Protein 6DEH (pdb70)

B-factor: mean 36.26, std 13.37, range [14.89, 94.33]

Structure (mmCIF, N/CA/C/O backbone):
data_6DEH
#
_entry.id   6DEH
#
_cell.length_a   67.704
_cell.length_b   84.064
_cell.length_c   128.300
_cell.angle_alpha   90.00
_cell.angle_beta   90.00
_cell.angle_gamma   90.00
#
_symmetry.space_group_name_H-M   'P 21 21 21'
#
loop_
_entity.id
_entity.type
_entity.pdbx_description
1 polymer 'TPR repeat protein, protein-protein interaction'
2 non-polymer 'NICKEL (II) ION'
3 non-polymer GLYCEROL
4 non-polymer DI(HYDROXYETHYL)ETHER
5 water water
#
loop_
_atom_site.group_PDB
_atom_site.id
_atom_site.type_symbol
_atom_site.label_atom_id
_atom_site.label_alt_id
_atom_site.label_comp_id
_atom_site.label_asym_id
_atom_site.label_entity_id
_atom_site.label_seq_id
_atom_site.pdbx_PDB_ins_code
_atom_site.Cartn_x
_atom_site.Cartn_y
_atom_site.Cartn_z
_atom_site.occupancy
_atom_site.B_iso_or_equiv
_atom_site.auth_seq_id
_atom_site.auth_comp_id
_atom_site.auth_asym_id
_atom_site.auth_atom_id
_atom_site.pdbx_PDB_model_num
ATOM 1 N N . MET A 1 1 ? 24.054 35.772 104.213 1.00 22.90 49 MET A N 1
ATOM 2 C CA . MET A 1 1 ? 23.964 37.247 104.289 1.00 26.90 49 MET A CA 1
ATOM 3 C C . MET A 1 1 ? 23.620 37.888 102.949 1.00 24.69 49 MET A C 1
ATOM 4 O O . MET A 1 1 ? 23.290 39.084 102.854 1.00 25.18 49 MET A O 1
ATOM 9 N N . HIS A 1 2 ? 23.696 37.059 101.927 1.00 22.28 50 HIS A N 1
ATOM 10 C CA . HIS A 1 2 ? 23.341 37.366 100.542 1.00 23.54 50 HIS A CA 1
ATOM 11 C C . HIS A 1 2 ? 23.166 36.067 99.762 1.00 25.06 50 HIS A C 1
ATOM 12 O O . HIS A 1 2 ? 22.774 36.079 98.588 1.00 24.03 50 HIS A O 1
ATOM 19 N N . HIS A 1 3 ? 23.498 34.937 100.388 1.00 20.92 51 HIS A N 1
ATOM 20 C CA . HIS A 1 3 ? 23.321 33.681 99.665 1.00 24.97 51 HIS A CA 1
ATOM 21 C C . HIS A 1 3 ? 21.881 33.187 99.633 1.00 28.24 51 HIS A C 1
ATOM 22 O O . HIS A 1 3 ? 21.596 32.183 98.944 1.00 27.38 51 HIS A O 1
ATOM 29 N N . HIS A 1 4 ? 20.953 33.932 100.229 1.00 23.27 52 HIS A N 1
ATOM 30 C CA . HIS A 1 4 ? 19.533 33.730 99.974 1.00 26.87 52 HIS A CA 1
ATOM 31 C C . HIS A 1 4 ? 19.150 33.991 98.525 1.00 27.02 52 HIS A C 1
ATOM 32 O O . HIS A 1 4 ? 18.067 33.572 98.103 1.00 32.94 52 HIS A O 1
ATOM 39 N N . HIS A 1 5 ? 20.014 34.614 97.734 1.00 22.92 53 HIS A N 1
ATOM 40 C CA . HIS A 1 5 ? 19.741 34.805 96.310 1.00 22.58 53 HIS A CA 1
ATOM 41 C C . HIS A 1 5 ? 20.204 33.626 95.463 1.00 24.29 53 HIS A C 1
ATOM 42 O O . HIS A 1 5 ? 20.159 33.718 94.233 1.00 27.92 53 HIS A O 1
ATOM 49 N N . HIS A 1 6 ? 20.671 32.545 96.090 1.00 22.92 54 HIS A N 1
ATOM 50 C CA . HIS A 1 6 ? 21.181 31.384 95.329 1.00 24.69 54 HIS A CA 1
ATOM 51 C C . HIS A 1 6 ? 20.161 30.262 95.127 1.00 31.35 54 HIS A C 1
ATOM 52 O O . HIS A 1 6 ? 20.508 29.241 94.507 1.00 27.46 54 HIS A O 1
ATOM 59 N N . HIS A 1 7 ? 18.944 30.394 95.661 1.00 28.57 55 HIS A N 1
ATOM 60 C CA . HIS A 1 7 ? 17.910 29.375 95.441 1.00 39.09 55 HIS A CA 1
ATOM 61 C C . HIS A 1 7 ? 17.696 29.124 93.947 1.00 39.08 55 HIS A C 1
ATOM 62 O O . HIS A 1 7 ? 17.785 30.044 93.128 1.00 40.27 55 HIS A O 1
ATOM 69 N N . SER A 1 8 ? 17.399 27.872 93.577 1.00 36.55 56 SER A N 1
ATOM 70 C CA . SER A 1 8 ? 17.109 27.597 92.167 1.00 47.72 56 SER A CA 1
ATOM 71 C C . SER A 1 8 ? 15.801 28.282 91.725 1.00 54.58 56 SER A C 1
ATOM 72 O O . SER A 1 8 ? 14.968 28.710 92.542 1.00 46.56 56 SER A O 1
ATOM 75 N N . SER A 1 9 ? 15.629 28.387 90.405 1.00 49.23 57 SER A N 1
ATOM 76 C CA . SER A 1 9 ? 14.477 29.093 89.850 1.00 63.41 57 SER A CA 1
ATOM 77 C C . SER A 1 9 ? 14.040 28.435 88.541 1.00 67.48 57 SER A C 1
ATOM 78 O O . SER A 1 9 ? 14.886 28.106 87.698 1.00 59.15 57 SER A O 1
ATOM 81 N N . GLY A 1 10 ? 12.712 28.262 88.384 1.00 72.16 58 GLY A N 1
ATOM 82 C CA . GLY A 1 10 ? 12.049 27.564 87.283 1.00 68.75 58 GLY A CA 1
ATOM 83 C C . GLY A 1 10 ? 12.738 27.578 85.927 1.00 69.30 58 GLY A C 1
ATOM 84 O O . GLY A 1 10 ? 13.049 28.647 85.394 1.00 71.33 58 GLY A O 1
ATOM 85 N N . VAL A 1 11 ? 12.948 26.387 85.354 1.00 72.38 59 VAL A N 1
ATOM 86 C CA . VAL A 1 11 ? 13.732 26.154 84.137 1.00 68.34 59 VAL A CA 1
ATOM 87 C C . VAL A 1 11 ? 14.871 25.209 84.506 1.00 68.93 59 VAL A C 1
ATOM 88 O O . VAL A 1 11 ? 15.003 24.119 83.936 1.00 70.31 59 VAL A O 1
ATOM 90 N N . ASP A 1 12 ? 15.707 25.627 85.460 1.00 68.74 60 ASP A N 1
ATOM 91 C CA . ASP A 1 12 ? 16.581 24.718 86.201 1.00 68.78 60 ASP A CA 1
ATOM 92 C C . ASP A 1 12 ? 15.947 24.287 87.533 1.00 61.53 60 ASP A C 1
ATOM 93 O O . ASP A 1 12 ? 16.657 23.982 88.499 1.00 47.97 60 ASP A O 1
ATOM 98 N N . LEU A 1 13 ? 14.612 24.241 87.589 1.00 57.59 61 LEU A N 1
ATOM 99 C CA . LEU A 1 13 ? 13.900 23.799 88.782 1.00 61.46 61 LEU A CA 1
ATOM 100 C C . LEU A 1 13 ? 12.576 23.184 88.350 1.00 64.58 61 LEU A C 1
ATOM 101 O O . LEU A 1 13 ? 11.778 23.857 87.686 1.00 63.47 61 LEU A O 1
ATOM 106 N N . GLY A 1 14 ? 12.355 21.911 88.713 1.00 59.72 62 GLY A N 1
ATOM 107 C CA . GLY A 1 14 ? 11.071 21.264 88.488 1.00 58.71 62 GLY A CA 1
ATOM 108 C C . GLY A 1 14 ? 11.104 19.763 88.241 1.00 48.99 62 GLY A C 1
ATOM 109 O O . GLY A 1 14 ? 11.966 19.269 87.497 1.00 48.20 62 GLY A O 1
ATOM 110 N N . THR A 1 15 ? 10.138 19.053 88.846 1.00 45.11 63 THR A N 1
ATOM 111 C CA . THR A 1 15 ? 10.001 17.595 88.738 1.00 49.14 63 THR A CA 1
ATOM 112 C C . THR A 1 15 ? 10.152 17.122 87.292 1.00 50.47 63 THR A C 1
ATOM 113 O O . THR A 1 15 ? 9.644 17.750 86.352 1.00 50.01 63 THR A O 1
ATOM 117 N N . GLU A 1 16 ? 10.844 15.994 87.119 1.00 42.98 64 GLU A N 1
ATOM 118 C CA . GLU A 1 16 ? 11.233 15.494 85.800 1.00 44.00 64 GLU A CA 1
ATOM 119 C C . GLU A 1 16 ? 10.391 14.289 85.393 1.00 37.99 64 GLU A C 1
ATOM 120 O O . GLU A 1 16 ? 10.206 13.356 86.180 1.00 43.85 64 GLU A O 1
ATOM 126 N N . ASN A 1 17 ? 9.874 14.321 84.159 1.00 43.82 65 ASN A N 1
ATOM 127 C CA . ASN A 1 17 ? 9.091 13.204 83.634 1.00 50.21 65 ASN A CA 1
ATOM 128 C C . ASN A 1 17 ? 9.788 12.598 82.421 1.00 54.74 65 ASN A C 1
ATOM 129 O O . ASN A 1 17 ? 10.996 12.794 82.231 1.00 44.58 65 ASN A O 1
ATOM 134 N N . LEU A 1 18 ? 9.029 11.867 81.595 1.00 49.95 66 LEU A N 1
ATOM 135 C CA . LEU A 1 18 ? 9.613 11.206 80.431 1.00 49.30 66 LEU A CA 1
ATOM 136 C C . LEU A 1 18 ? 10.246 12.191 79.457 1.00 53.13 66 LEU A C 1
ATOM 137 O O . LEU A 1 18 ? 11.143 11.801 78.699 1.00 55.23 66 LEU A O 1
ATOM 142 N N . TYR A 1 19 ? 9.812 13.453 79.467 1.00 48.43 67 TYR A N 1
ATOM 143 C CA . TYR A 1 19 ? 10.352 14.435 78.531 1.00 51.21 67 TYR A CA 1
ATOM 144 C C . TYR A 1 19 ? 11.863 14.579 78.667 1.00 54.42 67 TYR A C 1
ATOM 145 O O . TYR A 1 19 ? 12.550 14.882 77.679 1.00 46.04 67 TYR A O 1
ATOM 147 N N . PHE A 1 20 ? 12.402 14.354 79.868 1.00 55.33 68 PHE A N 1
ATOM 148 C CA . PHE A 1 20 ? 13.830 14.512 80.147 1.00 53.28 68 PHE A CA 1
ATOM 149 C C . PHE A 1 20 ? 14.664 13.265 79.844 1.00 56.90 68 PHE A C 1
ATOM 150 O O . PHE A 1 20 ? 15.882 13.291 80.061 1.00 52.76 68 PHE A O 1
ATOM 158 N N . GLN A 1 21 ? 14.054 12.169 79.387 1.00 52.94 69 GLN A N 1
ATOM 159 C CA . GLN A 1 21 ? 14.821 10.974 79.071 1.00 56.41 69 GLN A CA 1
ATOM 160 C C . GLN A 1 21 ? 15.231 11.005 77.595 1.00 59.44 69 GLN A C 1
ATOM 161 O O . GLN A 1 21 ? 14.742 11.813 76.802 1.00 62.48 69 GLN A O 1
ATOM 167 N N . SER A 1 22 ? 16.166 10.138 77.231 1.00 65.56 70 SER A N 1
ATOM 168 C CA . SER A 1 22 ? 16.578 10.043 75.837 1.00 52.98 70 SER A CA 1
ATOM 169 C C . SER A 1 22 ? 16.695 8.575 75.461 1.00 62.59 70 SER A C 1
ATOM 170 O O . SER A 1 22 ? 17.106 7.751 76.281 1.00 63.72 70 SER A O 1
ATOM 173 N N . ASN A 1 23 ? 16.336 8.256 74.219 1.00 66.36 71 ASN A N 1
ATOM 174 C CA . ASN A 1 23 ? 16.411 6.900 73.693 1.00 57.75 71 ASN A CA 1
ATOM 175 C C . ASN A 1 23 ? 17.770 6.564 73.092 1.00 50.74 71 ASN A C 1
ATOM 176 O O . ASN A 1 23 ? 17.979 5.417 72.682 1.00 52.53 71 ASN A O 1
ATOM 181 N N . ALA A 1 24 ? 18.703 7.522 73.078 1.00 53.79 72 ALA A N 1
ATOM 182 C CA . ALA A 1 24 ? 19.983 7.333 72.394 1.00 55.13 72 ALA A CA 1
ATOM 183 C C . ALA A 1 24 ? 20.722 6.107 72.904 1.00 52.71 72 ALA A C 1
ATOM 184 O O . ALA A 1 24 ? 21.145 5.255 72.116 1.00 50.58 72 ALA A O 1
ATOM 186 N N . GLU A 1 25 ? 20.942 6.027 74.219 1.00 50.97 73 GLU A N 1
ATOM 187 C CA . GLU A 1 25 ? 21.771 4.948 74.747 1.00 45.19 73 GLU A CA 1
ATOM 188 C C . GLU A 1 25 ? 21.133 3.606 74.455 1.00 41.74 73 GLU A C 1
ATOM 189 O O . GLU A 1 25 ? 21.819 2.641 74.092 1.00 40.02 73 GLU A O 1
ATOM 195 N N . LYS A 1 26 ? 19.803 3.546 74.558 1.00 46.30 74 LYS A N 1
ATOM 196 C CA . LYS A 1 26 ? 19.084 2.314 74.277 1.00 49.08 74 LYS A CA 1
ATOM 197 C C . LYS A 1 26 ? 19.184 1.945 72.798 1.00 42.33 74 LYS A C 1
ATOM 198 O O . LYS A 1 26 ? 19.379 0.772 72.456 1.00 41.49 74 LYS A O 1
ATOM 204 N N . THR A 1 27 ? 19.057 2.920 71.899 1.00 44.45 75 THR A N 1
ATOM 205 C CA . THR A 1 27 ? 19.167 2.557 70.490 1.00 44.63 75 THR A CA 1
ATOM 206 C C . THR A 1 27 ? 20.596 2.110 70.159 1.00 37.56 75 THR A C 1
ATOM 207 O O . THR A 1 27 ? 20.790 1.137 69.420 1.00 37.94 75 THR A O 1
ATOM 211 N N . GLU A 1 28 ? 21.608 2.738 70.763 1.00 38.10 76 GLU A N 1
ATOM 212 C CA . GLU A 1 28 ? 22.966 2.271 70.511 1.00 32.84 76 GLU A CA 1
ATOM 213 C C . GLU A 1 28 ? 23.149 0.846 71.005 1.00 32.43 76 GLU A C 1
ATOM 214 O O . GLU A 1 28 ? 23.774 0.041 70.331 1.00 35.29 76 GLU A O 1
ATOM 220 N N . GLN A 1 29 ? 22.650 0.514 72.205 1.00 37.36 77 GLN A N 1
ATOM 221 C CA . GLN A 1 29 ? 22.856 -0.846 72.703 1.00 34.49 77 GLN A CA 1
ATOM 222 C C . GLN A 1 29 ? 22.078 -1.861 71.872 1.00 35.45 77 GLN A C 1
ATOM 223 O O . GLN A 1 29 ? 22.591 -2.938 71.544 1.00 37.83 77 GLN A O 1
ATOM 229 N N . LEU A 1 30 ? 20.856 -1.529 71.474 1.00 38.85 78 LEU A N 1
ATOM 230 C CA . LEU A 1 30 ? 20.154 -2.438 70.579 1.00 39.30 78 LEU A CA 1
ATOM 231 C C . LEU A 1 30 ? 20.952 -2.669 69.298 1.00 34.35 78 LEU A C 1
ATOM 232 O O . LEU A 1 30 ? 21.090 -3.810 68.849 1.00 37.95 78 LEU A O 1
ATOM 237 N N . LEU A 1 31 ? 21.497 -1.607 68.698 1.00 38.31 79 LEU A N 1
ATOM 238 C CA . LEU A 1 31 ? 22.226 -1.824 67.441 1.00 35.64 79 LEU A CA 1
ATOM 239 C C . LEU A 1 31 ? 23.540 -2.565 67.686 1.00 35.82 79 LEU A C 1
ATOM 240 O O . LEU A 1 31 ? 23.900 -3.471 66.925 1.00 39.51 79 LEU A O 1
ATOM 245 N N . LEU A 1 32 ? 24.275 -2.177 68.724 1.00 38.50 80 LEU A N 1
ATOM 246 C CA . LEU A 1 32 ? 25.535 -2.842 69.041 1.00 35.99 80 LEU A CA 1
ATOM 247 C C . LEU A 1 32 ? 25.352 -4.329 69.245 1.00 38.67 80 LEU A C 1
ATOM 248 O O . LEU A 1 32 ? 26.219 -5.118 68.858 1.00 44.57 80 LEU A O 1
ATOM 253 N N . ALA A 1 33 ? 24.251 -4.732 69.894 1.00 40.23 81 ALA A N 1
ATOM 254 C CA . ALA A 1 33 ? 24.050 -6.148 70.186 1.00 46.86 81 ALA A CA 1
ATOM 255 C C . ALA A 1 33 ? 24.070 -6.969 68.912 1.00 46.13 81 ALA A C 1
ATOM 256 O O . ALA A 1 33 ? 24.726 -8.020 68.838 1.00 49.83 81 ALA A O 1
ATOM 258 N N . SER A 1 34 ? 23.375 -6.485 67.888 1.00 40.30 82 SER A N 1
ATOM 259 C CA . SER A 1 34 ? 23.278 -7.188 66.618 1.00 45.95 82 SER A CA 1
ATOM 260 C C . SER A 1 34 ? 24.546 -7.014 65.774 1.00 44.45 82 SER A C 1
ATOM 261 O O . SER A 1 34 ? 25.021 -7.962 65.138 1.00 42.22 82 SER A O 1
ATOM 264 N N . ALA A 1 35 ? 25.119 -5.810 65.767 1.00 43.64 83 ALA A N 1
ATOM 265 C CA . ALA A 1 35 ? 26.334 -5.567 64.990 1.00 43.73 83 ALA A CA 1
ATOM 266 C C . ALA A 1 35 ? 27.496 -6.437 65.474 1.00 42.08 83 ALA A C 1
ATOM 267 O O . ALA A 1 35 ? 28.284 -6.950 64.660 1.00 43.51 83 ALA A O 1
ATOM 269 N N . ASN A 1 36 ? 27.628 -6.597 66.795 1.00 38.76 84 ASN A N 1
ATOM 270 C CA . ASN A 1 36 ? 28.671 -7.437 67.371 1.00 42.42 84 ASN A CA 1
ATOM 271 C C . ASN A 1 36 ? 28.459 -8.922 67.112 1.00 47.23 84 ASN A C 1
ATOM 272 O O . ASN A 1 36 ? 29.397 -9.693 67.325 1.00 47.85 84 ASN A O 1
ATOM 277 N N . GLN A 1 37 ? 27.267 -9.342 66.673 1.00 43.63 85 GLN A N 1
ATOM 278 C CA . GLN A 1 37 ? 27.035 -10.704 66.199 1.00 46.61 85 GLN A CA 1
ATOM 279 C C . GLN A 1 37 ? 27.222 -10.853 64.690 1.00 50.17 85 GLN A C 1
ATOM 280 O O . GLN A 1 37 ? 26.833 -11.885 64.133 1.00 54.27 85 GLN A O 1
ATOM 286 N N . GLY A 1 38 ? 27.761 -9.838 64.014 1.00 43.14 86 GLY A N 1
ATOM 287 C CA . GLY A 1 38 ? 28.052 -9.912 62.593 1.00 44.20 86 GLY A CA 1
ATOM 288 C C . GLY A 1 38 ? 26.927 -9.573 61.629 1.00 46.46 86 GLY A C 1
ATOM 289 O O . GLY A 1 38 ? 27.101 -9.761 60.418 1.00 46.46 86 GLY A O 1
ATOM 290 N N . ASN A 1 39 ? 25.782 -9.082 62.108 1.00 46.81 87 ASN A N 1
ATOM 291 C CA . ASN A 1 39 ? 24.660 -8.771 61.215 1.00 47.87 87 ASN A CA 1
ATOM 292 C C . ASN A 1 39 ? 24.972 -7.496 60.433 1.00 37.78 87 ASN A C 1
ATOM 293 O O . ASN A 1 39 ? 25.082 -6.417 61.022 1.00 43.15 87 ASN A O 1
ATOM 298 N N . VAL A 1 40 ? 25.099 -7.620 59.110 1.00 39.67 88 VAL A N 1
ATOM 299 C CA . VAL A 1 40 ? 25.594 -6.523 58.273 1.00 42.58 88 VAL A CA 1
ATOM 300 C C . VAL A 1 40 ? 24.598 -5.359 58.229 1.00 41.03 88 VAL A C 1
ATOM 301 O O . VAL A 1 40 ? 24.996 -4.190 58.216 1.00 37.72 88 VAL A O 1
ATOM 305 N N . ASP A 1 41 ? 23.294 -5.651 58.205 1.00 42.36 89 ASP A N 1
ATOM 306 C CA . ASP A 1 41 ? 22.314 -4.567 58.242 1.00 50.75 89 ASP A CA 1
ATOM 307 C C . ASP A 1 41 ? 22.464 -3.748 59.517 1.00 39.56 89 ASP A C 1
ATOM 308 O O . ASP A 1 41 ? 22.426 -2.506 59.487 1.00 37.01 89 ASP A O 1
ATOM 313 N N . ALA A 1 42 ? 22.682 -4.425 60.643 1.00 40.79 90 ALA A N 1
ATOM 314 C CA . ALA A 1 42 ? 22.895 -3.727 61.904 1.00 42.92 90 ALA A CA 1
ATOM 315 C C . ALA A 1 42 ? 24.200 -2.951 61.891 1.00 36.46 90 ALA A C 1
ATOM 316 O O . ALA A 1 42 ? 24.274 -1.874 62.482 1.00 33.05 90 ALA A O 1
ATOM 318 N N . GLN A 1 43 ? 25.232 -3.469 61.207 1.00 35.85 91 GLN A N 1
ATOM 319 C CA . GLN A 1 43 ? 26.495 -2.751 61.142 1.00 36.08 91 GLN A CA 1
ATOM 320 C C . GLN A 1 43 ? 26.328 -1.444 60.375 1.00 32.35 91 GLN A C 1
ATOM 321 O O . GLN A 1 43 ? 26.863 -0.404 60.778 1.00 30.92 91 GLN A O 1
ATOM 327 N N . VAL A 1 44 ? 25.558 -1.476 59.286 1.00 32.29 92 VAL A N 1
ATOM 328 C CA . VAL A 1 44 ? 25.315 -0.263 58.504 1.00 32.02 92 VAL A CA 1
ATOM 329 C C . VAL A 1 44 ? 24.472 0.736 59.301 1.00 30.41 92 VAL A C 1
ATOM 330 O O . VAL A 1 44 ? 24.789 1.931 59.364 1.00 30.16 92 VAL A O 1
ATOM 334 N N . LEU A 1 45 ? 23.415 0.256 59.961 1.00 30.07 93 LEU A N 1
ATOM 335 C CA . LEU A 1 45 ? 22.617 1.143 60.812 1.00 31.50 93 LEU A CA 1
ATOM 336 C C . LEU A 1 45 ? 23.450 1.750 61.928 1.00 30.11 93 LEU A C 1
ATOM 337 O O . LEU A 1 45 ? 23.345 2.949 62.206 1.00 32.31 93 LEU A O 1
ATOM 342 N N . LEU A 1 46 ? 24.297 0.935 62.582 1.00 31.62 94 LEU A N 1
ATOM 343 C CA . LEU A 1 46 ? 25.085 1.435 63.694 1.00 29.45 94 LEU A CA 1
ATOM 344 C C . LEU A 1 46 ? 26.109 2.447 63.215 1.00 28.55 94 LEU A C 1
ATOM 345 O O . LEU A 1 46 ? 26.327 3.470 63.872 1.00 31.21 94 LEU A O 1
ATOM 350 N N . ALA A 1 47 ? 26.723 2.197 62.046 1.00 29.10 95 ALA A N 1
ATOM 351 C CA . ALA A 1 47 ? 27.644 3.188 61.501 1.00 31.90 95 ALA A CA 1
ATOM 352 C C . ALA A 1 47 ? 26.933 4.518 61.272 1.00 29.51 95 ALA A C 1
ATOM 353 O O . ALA A 1 47 ? 27.467 5.582 61.618 1.00 31.68 95 ALA A O 1
ATOM 355 N N . GLY A 1 48 ? 25.711 4.477 60.727 1.00 29.48 96 GLY A N 1
ATOM 356 C CA . GLY A 1 48 ? 24.966 5.724 60.543 1.00 31.43 96 GLY A CA 1
ATOM 357 C C . GLY A 1 48 ? 24.592 6.401 61.857 1.00 32.38 96 GLY A C 1
ATOM 358 O O . GLY A 1 48 ? 24.625 7.639 61.976 1.00 35.63 96 GLY A O 1
ATOM 359 N N . PHE A 1 49 ? 24.233 5.607 62.867 1.00 36.42 97 PHE A N 1
ATOM 360 C CA . PHE A 1 49 ? 23.995 6.172 64.198 1.00 31.34 97 PHE A CA 1
ATOM 361 C C . PHE A 1 49 ? 25.215 6.933 64.690 1.00 34.71 97 PHE A C 1
ATOM 362 O O . PHE A 1 49 ? 25.119 8.077 65.158 1.00 34.44 97 PHE A O 1
ATOM 370 N N . TYR A 1 50 ? 26.388 6.323 64.561 1.00 32.61 98 TYR A N 1
ATOM 371 C CA . TYR A 1 50 ? 27.593 6.994 65.015 1.00 29.60 98 TYR A CA 1
ATOM 372 C C . TYR A 1 50 ? 27.873 8.223 64.175 1.00 33.93 98 TYR A C 1
ATOM 373 O O . TYR A 1 50 ? 28.315 9.259 64.689 1.00 35.32 98 TYR A O 1
ATOM 382 N N . TRP A 1 51 ? 27.583 8.115 62.902 1.00 36.88 99 TRP A N 1
ATOM 383 C CA . TRP A 1 51 ? 27.802 9.198 61.995 1.00 38.04 99 TRP A CA 1
ATOM 384 C C . TRP A 1 51 ? 27.065 10.400 62.469 1.00 42.02 99 TRP A C 1
ATOM 385 O O . TRP A 1 51 ? 27.602 11.459 62.560 1.00 41.44 99 TRP A O 1
ATOM 396 N N . TYR A 1 52 ? 25.835 10.209 62.864 1.00 41.79 100 TYR A N 1
ATOM 397 C CA . TYR A 1 52 ? 25.029 11.304 63.342 1.00 47.04 100 TYR A CA 1
ATOM 398 C C . TYR A 1 52 ? 25.357 11.997 64.654 1.00 44.15 100 TYR A C 1
ATOM 399 O O . TYR A 1 52 ? 24.725 12.928 64.979 1.00 52.55 100 TYR A O 1
ATOM 408 N N . LEU A 1 53 ? 26.358 11.566 65.381 1.00 44.57 101 LEU A N 1
ATOM 409 C CA . LEU A 1 53 ? 26.770 12.211 66.586 1.00 41.85 101 LEU A CA 1
ATOM 410 C C . LEU A 1 53 ? 27.600 13.451 66.327 1.00 47.55 101 LEU A C 1
ATOM 411 O O . LEU A 1 53 ? 27.709 14.296 67.171 1.00 49.95 101 LEU A O 1
ATOM 416 N N . ASN A 1 54 ? 28.180 13.537 65.151 1.00 44.96 102 ASN A N 1
ATOM 417 C CA . ASN A 1 54 ? 29.008 14.642 64.759 1.00 44.05 102 ASN A CA 1
ATOM 418 C C . ASN A 1 54 ? 30.133 14.957 65.719 1.00 48.65 102 ASN A C 1
ATOM 419 O O . ASN A 1 54 ? 30.345 16.079 66.079 1.00 51.93 102 ASN A O 1
ATOM 424 N N . THR A 1 55 ? 30.834 13.939 66.145 1.00 42.02 103 THR A N 1
ATOM 425 C CA . THR A 1 55 ? 31.999 14.089 66.989 1.00 49.43 103 THR A CA 1
ATOM 426 C C . THR A 1 55 ? 33.163 13.316 66.397 1.00 43.66 103 THR A C 1
ATOM 427 O O . THR A 1 55 ? 32.964 12.352 65.728 1.00 40.12 103 THR A O 1
ATOM 431 N N . PRO A 1 56 ? 34.384 13.726 66.675 1.00 48.55 104 PRO A N 1
ATOM 432 C CA . PRO A 1 56 ? 35.524 12.970 66.128 1.00 51.56 104 PRO A CA 1
ATOM 433 C C . PRO A 1 56 ? 35.499 11.513 66.537 1.00 40.45 104 PRO A C 1
ATOM 434 O O . PRO A 1 56 ? 35.801 10.623 65.726 1.00 38.78 104 PRO A O 1
ATOM 438 N N . GLU A 1 57 ? 35.092 11.234 67.782 1.00 44.76 105 GLU A N 1
ATOM 439 C CA . GLU A 1 57 ? 35.006 9.847 68.228 1.00 40.03 105 GLU A CA 1
ATOM 440 C C . GLU A 1 57 ? 33.871 9.120 67.514 1.00 38.38 105 GLU A C 1
ATOM 441 O O . GLU A 1 57 ? 33.991 7.931 67.161 1.00 36.04 105 GLU A O 1
ATOM 447 N N . GLY A 1 58 ? 32.771 9.832 67.272 1.00 39.66 106 GLY A N 1
ATOM 448 C CA . GLY A 1 58 ? 31.687 9.266 66.487 1.00 40.87 106 GLY A CA 1
ATOM 449 C C . GLY A 1 58 ? 32.128 8.878 65.087 1.00 36.51 106 GLY A C 1
ATOM 450 O O . GLY A 1 58 ? 31.786 7.799 64.597 1.00 33.78 106 GLY A O 1
ATOM 451 N N . TYR A 1 59 ? 32.899 9.742 64.428 1.00 35.86 107 TYR A N 1
ATOM 452 C CA . TYR A 1 59 ? 33.298 9.399 63.056 1.00 32.92 107 TYR A CA 1
ATOM 453 C C . TYR A 1 59 ? 34.299 8.252 63.039 1.00 37.03 107 TYR A C 1
ATOM 454 O O . TYR A 1 59 ? 34.287 7.425 62.115 1.00 31.70 107 TYR A O 1
ATOM 463 N N . LYS A 1 60 ? 35.147 8.143 64.071 1.00 33.44 108 LYS A N 1
ATOM 464 C CA . LYS A 1 60 ? 36.044 6.988 64.129 1.00 31.18 108 LYS A CA 1
ATOM 465 C C . LYS A 1 60 ? 35.279 5.670 64.269 1.00 27.47 108 LYS A C 1
ATOM 466 O O . LYS A 1 60 ? 35.642 4.654 63.650 1.00 30.15 108 LYS A O 1
ATOM 472 N N . LYS A 1 61 ? 34.220 5.650 65.090 1.00 32.87 109 LYS A N 1
ATOM 473 C CA . LYS A 1 61 ? 33.431 4.421 65.194 1.00 27.45 109 LYS A CA 1
ATOM 474 C C . LYS A 1 61 ? 32.596 4.173 63.935 1.00 33.14 109 LYS A C 1
ATOM 475 O O . LYS A 1 61 ? 32.386 3.020 63.530 1.00 34.78 109 LYS A O 1
ATOM 481 N N . ALA A 1 62 ? 32.068 5.236 63.333 1.00 35.62 110 ALA A N 1
ATOM 482 C CA . ALA A 1 62 ? 31.388 5.060 62.045 1.00 30.65 110 ALA A CA 1
ATOM 483 C C . ALA A 1 62 ? 32.310 4.348 61.066 1.00 30.00 110 ALA A C 1
ATOM 484 O O . ALA A 1 62 ? 31.908 3.417 60.345 1.00 30.18 110 ALA A O 1
ATOM 486 N N . PHE A 1 63 ? 33.562 4.789 61.018 1.00 29.88 111 PHE A N 1
ATOM 487 C CA . PHE A 1 63 ? 34.497 4.181 60.081 1.00 28.28 111 PHE A CA 1
ATOM 488 C C . PHE A 1 63 ? 34.695 2.706 60.397 1.00 30.05 111 PHE A C 1
ATOM 489 O O . PHE A 1 63 ? 34.633 1.850 59.500 1.00 30.45 111 PHE A O 1
ATOM 497 N N . GLU A 1 64 ? 34.885 2.378 61.688 1.00 31.26 112 GLU A N 1
ATOM 498 C CA . GLU A 1 64 ? 35.052 0.968 62.050 1.00 32.63 112 GLU A CA 1
ATOM 499 C C . GLU A 1 64 ? 33.883 0.110 61.559 1.00 31.96 112 GLU A C 1
ATOM 500 O O . GLU A 1 64 ? 34.064 -0.997 61.026 1.00 28.36 112 GLU A O 1
ATOM 506 N N . TRP A 1 65 ? 32.664 0.618 61.683 1.00 35.51 113 TRP A N 1
ATOM 507 C CA . TRP A 1 65 ? 31.548 -0.249 61.325 1.00 25.40 113 TRP A CA 1
ATOM 508 C C . TRP A 1 65 ? 31.246 -0.272 59.833 1.00 29.26 113 TRP A C 1
ATOM 509 O O . TRP A 1 65 ? 30.843 -1.318 59.310 1.00 28.37 113 TRP A O 1
ATOM 520 N N . TYR A 1 66 ? 31.454 0.841 59.115 1.00 27.73 114 TYR A N 1
ATOM 521 C CA . TYR A 1 66 ? 31.370 0.746 57.666 1.00 30.79 114 TYR A CA 1
ATOM 522 C C . TYR A 1 66 ? 32.408 -0.234 57.155 1.00 28.93 114 TYR A C 1
ATOM 523 O O . TYR A 1 66 ? 32.149 -0.992 56.223 1.00 26.82 114 TYR A O 1
ATOM 532 N N . GLN A 1 67 ? 33.595 -0.246 57.771 1.00 32.53 115 GLN A N 1
ATOM 533 C CA . GLN A 1 67 ? 34.609 -1.208 57.352 1.00 32.44 115 GLN A CA 1
ATOM 534 C C . GLN A 1 67 ? 34.127 -2.648 57.524 1.00 30.59 115 GLN A C 1
ATOM 535 O O . GLN A 1 67 ? 34.259 -3.456 56.600 1.00 37.40 115 GLN A O 1
ATOM 541 N N . LYS A 1 68 ? 33.618 -3.014 58.717 1.00 36.69 116 LYS A N 1
ATOM 542 C CA . LYS A 1 68 ? 33.072 -4.375 58.896 1.00 32.25 116 LYS A CA 1
ATOM 543 C C . LYS A 1 68 ? 32.020 -4.729 57.827 1.00 34.25 116 LYS A C 1
ATOM 544 O O . LYS A 1 68 ? 32.027 -5.827 57.216 1.00 36.40 116 LYS A O 1
ATOM 550 N N . ALA A 1 69 ? 31.101 -3.793 57.580 1.00 33.55 117 ALA A N 1
ATOM 551 C CA . ALA A 1 69 ? 30.094 -4.021 56.553 1.00 28.16 117 ALA A CA 1
ATOM 552 C C . ALA A 1 69 ? 30.722 -4.156 55.169 1.00 30.70 117 ALA A C 1
ATOM 553 O O . ALA A 1 69 ? 30.330 -5.017 54.376 1.00 33.83 117 ALA A O 1
ATOM 555 N N . ALA A 1 70 ? 31.653 -3.276 54.835 1.00 32.53 118 ALA A N 1
ATOM 556 C CA . ALA A 1 70 ? 32.284 -3.378 53.523 1.00 31.81 118 ALA A CA 1
ATOM 557 C C . ALA A 1 70 ? 33.045 -4.695 53.370 1.00 38.15 118 ALA A C 1
ATOM 558 O O . ALA A 1 70 ? 33.099 -5.255 52.271 1.00 38.46 118 ALA A O 1
ATOM 560 N N . ASP A 1 71 ? 33.619 -5.210 54.458 1.00 39.33 119 ASP A N 1
ATOM 561 C CA . ASP A 1 71 ? 34.300 -6.496 54.390 1.00 41.78 119 ASP A CA 1
ATOM 562 C C . ASP A 1 71 ? 33.329 -7.644 54.154 1.00 43.62 119 ASP A C 1
ATOM 563 O O . ASP A 1 71 ? 33.764 -8.714 53.718 1.00 45.65 119 ASP A O 1
ATOM 568 N N . GLN A 1 72 ? 32.033 -7.466 54.440 1.00 35.39 120 GLN A N 1
ATOM 569 C CA . GLN A 1 72 ? 31.048 -8.442 53.980 1.00 36.18 120 GLN A CA 1
ATOM 570 C C . GLN A 1 72 ? 30.540 -8.155 52.561 1.00 42.35 120 GLN A C 1
ATOM 571 O O . GLN A 1 72 ? 29.537 -8.741 52.131 1.00 37.33 120 GLN A O 1
ATOM 577 N N . ASN A 1 73 ? 31.225 -7.294 51.808 1.00 37.57 121 ASN A N 1
ATOM 578 C CA . ASN A 1 73 ? 30.813 -6.945 50.454 1.00 35.88 121 ASN A CA 1
ATOM 579 C C . ASN A 1 73 ? 29.497 -6.163 50.414 1.00 32.04 121 ASN A C 1
ATOM 580 O O . ASN A 1 73 ? 28.754 -6.219 49.429 1.00 38.43 121 ASN A O 1
ATOM 585 N N . ASN A 1 74 ? 29.182 -5.414 51.457 1.00 31.36 122 ASN A N 1
ATOM 586 C CA . ASN A 1 74 ? 27.937 -4.665 51.479 1.00 31.87 122 ASN A CA 1
ATOM 587 C C . ASN A 1 74 ? 28.172 -3.309 50.826 1.00 28.28 122 ASN A C 1
ATOM 588 O O . ASN A 1 74 ? 29.111 -2.605 51.198 1.00 34.10 122 ASN A O 1
ATOM 593 N N . ALA A 1 75 ? 27.333 -2.959 49.852 1.00 32.77 123 ALA A N 1
ATOM 594 C CA . ALA A 1 75 ? 27.582 -1.768 49.049 1.00 31.47 123 ALA A CA 1
ATOM 595 C C . ALA A 1 75 ? 27.359 -0.482 49.838 1.00 30.77 123 ALA A C 1
ATOM 596 O O . ALA A 1 75 ? 28.023 0.520 49.563 1.00 27.98 123 ALA A O 1
ATOM 598 N N . ASP A 1 76 ? 26.433 -0.480 50.806 1.00 30.58 124 ASP A N 1
ATOM 599 C CA . ASP A 1 76 ? 26.328 0.662 51.716 1.00 29.95 124 ASP A CA 1
ATOM 600 C C . ASP A 1 76 ? 27.607 0.872 52.529 1.00 29.53 124 ASP A C 1
ATOM 601 O O . ASP A 1 76 ? 28.063 2.017 52.683 1.00 30.17 124 ASP A O 1
ATOM 606 N N . GLY A 1 77 ? 28.212 -0.219 53.045 1.00 29.43 125 GLY A N 1
ATOM 607 C CA . GLY A 1 77 ? 29.479 -0.086 53.766 1.00 28.84 125 GLY A CA 1
ATOM 608 C C . GLY A 1 77 ? 30.600 0.426 52.867 1.00 27.81 125 GLY A C 1
ATOM 609 O O . GLY A 1 77 ? 31.388 1.286 53.267 1.00 27.70 125 GLY A O 1
ATOM 610 N N . GLN A 1 78 ? 30.650 -0.068 51.638 1.00 28.88 126 GLN A N 1
ATOM 611 C CA . GLN A 1 78 ? 31.663 0.362 50.673 1.00 28.19 126 GLN A CA 1
ATOM 612 C C . GLN A 1 78 ? 31.499 1.828 50.316 1.00 24.89 126 GLN A C 1
ATOM 613 O O . GLN A 1 78 ? 32.477 2.580 50.265 1.00 25.81 126 GLN A O 1
ATOM 619 N N . TYR A 1 79 ? 30.260 2.263 50.099 1.00 27.48 127 TYR A N 1
ATOM 620 C CA . TYR A 1 79 ? 30.026 3.678 49.853 1.00 25.44 127 TYR A CA 1
ATOM 621 C C . TYR A 1 79 ? 30.470 4.512 51.048 1.00 25.28 127 TYR A C 1
ATOM 622 O O . TYR A 1 79 ? 31.099 5.568 50.887 1.00 26.39 127 TYR A O 1
ATOM 631 N N . GLY A 1 80 ? 30.111 4.065 52.264 1.00 31.00 128 GLY A N 1
ATOM 632 C CA . GLY A 1 80 ? 30.503 4.799 53.465 1.00 28.90 128 GLY A CA 1
ATOM 633 C C . GLY A 1 80 ? 32.003 4.954 53.570 1.00 24.88 128 GLY A C 1
ATOM 634 O O . GLY A 1 80 ? 32.520 6.050 53.806 1.00 25.36 128 GLY A O 1
ATOM 635 N N . LEU A 1 81 ? 32.731 3.863 53.363 1.00 27.15 129 LEU A N 1
ATOM 636 C CA . LEU A 1 81 ? 34.185 3.979 53.361 1.00 29.75 129 LEU A CA 1
ATOM 637 C C . LEU A 1 81 ? 34.664 4.934 52.283 1.00 27.66 129 LEU A C 1
ATOM 638 O O . LEU A 1 81 ? 35.559 5.772 52.521 1.00 29.97 129 LEU A O 1
ATOM 643 N N . GLY A 1 82 ? 34.088 4.828 51.091 1.00 25.98 130 GLY A N 1
ATOM 644 C CA . GLY A 1 82 ? 34.497 5.721 50.015 1.00 27.08 130 GLY A CA 1
ATOM 645 C C . GLY A 1 82 ? 34.359 7.171 50.415 1.00 29.12 130 GLY A C 1
ATOM 646 O O . GLY A 1 82 ? 35.287 7.969 50.267 1.00 29.66 130 GLY A O 1
ATOM 647 N N . TYR A 1 83 ? 33.218 7.513 50.994 1.00 27.65 131 TYR A N 1
ATOM 648 C CA . TYR A 1 83 ? 32.977 8.896 51.358 1.00 22.86 131 TYR A CA 1
ATOM 649 C C . TYR A 1 83 ? 33.910 9.343 52.485 1.00 26.97 131 TYR A C 1
ATOM 650 O O . TYR A 1 83 ? 34.422 10.465 52.471 1.00 28.37 131 TYR A O 1
ATOM 659 N N . MET A 1 84 ? 34.196 8.455 53.440 1.00 26.63 132 MET A N 1
ATOM 660 C CA . MET A 1 84 ? 35.037 8.872 54.561 1.00 26.48 132 MET A CA 1
ATOM 661 C C . MET A 1 84 ? 36.476 9.111 54.110 1.00 26.82 132 MET A C 1
ATOM 662 O O . MET A 1 84 ? 37.089 10.125 54.476 1.00 29.79 132 MET A O 1
ATOM 667 N N . TYR A 1 85 ? 37.015 8.205 53.291 1.00 29.99 133 TYR A N 1
ATOM 668 C CA . TYR A 1 85 ? 38.330 8.435 52.691 1.00 28.09 133 TYR A CA 1
ATOM 669 C C . TYR A 1 85 ? 38.338 9.666 51.799 1.00 33.95 133 TYR A C 1
ATOM 670 O O . TYR A 1 85 ? 39.323 10.416 51.762 1.00 32.70 133 TYR A O 1
ATOM 679 N N . ASP A 1 86 ? 37.274 9.854 51.018 1.00 30.29 134 ASP A N 1
ATOM 680 C CA . ASP A 1 86 ? 37.279 10.946 50.062 1.00 31.50 134 ASP A CA 1
ATOM 681 C C . ASP A 1 86 ? 37.324 12.275 50.773 1.00 31.27 134 ASP A C 1
ATOM 682 O O . ASP A 1 86 ? 37.972 13.211 50.285 1.00 33.60 134 ASP A O 1
ATOM 687 N N . THR A 1 87 ? 36.688 12.371 51.936 1.00 30.03 135 THR A N 1
ATOM 688 C CA . THR A 1 87 ? 36.603 13.644 52.651 1.00 36.43 135 THR A CA 1
ATOM 689 C C . THR A 1 87 ? 37.552 13.747 53.836 1.00 35.84 135 THR A C 1
ATOM 690 O O . THR A 1 87 ? 37.617 14.812 54.446 1.00 36.90 135 THR A O 1
ATOM 694 N N . GLY A 1 88 ? 38.288 12.689 54.164 1.00 36.62 136 GLY A N 1
ATOM 695 C CA . GLY A 1 88 ? 39.079 12.688 55.384 1.00 34.16 136 GLY A CA 1
ATOM 696 C C . GLY A 1 88 ? 38.254 12.729 56.653 1.00 40.48 136 GLY A C 1
ATOM 697 O O . GLY A 1 88 ? 38.645 13.389 57.627 1.00 38.56 136 GLY A O 1
ATOM 698 N N . THR A 1 89 ? 37.124 12.030 56.673 1.00 34.30 137 THR A N 1
ATOM 699 C CA . THR A 1 89 ? 36.220 12.034 57.810 1.00 39.70 137 THR A CA 1
ATOM 700 C C . THR A 1 89 ? 36.462 10.756 58.584 1.00 35.24 137 THR A C 1
ATOM 701 O O . THR A 1 89 ? 36.262 9.659 58.057 1.00 35.64 137 THR A O 1
ATOM 705 N N . GLY A 1 90 ? 36.924 10.897 59.824 1.00 38.32 138 GLY A N 1
ATOM 706 C CA . GLY A 1 90 ? 37.224 9.738 60.646 1.00 42.69 138 GLY A CA 1
ATOM 707 C C . GLY A 1 90 ? 38.421 8.928 60.209 1.00 39.37 138 GLY A C 1
ATOM 708 O O . GLY A 1 90 ? 38.604 7.814 60.707 1.00 44.64 138 GLY A O 1
ATOM 709 N N . VAL A 1 91 ? 39.251 9.458 59.312 1.00 39.56 139 VAL A N 1
ATOM 710 C CA . VAL A 1 91 ? 40.350 8.728 58.688 1.00 41.84 139 VAL A CA 1
ATOM 711 C C . VAL A 1 91 ? 41.078 9.702 57.771 1.00 42.34 139 VAL A C 1
ATOM 712 O O . VAL A 1 91 ? 40.467 10.675 57.305 1.00 44.12 139 VAL A O 1
ATOM 716 N N . PRO A 1 92 ? 42.366 9.514 57.492 1.00 43.52 140 PRO A N 1
ATOM 717 C CA . PRO A 1 92 ? 43.075 10.509 56.680 1.00 43.83 140 PRO A CA 1
ATOM 718 C C . PRO A 1 92 ? 42.547 10.503 55.263 1.00 39.51 140 PRO A C 1
ATOM 719 O O . PRO A 1 92 ? 42.274 9.449 54.689 1.00 42.12 140 PRO A O 1
ATOM 723 N N . GLN A 1 93 ? 42.413 11.698 54.702 1.00 41.42 141 GLN A N 1
ATOM 724 C CA . GLN A 1 93 ? 41.889 11.848 53.353 1.00 37.14 141 GLN A CA 1
ATOM 725 C C . GLN A 1 93 ? 42.758 11.105 52.353 1.00 42.99 141 GLN A C 1
ATOM 726 O O . GLN A 1 93 ? 43.979 11.265 52.347 1.00 48.22 141 GLN A O 1
ATOM 732 N N . ASN A 1 94 ? 42.133 10.322 51.477 1.00 36.31 142 ASN A N 1
ATOM 733 C CA . ASN A 1 94 ? 42.867 9.692 50.378 1.00 34.54 142 ASN A CA 1
ATOM 734 C C . ASN A 1 94 ? 41.935 9.495 49.187 1.00 37.04 142 ASN A C 1
ATOM 735 O O . ASN A 1 94 ? 41.095 8.589 49.194 1.00 30.89 142 ASN A O 1
ATOM 740 N N . SER A 1 95 ? 42.103 10.302 48.131 1.00 34.81 143 SER A N 1
ATOM 741 C CA . SER A 1 95 ? 41.171 10.216 47.009 1.00 35.71 143 SER A CA 1
ATOM 742 C C . SER A 1 95 ? 41.268 8.891 46.263 1.00 32.51 143 SER A C 1
ATOM 743 O O . SER A 1 95 ? 40.260 8.403 45.755 1.00 33.92 143 SER A O 1
ATOM 746 N N . ASP A 1 96 ? 42.463 8.297 46.156 1.00 35.24 144 ASP A N 1
ATOM 747 C CA . ASP A 1 96 ? 42.600 7.079 45.350 1.00 37.66 144 ASP A CA 1
ATOM 748 C C . ASP A 1 96 ? 41.971 5.877 46.051 1.00 27.15 144 ASP A C 1
ATOM 749 O O . ASP A 1 96 ? 41.286 5.063 45.413 1.00 32.08 144 ASP A O 1
ATOM 754 N N . THR A 1 97 ? 42.211 5.756 47.359 1.00 28.68 145 THR A N 1
ATOM 7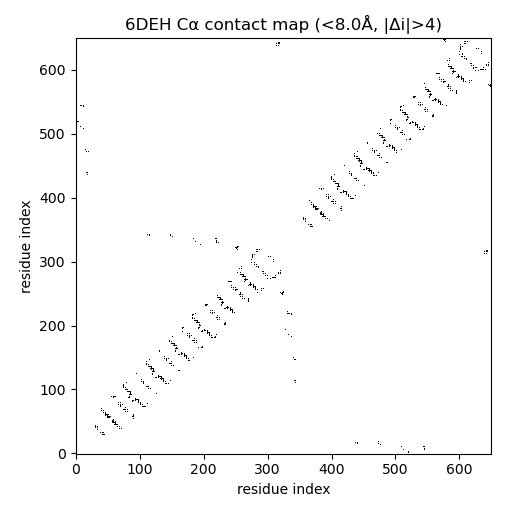55 C CA . THR A 1 97 ? 41.519 4.745 48.158 1.00 29.39 145 THR A CA 1
ATOM 756 C C . THR A 1 97 ? 40.003 4.921 48.046 1.00 31.55 145 THR A C 1
ATOM 757 O O . THR A 1 97 ? 39.260 3.953 47.792 1.00 28.50 145 THR A O 1
ATOM 761 N N . ALA A 1 98 ? 39.538 6.165 48.211 1.00 29.35 146 ALA A N 1
ATOM 762 C CA . ALA A 1 98 ? 38.110 6.454 48.063 1.00 29.53 146 ALA A CA 1
ATOM 763 C C . ALA A 1 98 ? 37.571 5.957 46.728 1.00 32.25 146 ALA A C 1
ATOM 764 O O . ALA A 1 98 ? 36.489 5.351 46.668 1.00 27.94 146 ALA A O 1
ATOM 766 N N . MET A 1 99 ? 38.302 6.217 45.622 1.00 29.31 147 MET A N 1
ATOM 767 C CA . M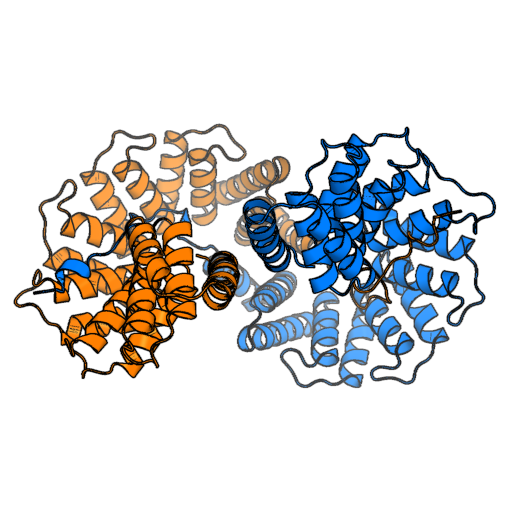ET A 1 99 ? 37.779 5.828 44.326 1.00 29.10 147 MET A CA 1
ATOM 768 C C . MET A 1 99 ? 37.604 4.319 44.237 1.00 30.87 147 MET A C 1
ATOM 769 O O . MET A 1 99 ? 36.636 3.835 43.630 1.00 27.17 147 MET A O 1
ATOM 774 N N . VAL A 1 100 ? 38.531 3.554 44.841 1.00 31.34 148 VAL A N 1
ATOM 775 C CA . VAL A 1 100 ? 38.397 2.092 44.794 1.00 30.65 148 VAL A CA 1
ATOM 776 C C . VAL A 1 100 ? 37.104 1.650 45.473 1.00 28.46 148 VAL A C 1
ATOM 777 O O . VAL A 1 100 ? 36.322 0.855 44.919 1.00 31.71 148 VAL A O 1
ATOM 781 N N . TRP A 1 101 ? 36.850 2.188 46.677 1.00 28.40 149 TRP A N 1
ATOM 782 C CA . TRP A 1 101 ? 35.622 1.793 47.381 1.00 25.59 149 TRP A CA 1
ATOM 783 C C . TRP A 1 101 ? 34.364 2.255 46.635 1.00 33.27 149 TRP A C 1
ATOM 784 O O . TRP A 1 101 ? 33.386 1.505 46.525 1.00 27.22 149 TRP A O 1
ATOM 795 N N . TYR A 1 102 ? 34.363 3.496 46.139 1.00 31.09 150 TYR A N 1
ATOM 796 C CA . TYR A 1 102 ? 33.225 3.968 45.347 1.00 30.86 150 TYR A CA 1
ATOM 797 C C . TYR A 1 102 ? 32.943 3.045 44.174 1.00 32.85 150 TYR A C 1
ATOM 798 O O . TYR A 1 102 ? 31.787 2.742 43.881 1.00 29.46 150 TYR A O 1
ATOM 807 N N . LYS A 1 103 ? 33.984 2.633 43.444 1.00 30.40 151 LYS A N 1
ATOM 808 C CA . LYS A 1 103 ? 33.763 1.788 42.283 1.00 31.88 151 LYS A CA 1
ATOM 809 C C . LYS A 1 103 ? 33.155 0.449 42.668 1.00 33.02 151 LYS A C 1
ATOM 810 O O . LYS A 1 103 ? 32.237 -0.027 41.991 1.00 30.93 151 LYS A O 1
ATOM 816 N N . LYS A 1 104 ? 33.634 -0.164 43.763 1.00 30.28 152 LYS A N 1
ATOM 817 C CA . LYS A 1 104 ? 32.983 -1.391 44.235 1.00 34.58 152 LYS A CA 1
ATOM 818 C C . LYS A 1 104 ? 31.485 -1.170 44.493 1.00 31.14 152 LYS A C 1
ATOM 819 O O . LYS A 1 104 ? 30.624 -1.977 44.091 1.00 32.36 152 LYS A O 1
ATOM 825 N N . ALA A 1 105 ? 31.164 -0.086 45.212 1.00 30.41 153 ALA A N 1
ATOM 826 C CA . ALA A 1 105 ? 29.765 0.173 45.553 1.00 28.36 153 ALA A CA 1
ATOM 827 C C . ALA A 1 105 ? 28.929 0.429 44.301 1.00 26.69 153 ALA A C 1
ATOM 828 O O . ALA A 1 105 ? 27.849 -0.149 44.121 1.00 27.64 153 ALA A O 1
ATOM 830 N N . ALA A 1 106 ? 29.434 1.263 43.402 1.00 29.21 154 ALA A N 1
ATOM 831 C CA . ALA A 1 106 ? 28.673 1.592 42.201 1.00 34.35 154 ALA A CA 1
ATOM 832 C C . ALA A 1 106 ? 28.453 0.356 41.336 1.00 35.55 154 ALA A C 1
ATOM 833 O O . ALA A 1 106 ? 27.379 0.183 40.750 1.00 35.03 154 ALA A O 1
ATOM 835 N N . GLU A 1 107 ? 29.461 -0.518 41.237 1.00 31.46 155 GLU A N 1
ATOM 836 C CA . GLU A 1 107 ? 29.247 -1.747 40.479 1.00 38.64 155 GLU A CA 1
ATOM 837 C C . GLU A 1 107 ? 28.128 -2.562 41.094 1.00 42.17 155 GLU A C 1
ATOM 838 O O . GLU A 1 107 ? 27.417 -3.282 40.379 1.00 43.04 155 GLU A O 1
ATOM 841 N N . GLN A 1 108 ? 27.947 -2.471 42.419 1.00 34.30 156 GLN A N 1
ATOM 842 C CA . GLN A 1 108 ? 26.770 -3.122 42.984 1.00 33.11 156 GLN A CA 1
ATOM 843 C C . GLN A 1 108 ? 25.472 -2.328 42.831 1.00 36.48 156 GLN A C 1
ATOM 844 O O . GLN A 1 108 ? 24.448 -2.741 43.402 1.00 36.68 156 GLN A O 1
ATOM 850 N N . GLY A 1 109 ? 25.472 -1.208 42.117 1.00 33.44 157 GLY A N 1
ATOM 851 C CA . GLY A 1 109 ? 24.248 -0.439 41.926 1.00 37.35 157 GLY A CA 1
ATOM 852 C C . GLY A 1 109 ? 23.978 0.616 42.976 1.00 32.52 157 GLY A C 1
ATOM 853 O O . GLY A 1 109 ? 22.853 1.119 43.058 1.00 37.19 157 GLY A O 1
ATOM 854 N N . ASN A 1 110 ? 24.964 0.978 43.786 1.00 31.50 158 ASN A N 1
ATOM 855 C CA . ASN A 1 110 ? 24.793 2.105 44.696 1.00 28.34 158 ASN A CA 1
ATOM 856 C C . ASN A 1 110 ? 24.869 3.404 43.893 1.00 30.70 158 ASN A C 1
ATOM 857 O O . ASN A 1 110 ? 25.944 3.790 43.435 1.00 28.37 158 ASN A O 1
ATOM 862 N N . SER A 1 111 ? 23.744 4.114 43.739 1.00 28.63 159 SER A N 1
ATOM 863 C CA . SER A 1 111 ? 23.787 5.297 42.872 1.00 31.82 159 SER A CA 1
ATOM 864 C C . SER A 1 111 ? 24.549 6.479 43.495 1.00 24.42 159 SER A C 1
ATOM 865 O O . SER A 1 111 ? 25.105 7.306 42.762 1.00 25.36 159 SER A O 1
ATOM 868 N N . ASN A 1 112 ? 24.572 6.621 44.839 1.00 26.31 160 ASN A N 1
ATOM 869 C CA . ASN A 1 112 ? 25.368 7.707 45.420 1.00 25.79 160 ASN A CA 1
ATOM 870 C C . ASN A 1 112 ? 26.854 7.541 45.136 1.00 28.34 160 ASN A C 1
ATOM 871 O O . ASN A 1 112 ? 27.578 8.535 45.020 1.00 25.17 160 ASN A O 1
ATOM 876 N N . ALA A 1 113 ? 27.330 6.295 45.047 1.00 27.91 161 ALA A N 1
ATOM 877 C CA . ALA A 1 113 ? 28.733 6.058 44.729 1.00 24.30 161 ALA A CA 1
ATOM 878 C C . ALA A 1 113 ? 29.052 6.512 43.313 1.00 24.12 161 ALA A C 1
ATOM 879 O O . ALA A 1 113 ? 30.073 7.166 43.073 1.00 26.70 161 ALA A O 1
ATOM 881 N N . ALA A 1 114 ? 28.174 6.162 42.363 1.00 27.53 162 ALA A N 1
ATOM 882 C CA . ALA A 1 114 ? 28.341 6.602 40.975 1.00 27.08 162 ALA A CA 1
ATOM 883 C C . ALA A 1 114 ? 28.284 8.126 40.868 1.00 27.64 162 ALA A C 1
ATOM 884 O O . ALA A 1 114 ? 29.057 8.740 40.123 1.00 27.71 162 ALA A O 1
ATOM 886 N N . LEU A 1 115 ? 27.385 8.747 41.642 1.00 23.91 163 LEU A N 1
ATOM 887 C CA . LEU A 1 115 ? 27.310 10.204 41.715 1.00 26.69 163 LEU A CA 1
ATOM 888 C C . LEU A 1 115 ? 28.610 10.810 42.246 1.00 28.45 163 LEU A C 1
ATOM 889 O O . LEU A 1 115 ? 29.117 11.804 41.719 1.00 25.17 163 LEU A O 1
ATOM 894 N N . ALA A 1 116 ? 29.149 10.245 43.322 1.00 23.85 164 ALA A N 1
ATOM 895 C CA . ALA A 1 116 ? 30.365 10.801 43.892 1.00 24.48 164 ALA A CA 1
ATOM 896 C C . ALA A 1 116 ? 31.525 10.697 42.918 1.00 26.11 164 ALA A C 1
ATOM 897 O O . ALA A 1 116 ? 32.347 11.612 42.816 1.00 28.69 164 ALA A O 1
ATOM 899 N N . ILE A 1 117 ? 31.619 9.570 42.204 1.00 24.48 165 ILE A N 1
ATOM 900 C CA . ILE A 1 117 ? 32.686 9.407 41.213 1.00 28.67 165 ILE A CA 1
ATOM 901 C C . ILE A 1 117 ? 32.529 10.442 40.112 1.00 28.65 165 ILE A C 1
ATOM 902 O O . ILE A 1 117 ? 33.484 11.128 39.720 1.00 30.69 165 ILE A O 1
ATOM 907 N N . GLY A 1 118 ? 31.316 10.548 39.582 1.00 27.90 166 GLY A N 1
ATOM 908 C CA . GLY A 1 118 ? 31.075 11.537 38.543 1.00 30.65 166 GLY A CA 1
ATOM 909 C C . GLY A 1 118 ? 31.418 12.943 38.998 1.00 29.69 166 GLY A C 1
ATOM 910 O O . GLY A 1 118 ? 31.966 13.727 38.236 1.00 31.66 166 GLY A O 1
ATOM 911 N N . TYR A 1 119 ? 31.088 13.278 40.243 1.00 28.20 167 TYR A N 1
ATOM 912 C CA . TYR A 1 119 ? 31.373 14.608 40.761 1.00 27.74 167 TYR A CA 1
ATOM 913 C C . TYR A 1 119 ? 32.876 14.854 40.819 1.00 33.64 167 TYR A C 1
ATOM 914 O O . TYR A 1 119 ? 33.363 15.959 40.526 1.00 33.40 167 TYR A O 1
ATOM 923 N N . ASN A 1 120 ? 33.636 13.842 41.229 1.00 35.48 168 ASN A N 1
ATOM 924 C CA . ASN A 1 120 ? 35.076 14.046 41.254 1.00 32.36 168 ASN A CA 1
ATOM 925 C C . ASN A 1 120 ? 35.627 14.261 39.843 1.00 30.14 168 ASN A C 1
ATOM 926 O O . ASN A 1 120 ? 36.480 15.127 39.644 1.00 37.02 168 ASN A O 1
ATOM 931 N N . TYR A 1 121 ? 35.137 13.523 38.853 1.00 32.00 169 TYR A N 1
ATOM 932 C CA . TYR A 1 121 ? 35.586 13.809 37.481 1.00 33.20 169 TYR A CA 1
ATOM 933 C C . TYR A 1 121 ? 35.099 15.181 36.997 1.00 39.46 169 TYR A C 1
ATOM 934 O O . TYR A 1 121 ? 35.809 15.884 36.264 1.00 39.40 169 TYR A O 1
ATOM 943 N N . ASP A 1 122 ? 33.884 15.564 37.390 1.00 38.37 170 ASP A N 1
ATOM 944 C CA . ASP A 1 122 ? 33.288 16.841 37.000 1.00 37.12 170 ASP A CA 1
ATOM 945 C C . ASP A 1 122 ? 34.152 18.000 37.464 1.00 44.32 170 ASP A C 1
ATOM 946 O O . ASP A 1 122 ? 34.400 18.952 36.707 1.00 44.47 170 ASP A O 1
ATOM 951 N N . THR A 1 123 ? 34.623 17.935 38.720 1.00 35.47 171 THR A N 1
ATOM 952 C CA . THR A 1 123 ? 35.349 19.028 39.349 1.00 34.48 171 THR A CA 1
ATOM 953 C C . THR A 1 123 ? 36.860 18.847 39.329 1.00 35.60 171 THR A C 1
ATOM 954 O O . THR A 1 123 ? 37.576 19.748 39.766 1.00 43.71 171 THR A O 1
ATOM 958 N N . GLY A 1 124 ? 37.350 17.701 38.870 1.00 34.94 172 GLY A N 1
ATOM 959 C CA . GLY A 1 124 ? 38.762 17.373 39.031 1.00 42.43 172 GLY A CA 1
ATOM 960 C C . GLY A 1 124 ? 39.284 17.388 40.456 1.00 44.60 172 GLY A C 1
ATOM 961 O O . GLY A 1 124 ? 40.396 17.878 40.697 1.00 47.27 172 GLY A O 1
ATOM 962 N N . THR A 1 125 ? 38.526 16.855 41.420 1.00 39.14 173 THR A N 1
ATOM 963 C CA . THR A 1 125 ? 39.058 16.690 42.775 1.00 45.47 173 THR A CA 1
ATOM 964 C C . THR A 1 125 ? 39.516 15.238 42.957 1.00 48.76 173 THR A C 1
ATOM 965 O O . THR A 1 125 ? 38.712 14.293 42.869 1.00 41.85 173 THR A O 1
ATOM 969 N N . GLY A 1 126 ? 40.824 15.058 43.154 1.00 52.42 174 GLY A N 1
ATOM 970 C CA . GLY A 1 126 ? 41.424 13.750 43.293 1.00 48.80 174 GLY A CA 1
ATOM 971 C C . GLY A 1 126 ? 41.822 13.110 41.982 1.00 47.44 174 GLY A C 1
ATOM 972 O O . GLY A 1 126 ? 42.791 12.354 41.946 1.00 55.50 174 GLY A O 1
ATOM 973 N N . VAL A 1 127 ? 41.088 13.381 40.907 1.00 42.50 175 VAL A N 1
ATOM 974 C CA . VAL A 1 127 ? 41.429 12.904 39.572 1.00 48.80 175 VAL A CA 1
ATOM 975 C C . VAL A 1 127 ? 41.452 14.087 38.622 1.00 47.87 175 VAL A C 1
ATOM 976 O O . VAL A 1 127 ? 40.980 15.173 38.938 1.00 48.87 175 VAL A O 1
ATOM 980 N N . LYS A 1 128 ? 41.965 13.839 37.421 1.00 49.78 176 LYS A N 1
ATOM 981 C CA . LYS A 1 128 ? 42.038 14.890 36.420 1.00 52.97 176 LYS A CA 1
ATOM 982 C C . LYS A 1 128 ? 40.640 15.160 35.879 1.00 45.31 176 LYS A C 1
ATOM 983 O O . LYS A 1 128 ? 39.900 14.224 35.572 1.00 47.84 176 LYS A O 1
ATOM 989 N N . LYS A 1 129 ? 40.269 16.437 35.805 1.00 43.53 177 LYS A N 1
ATOM 990 C CA . LYS A 1 129 ? 38.971 16.831 35.267 1.00 39.87 177 LYS A CA 1
ATOM 991 C C . LYS A 1 129 ? 38.711 16.133 33.940 1.00 51.03 177 LYS A C 1
ATOM 992 O O . LYS A 1 129 ? 39.572 16.120 33.055 1.00 49.34 177 LYS A O 1
ATOM 998 N N . ASP A 1 130 ? 37.520 15.545 33.797 1.00 39.58 178 ASP A N 1
ATOM 999 C CA . ASP A 1 130 ? 37.151 14.874 32.549 1.00 44.55 178 ASP A CA 1
ATOM 1000 C C . ASP A 1 130 ? 35.625 14.906 32.454 1.00 49.62 178 ASP A C 1
ATOM 1001 O O . ASP A 1 130 ? 34.954 14.046 33.046 1.00 38.95 178 ASP A O 1
ATOM 1006 N N . LYS A 1 131 ? 35.087 15.880 31.691 1.00 38.89 179 LYS A N 1
ATOM 1007 C CA . LYS A 1 131 ? 33.630 16.037 31.626 1.00 41.96 179 LYS A CA 1
ATOM 1008 C C . LYS A 1 131 ? 32.959 14.842 30.971 1.00 41.42 179 LYS A C 1
ATOM 1009 O O . LYS A 1 131 ? 31.774 14.597 31.223 1.00 42.67 179 LYS A O 1
ATOM 1015 N N . THR A 1 132 ? 33.673 14.101 30.122 1.00 42.48 180 THR A N 1
ATOM 1016 C CA . THR A 1 132 ? 33.080 12.897 29.545 1.00 39.46 180 THR A CA 1
ATOM 1017 C C . THR A 1 132 ? 32.852 11.843 30.607 1.00 42.36 180 THR A C 1
ATOM 1018 O O . THR A 1 132 ? 31.799 11.190 30.648 1.00 39.28 180 THR A O 1
ATOM 1022 N N . GLN A 1 133 ? 33.861 11.624 31.444 1.00 39.29 181 GLN A N 1
ATOM 1023 C CA . GLN A 1 133 ? 33.703 10.680 32.538 1.00 44.50 181 GLN A CA 1
ATOM 1024 C C . GLN A 1 133 ? 32.606 11.140 33.486 1.00 35.67 181 GLN A C 1
ATOM 1025 O O . GLN A 1 133 ? 31.777 10.337 33.921 1.00 35.76 181 GLN A O 1
ATOM 1031 N N . ALA A 1 134 ? 32.616 12.425 33.845 1.00 34.21 182 ALA A N 1
ATOM 1032 C CA . ALA A 1 134 ? 31.551 12.959 34.687 1.00 39.10 182 ALA A CA 1
ATOM 1033 C C . ALA A 1 134 ? 30.195 12.648 34.079 1.00 36.65 182 ALA A C 1
ATOM 1034 O O . ALA A 1 134 ? 29.285 12.166 34.755 1.00 32.29 182 ALA A O 1
ATOM 1036 N N . LEU A 1 135 ? 30.045 12.899 32.778 1.00 35.35 183 LEU A N 1
ATOM 1037 C CA . LEU A 1 135 ? 28.768 12.640 32.126 1.00 36.65 183 LEU A CA 1
ATOM 1038 C C . LEU A 1 135 ? 28.361 11.180 32.231 1.00 33.06 183 LEU A C 1
ATOM 1039 O O . LEU A 1 135 ? 27.194 10.872 32.498 1.00 34.01 183 LEU A O 1
ATOM 1044 N N . ASN A 1 136 ? 29.303 10.264 31.993 1.00 36.76 184 ASN A N 1
ATOM 1045 C CA . ASN A 1 136 ? 28.965 8.835 32.007 1.00 35.84 184 ASN A CA 1
ATOM 1046 C C . ASN A 1 136 ? 28.571 8.376 33.403 1.00 28.48 184 ASN A C 1
ATOM 1047 O O . ASN A 1 136 ? 27.588 7.635 33.576 1.00 30.09 184 ASN A O 1
ATOM 1052 N N . TRP A 1 137 ? 29.338 8.788 34.411 1.00 31.97 185 TRP A N 1
ATOM 1053 C CA . TRP A 1 137 ? 29.051 8.359 35.782 1.00 31.56 185 TRP A CA 1
ATOM 1054 C C . TRP A 1 137 ? 27.748 8.985 36.318 1.00 31.53 185 TRP A C 1
ATOM 1055 O O . TRP A 1 137 ? 26.969 8.319 37.033 1.00 28.29 185 TRP A O 1
ATOM 1066 N N . TYR A 1 138 ? 27.528 10.282 36.042 1.00 28.58 186 TYR A N 1
ATOM 1067 C CA . TYR A 1 138 ? 26.236 10.880 36.370 1.00 29.04 186 TYR A CA 1
ATOM 1068 C C . TYR A 1 138 ? 25.115 10.127 35.678 1.00 28.76 186 TYR A C 1
ATOM 1069 O O . TYR A 1 138 ? 24.072 9.876 36.275 1.00 29.24 186 TYR A O 1
ATOM 1078 N N . ALA A 1 139 ? 25.296 9.762 34.398 1.00 29.90 187 ALA A N 1
ATOM 1079 C CA . ALA A 1 139 ? 24.217 9.068 33.711 1.00 29.46 187 ALA A CA 1
ATOM 1080 C C . ALA A 1 139 ? 23.949 7.731 34.359 1.00 30.82 187 ALA A C 1
ATOM 1081 O O . ALA A 1 139 ? 22.799 7.309 34.475 1.00 30.54 187 ALA A O 1
ATOM 1083 N N . LYS A 1 140 ? 25.003 7.043 34.796 1.00 30.51 188 LYS A N 1
ATOM 1084 C CA . LYS A 1 140 ? 24.788 5.795 35.516 1.00 29.60 188 LYS A CA 1
ATOM 1085 C C . LYS A 1 140 ? 23.935 6.037 36.754 1.00 31.36 188 LYS A C 1
ATOM 1086 O O . LYS A 1 140 ? 22.955 5.322 37.016 1.00 31.99 188 LYS A O 1
ATOM 1092 N N . ALA A 1 141 ? 24.336 7.025 37.550 1.00 28.75 189 ALA A N 1
ATOM 1093 C CA . ALA A 1 141 ? 23.617 7.315 38.796 1.00 25.95 189 ALA A CA 1
ATOM 1094 C C . ALA A 1 141 ? 22.170 7.735 38.518 1.00 27.28 189 ALA A C 1
ATOM 1095 O O . ALA A 1 141 ? 21.259 7.334 39.237 1.00 30.55 189 ALA A O 1
ATOM 1097 N N . ALA A 1 142 ? 21.954 8.551 37.478 1.00 30.89 190 ALA A N 1
ATOM 1098 C CA . ALA A 1 142 ? 20.604 9.005 37.132 1.00 31.68 190 ALA A CA 1
ATOM 1099 C C . ALA A 1 142 ? 19.740 7.851 36.653 1.00 36.29 190 ALA A C 1
ATOM 1100 O O . ALA A 1 142 ? 18.540 7.811 36.944 1.00 34.62 190 ALA A O 1
ATOM 1102 N N . ASP A 1 143 ? 20.322 6.917 35.891 1.00 36.75 191 ASP A N 1
ATOM 1103 C CA . ASP A 1 143 ? 19.547 5.761 35.458 1.00 35.09 191 ASP A CA 1
ATOM 1104 C C . ASP A 1 143 ? 19.185 4.850 36.616 1.00 37.93 191 ASP A C 1
ATOM 1105 O O . ASP A 1 143 ? 18.188 4.126 36.538 1.00 40.97 191 ASP A O 1
ATOM 1110 N N . LEU A 1 144 ? 19.954 4.880 37.693 1.00 32.61 192 LEU A N 1
ATOM 1111 C CA . LEU A 1 144 ? 19.575 4.192 38.902 1.00 33.96 192 LEU A CA 1
ATOM 1112 C C . LEU A 1 144 ? 18.588 5.002 39.722 1.00 36.24 192 LEU A C 1
ATOM 1113 O O . LEU A 1 144 ? 18.214 4.568 40.808 1.00 40.30 192 LEU A O 1
ATOM 1118 N N . GLY A 1 145 ? 18.170 6.165 39.230 1.00 36.82 193 GLY A N 1
ATOM 1119 C CA . GLY A 1 145 ? 17.153 6.957 39.892 1.00 33.60 193 GLY A CA 1
ATOM 1120 C C . GLY A 1 145 ? 17.638 8.040 40.837 1.00 32.28 193 GLY A C 1
ATOM 1121 O O . GLY A 1 145 ? 16.822 8.568 41.593 1.00 32.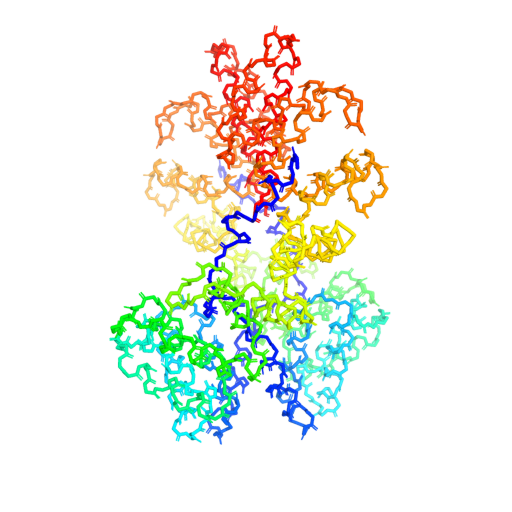19 193 GLY A O 1
ATOM 1122 N N . ASN A 1 146 ? 18.910 8.417 40.786 1.00 26.95 194 ASN A N 1
ATOM 1123 C CA . ASN A 1 146 ? 19.476 9.369 41.736 1.00 29.34 194 ASN A CA 1
ATOM 1124 C C . ASN A 1 146 ? 19.079 10.788 41.344 1.00 23.19 194 ASN A C 1
ATOM 1125 O O . ASN A 1 146 ? 19.443 11.246 40.259 1.00 25.07 194 ASN A O 1
ATOM 1130 N N . ALA A 1 147 ? 18.352 11.481 42.227 1.00 28.82 195 ALA A N 1
ATOM 1131 C CA . ALA A 1 147 ? 17.850 12.813 41.889 1.00 26.31 195 ALA A CA 1
ATOM 1132 C C . ALA A 1 147 ? 18.973 13.821 41.780 1.00 25.39 195 ALA A C 1
ATOM 1133 O O . ALA A 1 147 ? 18.905 14.730 40.937 1.00 23.68 195 ALA A O 1
ATOM 1135 N N . SER A 1 148 ? 20.028 13.704 42.614 1.00 24.89 196 SER A N 1
ATOM 1136 C CA . SER A 1 148 ? 21.108 14.675 42.488 1.00 24.69 196 SER A CA 1
ATOM 1137 C C . SER A 1 148 ? 21.801 14.534 41.146 1.00 24.00 196 SER A C 1
ATOM 1138 O O . SER A 1 148 ? 22.190 15.522 40.529 1.00 23.43 196 SER A O 1
ATOM 1141 N N . ALA A 1 149 ? 22.001 13.297 40.700 1.00 26.00 197 ALA A N 1
ATOM 1142 C CA . ALA A 1 149 ? 22.648 13.102 39.406 1.00 24.24 197 ALA A CA 1
ATOM 1143 C C . ALA A 1 149 ? 21.770 13.626 38.266 1.00 22.79 197 ALA A C 1
ATOM 1144 O O . ALA A 1 149 ? 22.278 14.200 37.290 1.00 25.05 197 ALA A O 1
ATOM 1146 N N . GLN A 1 150 ? 20.468 13.389 38.346 1.00 24.38 198 GLN A N 1
ATOM 1147 C CA . GLN A 1 150 ? 19.541 13.930 37.346 1.00 28.37 198 GLN A CA 1
ATOM 1148 C C . GLN A 1 150 ? 19.639 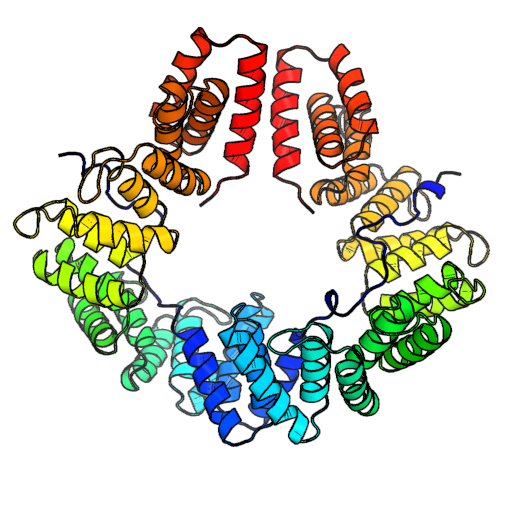15.454 37.279 1.00 23.61 198 GLN A C 1
ATOM 1149 O O . GLN A 1 150 ? 19.716 16.045 36.185 1.00 24.92 198 GLN A O 1
ATOM 1155 N N . TYR A 1 151 ? 19.613 16.088 38.449 1.00 21.38 199 TYR A N 1
ATOM 1156 C CA . TYR A 1 151 ? 19.794 17.529 38.579 1.00 25.05 199 TYR A CA 1
ATOM 1157 C C . TYR A 1 151 ? 21.113 17.990 37.953 1.00 27.39 199 TYR A C 1
ATOM 1158 O O . TYR A 1 151 ? 21.151 18.983 37.207 1.00 24.54 199 TYR A O 1
ATOM 1167 N N . ASN A 1 152 ? 22.225 17.312 38.292 1.00 24.81 200 ASN A N 1
ATOM 1168 C CA . ASN A 1 152 ? 23.524 17.711 37.752 1.00 24.60 200 ASN A CA 1
ATOM 1169 C C . ASN A 1 152 ? 23.550 17.635 36.226 1.00 22.97 200 ASN A C 1
ATOM 1170 O O . ASN A 1 152 ? 24.136 18.503 35.564 1.00 25.78 200 ASN A O 1
ATOM 1175 N N . LEU A 1 153 ? 22.950 16.589 35.660 1.00 26.57 201 LEU A N 1
ATOM 1176 C CA . LEU A 1 153 ? 22.872 16.489 34.197 1.00 25.76 201 LEU A CA 1
ATOM 1177 C C . LEU A 1 153 ? 21.988 17.579 33.609 1.00 26.46 201 LEU A C 1
ATOM 1178 O O . LEU A 1 153 ? 22.308 18.154 32.547 1.00 26.38 201 LEU A O 1
ATOM 1183 N N . GLY A 1 154 ? 20.870 17.873 34.269 1.00 25.44 202 GLY A N 1
ATOM 1184 C CA . GLY A 1 154 ? 20.087 19.039 33.872 1.00 21.92 202 GLY A CA 1
ATOM 1185 C C . GLY A 1 154 ? 20.939 20.286 33.779 1.00 26.47 202 GLY A C 1
ATOM 1186 O O . GLY A 1 154 ? 20.879 21.025 32.789 1.00 26.32 202 GLY A O 1
ATOM 1187 N N . LEU A 1 155 ? 21.725 20.563 34.840 1.00 23.73 203 LEU A N 1
ATOM 1188 C CA . LEU A 1 155 ? 22.599 21.735 34.814 1.00 26.52 203 LEU A CA 1
ATOM 1189 C C . LEU A 1 155 ? 23.573 21.677 33.638 1.00 29.56 203 LEU A C 1
ATOM 1190 O O . LEU A 1 155 ? 23.808 22.689 32.957 1.00 28.45 203 LEU A O 1
ATOM 1195 N N . MET A 1 156 ? 24.150 20.499 33.378 1.00 27.78 204 MET A N 1
ATOM 1196 C CA . MET A 1 156 ? 25.174 20.409 32.323 1.00 25.64 204 MET A CA 1
ATOM 1197 C C . MET A 1 156 ? 24.590 20.648 30.926 1.00 30.27 204 MET A C 1
ATOM 1198 O O . MET A 1 156 ? 25.174 21.387 30.122 1.00 31.65 204 MET A O 1
ATOM 1203 N N . TYR A 1 157 ? 23.433 20.069 30.631 1.00 26.55 205 TYR A N 1
ATOM 1204 C CA . TYR A 1 157 ? 22.794 20.316 29.324 1.00 28.70 205 TYR A CA 1
ATOM 1205 C C . TYR A 1 157 ? 22.236 21.724 29.225 1.00 29.69 205 TYR A C 1
ATOM 1206 O O . TYR A 1 157 ? 22.212 22.311 28.140 1.00 27.58 205 TYR A O 1
ATOM 1215 N N . GLU A 1 158 ? 21.789 22.295 30.336 1.00 26.92 206 GLU A N 1
ATOM 1216 C CA . GLU A 1 158 ? 21.293 23.658 30.286 1.00 25.97 206 GLU A CA 1
ATOM 1217 C C . GLU A 1 158 ? 22.422 24.671 30.103 1.00 30.99 206 GLU A C 1
ATOM 1218 O O . GLU A 1 158 ? 22.216 25.719 29.471 1.00 31.53 206 GLU A O 1
ATOM 1224 N N . GLN A 1 159 ? 23.613 24.379 30.629 1.00 32.35 207 GLN A N 1
ATOM 1225 C CA . GLN A 1 159 ? 24.776 25.260 30.481 1.00 34.49 207 GLN A CA 1
ATOM 1226 C C . GLN A 1 159 ? 25.687 24.890 29.320 1.00 37.18 207 GLN A C 1
ATOM 1227 O O . GLN A 1 159 ? 26.569 25.689 28.977 1.00 39.58 207 GLN A O 1
ATOM 1233 N N . GLY A 1 160 ? 25.511 23.717 28.714 1.00 33.16 208 GLY A N 1
ATOM 1234 C CA . GLY A 1 160 ? 26.401 23.297 27.645 1.00 40.79 208 GLY A CA 1
ATOM 1235 C C . GLY A 1 160 ? 27.784 22.950 28.159 1.00 48.83 208 GLY A C 1
ATOM 1236 O O . GLY A 1 160 ? 28.779 23.156 27.452 1.00 49.36 208 GLY A O 1
ATOM 1237 N N . ASP A 1 161 ? 27.871 22.437 29.390 1.00 47.24 209 ASP A N 1
ATOM 1238 C CA . ASP A 1 161 ? 29.136 22.163 30.079 1.00 43.82 209 ASP A CA 1
ATOM 1239 C C . ASP A 1 161 ? 29.613 20.769 29.674 1.00 49.27 209 ASP A C 1
ATOM 1240 O O . ASP A 1 161 ? 29.220 19.755 30.255 1.00 49.10 209 ASP A O 1
ATOM 1245 N N . GLY A 1 162 ? 30.461 20.696 28.652 1.00 45.17 210 GLY A N 1
ATOM 1246 C CA . GLY A 1 162 ? 30.931 19.397 28.220 1.00 41.69 210 GLY A CA 1
ATOM 1247 C C . GLY A 1 162 ? 29.965 18.660 27.327 1.00 48.85 210 GLY A C 1
ATOM 1248 O O . GLY A 1 162 ? 30.307 17.574 26.825 1.00 44.64 210 GLY A O 1
ATOM 1249 N N . VAL A 1 163 ? 28.775 19.215 27.117 1.00 39.48 211 VAL A N 1
ATOM 1250 C CA . VAL A 1 163 ? 27.831 18.764 26.098 1.00 45.62 211 VAL A CA 1
ATOM 1251 C C . VAL A 1 163 ? 27.338 20.004 25.362 1.00 36.01 211 VAL A C 1
ATOM 1252 O O . VAL A 1 163 ? 27.497 21.130 25.846 1.00 38.31 211 VAL A O 1
ATOM 1256 N N . PRO A 1 164 ? 26.777 19.832 24.178 1.00 42.51 212 PRO A N 1
ATOM 1257 C CA . PRO A 1 164 ? 26.152 20.981 23.525 1.00 41.37 212 PRO A CA 1
ATOM 1258 C C . PRO A 1 164 ? 24.907 21.358 24.308 1.00 31.74 212 PRO A C 1
ATOM 1259 O O . PRO A 1 164 ? 24.117 20.493 24.688 1.00 33.92 212 PRO A O 1
ATOM 1263 N N . LYS A 1 165 ? 24.732 22.654 24.522 1.00 34.46 213 LYS A N 1
ATOM 1264 C CA . LYS A 1 165 ? 23.518 23.142 25.174 1.00 36.87 213 LYS A CA 1
ATOM 1265 C C . LYS A 1 165 ? 22.275 22.519 24.544 1.00 36.03 213 LYS A C 1
ATOM 1266 O O . LYS A 1 165 ? 22.138 22.478 23.317 1.00 30.01 213 LYS A O 1
ATOM 1272 N N . ASP A 1 166 ? 21.359 22.027 25.398 1.00 30.76 214 ASP A N 1
ATOM 1273 C CA . ASP A 1 166 ? 20.097 21.437 24.931 1.00 29.88 214 ASP A CA 1
ATOM 1274 C C . ASP A 1 166 ? 19.075 21.626 26.056 1.00 32.85 214 ASP A C 1
ATOM 1275 O O . ASP A 1 166 ? 19.057 20.829 26.997 1.00 26.06 214 ASP A O 1
ATOM 1280 N N . TYR A 1 167 ? 18.260 22.690 25.973 1.00 29.57 215 TYR A N 1
ATOM 1281 C CA . TYR A 1 167 ? 17.312 22.957 27.061 1.00 25.40 215 TYR A CA 1
ATOM 1282 C C . TYR A 1 167 ? 16.238 21.889 27.151 1.00 23.33 215 TYR A C 1
ATOM 1283 O O . TYR A 1 167 ? 15.728 21.621 28.237 1.00 24.61 215 TYR A O 1
ATOM 1292 N N . GLN A 1 168 ? 15.862 21.255 26.039 1.00 27.08 216 GLN A N 1
ATOM 1293 C CA . GLN A 1 168 ? 14.863 20.196 26.148 1.00 26.21 216 GLN A CA 1
ATOM 1294 C C . GLN A 1 168 ? 15.382 19.010 26.960 1.00 26.53 216 GLN A C 1
ATOM 1295 O O . GLN A 1 168 ? 14.654 18.442 27.790 1.00 25.34 216 GLN A O 1
ATOM 1301 N N . LYS A 1 169 ? 16.630 18.593 26.705 1.00 23.91 217 LYS A N 1
ATOM 1302 C CA . LYS A 1 169 ? 17.197 17.492 27.472 1.00 26.35 217 LYS A CA 1
ATOM 1303 C C . LYS A 1 169 ? 17.359 17.884 28.929 1.00 24.52 217 LYS A C 1
ATOM 1304 O O . LYS A 1 169 ? 17.142 17.059 29.824 1.00 24.81 217 LYS A O 1
ATOM 1310 N N . ALA A 1 170 ? 17.798 19.123 29.170 1.00 23.62 218 ALA A N 1
ATOM 1311 C CA . ALA A 1 170 ? 17.914 19.631 30.536 1.00 23.02 218 ALA A CA 1
ATOM 1312 C C . ALA A 1 170 ? 16.574 19.532 31.252 1.00 26.78 218 ALA A C 1
ATOM 1313 O O . ALA A 1 170 ? 16.514 19.021 32.365 1.00 22.41 218 ALA A O 1
ATOM 1315 N N . ALA A 1 171 ? 15.481 19.990 30.611 1.00 22.44 219 ALA A N 1
ATOM 1316 C CA . ALA A 1 171 ? 14.162 19.919 31.231 1.00 25.22 219 ALA A CA 1
ATOM 1317 C C . ALA A 1 171 ? 13.751 18.468 31.522 1.00 25.50 219 ALA A C 1
ATOM 1318 O O . ALA A 1 171 ? 13.138 18.180 32.559 1.00 23.44 219 ALA A O 1
ATOM 1320 N N . GLU A 1 172 ? 14.112 17.529 30.651 1.00 22.67 220 GLU A N 1
ATOM 1321 C CA . GLU A 1 172 ? 13.740 16.143 30.965 1.00 20.88 220 GLU A CA 1
ATOM 1322 C C . GLU A 1 172 ? 14.476 15.621 32.192 1.00 20.65 220 GLU A C 1
ATOM 1323 O O . GLU A 1 172 ? 13.876 14.946 33.036 1.00 24.10 220 GLU A O 1
ATOM 1329 N N . TYR A 1 173 ? 15.779 15.911 32.314 1.00 22.97 221 TYR A N 1
ATOM 1330 C CA . TYR A 1 173 ? 16.506 15.514 33.534 1.00 21.40 221 TYR A CA 1
ATOM 1331 C C . TYR A 1 173 ? 15.950 16.228 34.772 1.00 21.02 221 TYR A C 1
ATOM 1332 O O . TYR A 1 173 ? 15.764 15.626 35.837 1.00 21.03 221 TYR A O 1
ATOM 1341 N N . PHE A 1 174 ? 15.739 17.545 34.668 1.00 19.64 222 PHE A N 1
ATOM 1342 C CA . PHE A 1 174 ? 15.216 18.253 35.835 1.00 21.58 222 PHE A CA 1
ATOM 1343 C C . PHE A 1 174 ? 13.889 17.667 36.257 1.00 20.75 222 PHE A C 1
ATOM 1344 O O . PHE A 1 174 ? 13.571 17.647 37.439 1.00 22.88 222 PHE A O 1
ATOM 1352 N N . GLU A 1 175 ? 13.041 17.310 35.291 1.00 21.60 223 GLU A N 1
ATOM 1353 C CA . GLU A 1 175 ? 11.715 16.843 35.669 1.00 19.76 223 GLU A CA 1
ATOM 1354 C C . GLU A 1 175 ? 11.797 15.491 36.351 1.00 22.80 223 GLU A C 1
ATOM 1355 O O . GLU A 1 175 ? 11.007 15.223 37.247 1.00 22.65 223 GLU A O 1
ATOM 1361 N N . LYS A 1 176 ? 12.755 14.631 35.965 1.00 21.14 224 LYS A N 1
ATOM 1362 C CA . LYS A 1 176 ? 12.906 13.391 36.744 1.00 22.88 224 LYS A CA 1
ATOM 1363 C C . LYS A 1 176 ? 13.237 13.696 38.190 1.00 24.55 224 LYS A C 1
ATOM 1364 O O . LYS A 1 176 ? 12.678 13.077 39.102 1.00 25.44 224 LYS A O 1
ATOM 1370 N N . ALA A 1 177 ? 14.139 14.658 38.421 1.00 21.68 225 ALA A N 1
ATOM 1371 C CA . ALA A 1 177 ? 14.470 14.970 39.809 1.00 21.36 225 ALA A CA 1
ATOM 1372 C C . ALA A 1 177 ? 13.323 15.700 40.516 1.00 23.73 225 ALA A C 1
ATOM 1373 O O . ALA A 1 177 ? 13.065 15.476 41.703 1.00 21.88 225 ALA A O 1
ATOM 1375 N N . ALA A 1 178 ? 12.631 16.580 39.789 1.00 23.09 226 ALA A N 1
ATOM 1376 C CA . ALA A 1 178 ? 11.540 17.364 40.349 1.00 24.05 226 ALA A CA 1
ATOM 1377 C C . ALA A 1 178 ? 10.431 16.446 40.815 1.00 22.95 226 ALA A C 1
ATOM 1378 O O . ALA A 1 178 ? 9.797 16.695 41.841 1.00 23.24 226 ALA A O 1
ATOM 1380 N N . ASN A 1 179 ? 10.188 15.356 40.065 1.00 25.47 227 ASN A N 1
ATOM 1381 C CA . ASN A 1 179 ? 9.148 14.399 40.438 1.00 25.48 227 ASN A CA 1
ATOM 1382 C C . ASN A 1 179 ? 9.497 13.608 41.685 1.00 27.40 227 ASN A C 1
ATOM 1383 O O . ASN A 1 179 ? 8.615 12.965 42.260 1.00 27.86 227 ASN A O 1
ATOM 1388 N N . GLN A 1 180 ? 10.761 13.611 42.104 1.00 22.81 228 GLN A N 1
ATOM 1389 C CA . GLN A 1 180 ? 11.182 12.992 43.347 1.00 23.24 228 GLN A CA 1
ATOM 1390 C C . GLN A 1 180 ? 11.270 13.987 44.498 1.00 29.20 228 GLN A C 1
ATOM 1391 O O . GLN A 1 180 ? 11.778 13.635 45.557 1.00 28.08 228 GLN A O 1
ATOM 1397 N N . GLY A 1 181 ? 10.873 15.236 44.293 1.00 24.56 229 GLY A N 1
ATOM 1398 C CA . GLY A 1 181 ? 10.901 16.198 45.365 1.00 22.68 229 GLY A CA 1
ATOM 1399 C C . GLY A 1 181 ? 12.188 16.981 45.481 1.00 24.46 229 GLY A C 1
ATOM 1400 O O . GLY A 1 181 ? 12.501 17.504 46.569 1.00 24.30 229 GLY A O 1
ATOM 1401 N N . HIS A 1 182 ? 12.967 17.057 44.419 1.00 22.56 230 HIS A N 1
ATOM 1402 C CA . HIS A 1 182 ? 14.237 17.780 44.483 1.00 23.49 230 HIS A CA 1
ATOM 1403 C C . HIS A 1 182 ? 13.949 19.263 44.282 1.00 21.07 230 HIS A C 1
ATOM 1404 O O . HIS A 1 182 ? 13.669 19.692 43.151 1.00 21.38 230 HIS A O 1
ATOM 1411 N N . ALA A 1 183 ? 14.074 20.079 45.343 1.00 20.18 231 ALA A N 1
ATOM 1412 C CA . ALA A 1 183 ? 13.529 21.448 45.214 1.00 21.15 231 ALA A CA 1
ATOM 1413 C C . ALA A 1 183 ? 14.333 22.306 44.235 1.00 22.74 231 ALA A C 1
ATOM 1414 O O . ALA A 1 183 ? 13.767 23.155 43.510 1.00 20.65 231 ALA A O 1
ATOM 1416 N N . LYS A 1 184 ? 15.660 22.112 44.169 1.00 21.48 232 LYS A N 1
ATOM 1417 C CA . LYS A 1 184 ? 16.399 22.939 43.220 1.00 20.87 232 LYS A CA 1
ATOM 1418 C C . LYS A 1 184 ? 16.080 22.550 41.774 1.00 21.23 232 LYS A C 1
ATOM 1419 O O . LYS A 1 184 ? 16.054 23.415 40.895 1.00 19.03 232 LYS A O 1
ATOM 1425 N N . SER A 1 185 ? 15.853 21.268 41.500 1.00 21.94 233 SER A N 1
ATOM 1426 C CA A SER A 1 185 ? 15.440 20.898 40.148 0.72 14.89 233 SER A CA 1
ATOM 1427 C C . SER A 1 185 ? 14.080 21.487 39.803 1.00 20.82 233 SER A C 1
ATOM 1428 O O . SER A 1 185 ? 13.855 21.878 38.655 0.97 20.35 233 SER A O 1
ATOM 1435 N N . GLN A 1 186 ? 13.146 21.478 40.754 1.00 19.60 234 GLN A N 1
ATOM 1436 C CA . GLN A 1 186 ? 11.840 22.131 40.544 1.00 20.41 234 GLN A CA 1
ATOM 1437 C C . GLN A 1 186 ? 12.009 23.611 40.216 1.00 18.03 234 GLN A C 1
ATOM 1438 O O . GLN A 1 186 ? 11.341 24.138 39.311 1.00 19.23 234 GLN A O 1
ATOM 1444 N N . LEU A 1 187 ? 12.893 24.299 40.942 1.00 20.34 235 LEU A N 1
ATOM 1445 C CA . LEU A 1 187 ? 13.203 25.693 40.656 1.00 19.92 235 LEU A CA 1
ATOM 1446 C C . LEU A 1 187 ? 13.757 25.856 39.246 1.00 21.85 235 LEU A C 1
ATOM 1447 O O . LEU A 1 187 ? 13.325 26.745 38.500 1.00 19.18 235 LEU A O 1
ATOM 1452 N N . GLU A 1 188 ? 14.768 25.049 38.879 1.00 20.03 236 GLU A N 1
ATOM 1453 C CA . GLU A 1 188 ? 15.347 25.196 37.535 1.00 24.42 236 GLU A CA 1
ATOM 1454 C C . GLU A 1 188 ? 14.337 24.877 36.429 1.00 19.06 236 GLU A C 1
ATOM 1455 O O . GLU A 1 188 ? 14.346 25.510 35.355 1.00 20.72 236 GLU A O 1
ATOM 1461 N N . LEU A 1 189 ? 13.534 23.827 36.620 1.00 17.66 237 LEU A N 1
ATOM 1462 C CA . LEU A 1 189 ? 12.529 23.475 35.620 1.00 18.67 237 LEU A CA 1
ATOM 1463 C C . LEU A 1 189 ? 11.497 24.590 35.497 1.00 21.11 237 LEU A C 1
ATOM 1464 O O . LEU A 1 189 ? 11.111 24.970 34.381 1.00 18.71 237 LEU A O 1
ATOM 1469 N N . GLY A 1 190 ? 11.037 25.129 36.642 1.00 19.59 238 GLY A N 1
ATOM 1470 C CA . GLY A 1 190 ? 10.153 26.282 36.614 1.00 20.94 238 GLY A CA 1
ATOM 1471 C C . GLY A 1 190 ? 10.739 27.432 35.808 1.00 19.54 238 GLY A C 1
ATOM 1472 O O . GLY A 1 190 ? 10.054 28.043 34.987 1.00 19.77 238 GLY A O 1
ATOM 1473 N N . TYR A 1 191 ? 12.023 27.706 36.008 1.00 16.58 239 TYR A N 1
ATOM 1474 C CA . TYR A 1 191 ? 12.669 28.778 35.261 1.00 19.20 239 TYR A CA 1
ATOM 1475 C C . TYR A 1 191 ? 12.677 28.455 33.765 1.00 19.34 239 TYR A C 1
ATOM 1476 O O . TYR A 1 191 ? 12.443 29.326 32.929 1.00 19.21 239 TYR A O 1
ATOM 1485 N N . LEU A 1 192 ? 12.976 27.210 33.396 1.00 17.08 240 LEU A N 1
ATOM 1486 C CA . LEU A 1 192 ? 12.975 26.930 31.963 1.00 20.57 240 LEU A CA 1
ATOM 1487 C C . LEU A 1 192 ? 11.606 27.245 31.357 1.00 22.05 240 LEU A C 1
ATOM 1488 O O . LEU A 1 192 ? 11.513 27.789 30.235 1.00 20.69 240 LEU A O 1
ATOM 1493 N N . TYR A 1 193 ? 10.528 26.844 32.041 1.00 18.56 241 TYR A N 1
ATOM 1494 C CA . TYR A 1 193 ? 9.186 27.151 31.504 1.00 18.62 241 TYR A CA 1
ATOM 1495 C C . TYR A 1 193 ? 8.924 28.661 31.480 1.00 17.60 241 TYR A C 1
ATOM 1496 O O . TYR A 1 193 ? 8.312 29.196 30.537 1.00 20.90 241 TYR A O 1
ATOM 1505 N N . ASP A 1 194 ? 9.352 29.346 32.533 1.00 18.16 242 ASP A N 1
ATOM 1506 C CA . ASP A 1 194 ? 9.190 30.802 32.684 1.00 18.76 242 ASP A CA 1
ATOM 1507 C C . ASP A 1 194 ? 9.842 31.555 31.527 1.00 24.18 242 ASP A C 1
ATOM 1508 O O . ASP A 1 194 ? 9.297 32.556 31.038 1.00 21.07 242 ASP A O 1
ATOM 1513 N N . SER A 1 195 ? 11.002 31.062 31.070 1.00 23.36 243 SER A N 1
ATOM 1514 C CA . SER A 1 195 ? 11.918 31.798 30.201 1.00 21.18 243 SER A CA 1
ATOM 1515 C C . SER A 1 195 ? 11.503 31.764 28.746 1.00 23.16 243 SER A C 1
ATOM 1516 O O . SER A 1 195 ? 11.913 32.642 27.994 1.00 24.02 243 SER A O 1
ATOM 1519 N N . GLY A 1 196 ? 10.794 30.727 28.314 1.00 21.33 244 GLY A N 1
ATOM 1520 C CA . GLY A 1 196 ? 10.482 30.534 26.891 1.00 24.51 244 GLY A CA 1
ATOM 1521 C C . GLY A 1 196 ? 11.548 29.770 26.127 1.00 26.20 244 GLY A C 1
ATOM 1522 O O . GLY A 1 196 ? 11.379 29.525 24.917 1.00 27.20 244 GLY A O 1
ATOM 1523 N N . LYS A 1 197 ? 12.639 29.409 26.794 1.00 27.49 245 LYS A N 1
ATOM 1524 C CA . LYS A 1 197 ? 13.744 28.736 26.123 1.00 27.77 245 LYS A CA 1
ATOM 1525 C C . LYS A 1 197 ? 13.338 27.394 25.534 1.00 29.28 245 LYS A C 1
ATOM 1526 O O . LYS A 1 197 ? 14.040 26.888 24.651 1.00 28.19 245 LYS A O 1
ATOM 1532 N N . LEU A 1 198 ? 12.241 26.791 26.001 1.00 22.28 246 LEU A N 1
ATOM 1533 C CA . LEU A 1 198 ? 11.805 25.516 25.438 1.00 25.15 246 LEU A CA 1
ATOM 1534 C C . LEU A 1 198 ? 11.031 25.695 24.140 1.00 31.78 246 LEU A C 1
ATOM 1535 O O . LEU A 1 198 ? 10.732 24.695 23.463 1.00 30.53 246 LEU A O 1
ATOM 1540 N N . GLY A 1 199 ? 10.689 26.930 23.801 1.00 26.02 247 GLY A N 1
ATOM 1541 C CA . GLY A 1 199 ? 9.985 27.201 22.558 1.00 26.74 247 GLY A CA 1
ATOM 1542 C C . GLY A 1 199 ? 8.946 28.273 22.697 1.00 24.88 247 GLY A C 1
ATOM 1543 O O . GLY A 1 199 ? 8.827 29.144 21.833 1.00 25.57 247 GLY A O 1
ATOM 1544 N N . LYS A 1 200 ? 8.158 28.213 23.769 1.00 20.14 248 LYS A N 1
ATOM 1545 C CA . LYS A 1 200 ? 7.113 29.195 24.045 1.00 19.98 248 LYS A CA 1
ATOM 1546 C C . LYS A 1 200 ? 6.944 29.171 25.554 1.00 20.53 248 LYS A C 1
ATOM 1547 O O . LYS A 1 200 ? 6.881 28.081 26.125 1.00 24.24 248 LYS A O 1
ATOM 1553 N N . SER A 1 201 ? 6.916 30.326 26.197 1.00 19.60 249 SER A N 1
ATOM 1554 C CA A SER A 1 201 ? 6.826 30.327 27.661 0.59 20.98 249 SER A CA 1
ATOM 1555 C CA B SER A 1 201 ? 6.839 30.304 27.658 0.41 20.97 249 SER A CA 1
ATOM 1556 C C . SER A 1 201 ? 5.578 29.573 28.113 1.00 19.39 249 SER A C 1
ATOM 1557 O O . SER A 1 201 ? 4.528 29.595 27.450 1.00 20.02 249 SER A O 1
ATOM 1562 N N . ASP A 1 202 ? 5.678 28.907 29.272 1.00 19.59 250 ASP A N 1
ATOM 1563 C CA . ASP A 1 202 ? 4.508 28.213 29.824 1.00 19.48 250 ASP A CA 1
ATOM 1564 C C . ASP A 1 202 ? 4.416 28.688 31.271 1.00 17.48 250 ASP A C 1
ATOM 1565 O O . ASP A 1 202 ? 5.046 28.130 32.179 1.00 18.89 250 ASP A O 1
ATOM 1570 N N . LEU A 1 203 ? 3.738 29.827 31.473 1.00 19.88 251 LEU A N 1
ATOM 1571 C CA . LEU A 1 203 ? 3.768 30.418 32.815 1.00 18.20 251 LEU A CA 1
ATOM 1572 C C . LEU A 1 203 ? 2.976 29.581 33.830 1.00 17.18 251 LEU A C 1
ATOM 1573 O O . LEU A 1 203 ? 3.271 29.621 35.045 1.00 18.32 251 LEU A O 1
ATOM 1578 N N . GLN A 1 204 ? 1.948 28.859 33.378 1.00 19.06 252 GLN A N 1
ATOM 1579 C CA A GLN A 1 204 ? 1.236 27.993 34.302 0.54 20.20 252 GLN A CA 1
ATOM 1580 C CA B GLN A 1 204 ? 1.234 27.976 34.293 0.46 20.21 252 GLN A CA 1
ATOM 1581 C C . GLN A 1 204 ? 2.160 26.893 34.826 1.00 20.41 252 GLN A C 1
ATOM 1582 O O . GLN A 1 204 ? 2.164 26.603 36.031 1.00 16.65 252 GLN A O 1
ATOM 1593 N N . LYS A 1 205 ? 2.968 26.289 33.938 1.00 19.28 253 LYS A N 1
ATOM 1594 C CA . LYS A 1 205 ? 3.920 25.296 34.396 1.00 20.67 253 LYS A CA 1
ATOM 1595 C C . LYS A 1 205 ? 4.992 25.922 35.269 1.00 19.00 253 LYS A C 1
ATOM 1596 O O . LYS A 1 205 ? 5.435 25.313 36.252 1.00 19.93 253 LYS A O 1
ATOM 1602 N N . ALA A 1 206 ? 5.467 27.128 34.907 1.00 15.77 254 ALA A N 1
ATOM 1603 C CA . ALA A 1 206 ? 6.459 27.784 35.755 1.00 17.43 254 ALA A CA 1
ATOM 1604 C C . ALA A 1 206 ? 5.924 27.957 37.165 1.00 18.77 254 ALA A C 1
ATOM 1605 O O . ALA A 1 206 ? 6.606 27.635 38.144 1.00 17.00 254 ALA A O 1
ATOM 1607 N N . ALA A 1 207 ? 4.744 28.559 37.289 1.00 16.67 255 ALA A N 1
ATOM 1608 C CA . ALA A 1 207 ? 4.206 28.779 38.638 1.00 16.75 255 ALA A CA 1
ATOM 1609 C C . ALA A 1 207 ? 3.981 27.479 39.389 1.00 18.80 255 ALA A C 1
ATOM 1610 O O . ALA A 1 207 ? 4.156 27.428 40.627 1.00 17.18 255 ALA A O 1
ATOM 1612 N N . PHE A 1 208 ? 3.548 26.442 38.686 1.00 17.82 256 PHE A N 1
ATOM 1613 C CA . PHE A 1 208 ? 3.356 25.122 39.295 1.00 18.95 256 PHE A CA 1
ATOM 1614 C C . PHE A 1 208 ? 4.634 24.617 39.960 1.00 18.00 256 PHE A C 1
ATOM 1615 O O . PHE A 1 208 ? 4.635 24.235 41.157 1.00 18.81 256 PHE A O 1
ATOM 1623 N N . TRP A 1 209 ? 5.752 24.652 39.220 1.00 17.67 257 TRP A N 1
ATOM 1624 C CA . TRP A 1 209 ? 7.005 24.126 39.746 1.00 17.95 257 TRP A CA 1
ATOM 1625 C C . TRP A 1 209 ? 7.641 25.076 40.764 1.00 18.39 257 TRP A C 1
ATOM 1626 O O . TRP A 1 209 ? 8.259 24.622 41.747 1.00 18.37 257 TRP A O 1
ATOM 1637 N N . TYR A 1 210 ? 7.503 26.391 40.571 1.00 17.59 258 TYR A N 1
ATOM 1638 C CA . TYR A 1 210 ? 7.933 27.278 41.649 1.00 17.63 258 TYR A CA 1
ATOM 1639 C C . TYR A 1 210 ? 7.152 27.009 42.922 1.00 18.49 258 TYR A C 1
ATOM 1640 O O . TYR A 1 210 ? 7.707 27.078 44.025 1.00 18.77 258 TYR A O 1
ATOM 1649 N N . GLN A 1 211 ? 5.839 26.743 42.816 1.00 18.59 259 GLN A N 1
ATOM 1650 C CA . GLN A 1 211 ? 5.075 26.471 44.046 1.00 19.06 259 GLN A CA 1
ATOM 1651 C C . GLN A 1 211 ? 5.574 25.214 44.741 1.00 20.45 259 GLN A C 1
ATOM 1652 O O . GLN A 1 211 ? 5.619 25.160 45.984 1.00 20.28 259 GLN A O 1
ATOM 1658 N N . LYS A 1 212 ? 5.881 24.175 43.972 1.00 19.10 260 LYS A N 1
ATOM 1659 C CA . LYS A 1 212 ? 6.427 22.954 44.584 1.00 23.41 260 LYS A CA 1
ATOM 1660 C C . LYS A 1 212 ? 7.731 23.241 45.334 1.00 20.65 260 LYS A C 1
ATOM 1661 O O . LYS A 1 212 ? 7.912 22.802 46.482 1.00 21.83 260 LYS A O 1
ATOM 1667 N N . SER A 1 213 ? 8.636 24.004 44.708 1.00 18.75 261 SER A N 1
ATOM 1668 C CA . SER A 1 213 ? 9.935 24.301 45.304 1.00 19.32 261 SER A CA 1
ATOM 1669 C C . SER A 1 213 ? 9.780 25.231 46.506 1.00 21.14 261 SER A C 1
ATOM 1670 O O . SER A 1 213 ? 10.443 25.048 47.540 1.00 19.81 261 SER A O 1
ATOM 1673 N N . ALA A 1 214 ? 8.820 26.166 46.430 1.00 17.44 262 ALA A N 1
ATOM 1674 C CA . ALA A 1 214 ? 8.537 27.073 47.545 1.00 18.73 262 ALA A CA 1
ATOM 1675 C C . ALA A 1 214 ? 7.998 26.315 48.755 1.00 19.69 262 ALA A C 1
ATOM 1676 O O . ALA A 1 214 ? 8.371 26.615 49.908 1.00 22.07 262 ALA A O 1
ATOM 1678 N N . ASP A 1 215 ? 7.117 25.330 48.516 1.00 20.76 263 ASP A N 1
ATOM 1679 C CA . ASP A 1 215 ? 6.614 24.504 49.632 1.00 23.48 263 ASP A CA 1
ATOM 1680 C C . ASP A 1 215 ? 7.713 23.693 50.294 1.00 28.61 263 ASP A C 1
ATOM 1681 O O . ASP A 1 215 ? 7.599 23.347 51.484 1.00 26.45 263 ASP A O 1
ATOM 1686 N N . LEU A 1 216 ? 8.769 23.366 49.561 1.00 23.65 264 LEU A N 1
ATOM 1687 C CA . LEU A 1 216 ? 9.926 22.692 50.132 1.00 23.42 264 LEU A CA 1
ATOM 1688 C C . LEU A 1 216 ? 10.919 23.662 50.730 1.00 26.52 264 LEU A C 1
ATOM 1689 O O . LEU A 1 216 ? 11.988 23.232 51.167 1.00 31.92 264 LEU A O 1
ATOM 1694 N N . GLY A 1 217 ? 10.624 24.952 50.732 1.00 21.42 265 GLY A N 1
ATOM 1695 C CA . GLY A 1 217 ? 11.428 25.895 51.466 1.00 25.40 265 GLY A CA 1
ATOM 1696 C C . GLY A 1 217 ? 12.497 26.605 50.706 1.00 25.34 265 GLY A C 1
ATOM 1697 O O . GLY A 1 217 ? 13.364 27.243 51.338 1.00 25.57 265 GLY A O 1
ATOM 1698 N N . ASN A 1 218 ? 12.487 26.526 49.364 1.00 21.60 266 ASN A N 1
ATOM 1699 C CA . ASN A 1 218 ? 13.526 27.136 48.575 1.00 21.32 266 ASN A CA 1
ATOM 1700 C C . ASN A 1 218 ? 13.210 28.624 48.472 1.00 23.39 266 ASN A C 1
ATOM 1701 O O . ASN A 1 218 ? 12.139 29.002 47.986 1.00 20.29 266 ASN A O 1
ATOM 1706 N N . ALA A 1 219 ? 14.125 29.466 48.965 1.00 21.19 267 ALA A N 1
ATOM 1707 C CA . ALA A 1 219 ? 13.844 30.893 49.018 1.00 22.56 267 ALA A CA 1
ATOM 1708 C C . ALA A 1 219 ? 13.782 31.524 47.635 1.00 21.03 267 ALA A C 1
ATOM 1709 O O . ALA A 1 219 ? 13.043 32.513 47.445 1.00 20.74 267 ALA A O 1
ATOM 1711 N N . ASN A 1 220 ? 14.598 31.065 46.685 1.00 21.55 268 ASN A N 1
ATOM 1712 C CA . ASN A 1 220 ? 14.462 31.626 45.344 1.00 21.52 268 ASN A CA 1
ATOM 1713 C C . ASN A 1 220 ? 13.073 31.335 44.801 1.00 21.63 268 ASN A C 1
ATOM 1714 O O . ASN A 1 220 ? 12.446 32.196 44.169 1.00 19.65 268 ASN A O 1
ATOM 1719 N N . ALA A 1 221 ? 12.624 30.087 44.941 1.00 17.75 269 ALA A N 1
ATOM 1720 C CA . ALA A 1 221 ? 11.298 29.755 44.449 1.00 19.18 269 ALA A CA 1
ATOM 1721 C C . ALA A 1 221 ? 10.206 30.543 45.153 1.00 17.87 269 ALA A C 1
ATOM 1722 O O . ALA A 1 221 ? 9.180 30.855 44.548 1.00 18.75 269 ALA A O 1
ATOM 1724 N N . GLN A 1 222 ? 10.357 30.803 46.448 1.00 17.64 270 GLN A N 1
ATOM 1725 C CA . GLN A 1 222 ? 9.365 31.644 47.139 1.00 20.07 270 GLN A CA 1
ATOM 1726 C C . GLN A 1 222 ? 9.336 33.056 46.551 1.00 18.72 270 GLN A C 1
ATOM 1727 O O . GLN A 1 222 ? 8.257 33.621 46.314 1.00 17.23 270 GLN A O 1
ATOM 1733 N N . PHE A 1 223 ? 10.507 33.647 46.303 1.00 18.88 271 PHE A N 1
ATOM 1734 C CA . PHE A 1 223 ? 10.529 34.967 45.663 1.00 20.50 271 PHE A CA 1
ATOM 1735 C C . PHE A 1 223 ? 9.852 34.903 44.300 1.00 19.21 271 PHE A C 1
ATOM 1736 O O . PHE A 1 223 ? 9.042 35.774 43.953 1.00 18.65 271 PHE A O 1
ATOM 1744 N N . ASN A 1 224 ? 10.215 33.897 43.511 1.00 16.16 272 ASN A N 1
ATOM 1745 C CA . ASN A 1 224 ? 9.708 33.806 42.141 1.00 19.30 272 ASN A CA 1
ATOM 1746 C C . ASN A 1 224 ? 8.198 33.671 42.157 1.00 16.75 272 ASN A C 1
ATOM 1747 O O . ASN A 1 224 ? 7.486 34.361 41.410 1.00 19.64 272 ASN A O 1
ATOM 1752 N N . LEU A 1 225 ? 7.689 32.783 43.014 1.00 17.74 273 LEU A N 1
ATOM 1753 C CA . LEU A 1 225 ? 6.244 32.574 43.093 1.00 16.97 273 LEU A CA 1
ATOM 1754 C C . LEU A 1 225 ? 5.540 33.833 43.571 1.00 19.44 273 LEU A C 1
ATOM 1755 O O . LEU A 1 225 ? 4.497 34.217 43.033 1.00 17.93 273 LEU A O 1
ATOM 1760 N N . ALA A 1 226 ? 6.082 34.492 44.600 1.00 19.49 274 ALA A N 1
ATOM 1761 C CA . ALA A 1 226 ? 5.498 35.755 45.017 1.00 18.45 274 ALA A CA 1
ATOM 1762 C C . ALA A 1 226 ? 5.425 36.718 43.830 1.00 18.30 274 ALA A C 1
ATOM 1763 O O . ALA A 1 226 ? 4.417 37.440 43.646 1.00 19.97 274 ALA A O 1
ATOM 1765 N N . ASP A 1 227 ? 6.476 36.738 43.007 1.00 17.89 275 ASP A N 1
ATOM 1766 C CA . ASP A 1 227 ? 6.477 37.629 41.852 1.00 18.95 275 ASP A CA 1
ATOM 1767 C C . ASP A 1 227 ? 5.400 37.212 40.844 1.00 20.33 275 ASP A C 1
ATOM 1768 O O . ASP A 1 227 ? 4.749 38.073 40.236 1.00 22.14 275 ASP A O 1
ATOM 1773 N N . MET A 1 228 ? 5.208 35.900 40.633 1.00 18.71 276 MET A N 1
ATOM 1774 C CA A MET A 1 228 ? 4.161 35.411 39.718 0.72 18.91 276 MET A CA 1
ATOM 1775 C CA B MET A 1 228 ? 4.178 35.501 39.686 0.28 19.00 276 MET A CA 1
ATOM 1776 C C . MET A 1 228 ? 2.794 35.915 40.167 1.00 20.61 276 MET A C 1
ATOM 1777 O O . MET A 1 228 ? 1.941 36.292 39.343 1.00 21.54 276 MET A O 1
ATOM 1786 N N . TYR A 1 229 ? 2.548 35.869 41.495 1.00 19.74 277 TYR A N 1
ATOM 1787 C CA . TYR A 1 229 ? 1.280 36.372 42.019 1.00 16.96 277 TYR A CA 1
ATOM 1788 C C . TYR A 1 229 ? 1.166 37.872 41.887 1.00 18.97 277 TYR A C 1
ATOM 1789 O O . TYR A 1 229 ? 0.044 38.393 41.757 1.00 21.01 277 TYR A O 1
ATOM 1798 N N . PHE A 1 230 ? 2.280 38.596 41.931 1.00 16.99 278 PHE A N 1
ATOM 1799 C CA . PHE A 1 230 ? 2.180 40.041 41.720 1.00 17.29 278 PHE A CA 1
ATOM 1800 C C . PHE A 1 230 ? 1.707 40.342 40.303 1.00 21.59 278 PHE A C 1
ATOM 1801 O O . PHE A 1 230 ? 0.869 41.231 40.093 1.00 21.56 278 PHE A O 1
ATOM 1809 N N . TYR A 1 231 ? 2.272 39.630 39.319 1.00 17.01 279 TYR A N 1
ATOM 1810 C CA . TYR A 1 231 ? 1.982 39.918 37.914 1.00 19.78 279 TYR A CA 1
ATOM 1811 C C . TYR A 1 231 ? 0.757 39.177 37.396 1.00 26.32 279 TYR A C 1
ATOM 1812 O O . TYR A 1 231 ? 0.245 39.503 36.307 1.00 23.80 279 TYR A O 1
ATOM 1821 N N . GLY A 1 232 ? 0.283 38.176 38.124 1.00 22.60 280 GLY A N 1
ATOM 1822 C CA . GLY A 1 232 ? -0.674 37.268 37.493 1.00 21.43 280 GLY A CA 1
ATOM 1823 C C . GLY A 1 232 ? -0.076 36.409 36.395 1.00 24.40 280 GLY A C 1
ATOM 1824 O O . GLY A 1 232 ? -0.763 36.126 35.388 1.00 23.03 280 GLY A O 1
ATOM 1825 N N . ASP A 1 233 ? 1.174 35.965 36.549 1.00 21.76 281 ASP A N 1
ATOM 1826 C CA . ASP A 1 233 ? 1.813 35.046 35.609 1.00 20.66 281 ASP A CA 1
ATOM 1827 C C . ASP A 1 233 ? 1.498 33.594 35.965 1.00 22.76 281 ASP A C 1
ATOM 1828 O O . ASP A 1 233 ? 2.058 33.061 36.927 1.00 24.46 281 ASP A O 1
ATOM 1833 N N . GLY A 1 234 ? 0.646 32.918 35.156 1.00 18.59 282 GLY A N 1
ATOM 1834 C CA . GLY A 1 234 ? 0.311 31.514 35.367 1.00 19.37 282 GLY A CA 1
ATOM 1835 C C . GLY A 1 234 ? -0.527 31.199 36.587 1.00 28.12 282 GLY A C 1
ATOM 1836 O O . GLY A 1 234 ? -0.794 30.017 36.870 1.00 32.54 282 GLY A O 1
ATOM 1837 N N . VAL A 1 235 ? -0.830 32.199 37.373 1.00 28.82 283 VAL A N 1
ATOM 1838 C CA . VAL A 1 235 ? -1.777 32.161 38.469 1.00 23.57 283 VAL A CA 1
ATOM 1839 C C . VAL A 1 235 ? -2.545 33.457 38.298 1.00 24.42 283 VAL A C 1
ATOM 1840 O O . VAL A 1 235 ? -2.063 34.412 37.666 1.00 22.77 283 VAL A O 1
ATOM 1844 N N . GLY A 1 236 ? -3.747 33.495 38.870 1.00 22.13 284 GLY A N 1
ATOM 1845 C CA . GLY A 1 236 ? -4.455 34.762 38.979 1.00 22.99 284 GLY A CA 1
ATOM 1846 C C . GLY A 1 236 ? -3.692 35.727 39.874 1.00 22.47 284 GLY A C 1
ATOM 1847 O O . GLY A 1 236 ? -3.126 35.345 40.899 1.00 21.84 284 GLY A O 1
ATOM 1848 N N . LYS A 1 237 ? -3.675 36.993 39.486 1.00 19.39 285 LYS A N 1
ATOM 1849 C CA . LYS A 1 237 ? -2.997 37.997 40.303 1.00 20.89 285 LYS A CA 1
ATOM 1850 C C . LYS A 1 237 ? -3.568 38.030 41.723 1.00 24.38 285 LYS A C 1
ATOM 1851 O O . LYS A 1 237 ? -4.784 38.024 41.931 1.00 23.13 285 LYS A O 1
ATOM 1857 N N . SER A 1 238 ? -2.683 38.022 42.716 1.00 18.95 286 SER A N 1
ATOM 1858 C CA . SER A 1 238 ? -3.137 38.112 44.105 1.00 23.92 286 SER A CA 1
ATOM 1859 C C . SER A 1 238 ? -2.057 38.847 44.895 1.00 25.08 286 SER A C 1
ATOM 1860 O O . SER A 1 238 ? -1.001 38.281 45.153 1.00 23.57 286 SER A O 1
ATOM 1863 N N . LEU A 1 239 ? -2.287 40.118 45.226 1.00 24.57 287 LEU A N 1
ATOM 1864 C CA . LEU A 1 239 ? -1.278 40.808 46.028 1.00 27.67 287 LEU A CA 1
ATOM 1865 C C . LEU A 1 239 ? -1.123 40.171 47.398 1.00 26.69 287 LEU A C 1
ATOM 1866 O O . LEU A 1 239 ? -0.021 40.183 47.963 1.00 28.66 287 LEU A O 1
ATOM 1871 N N . GLU A 1 240 ? -2.208 39.607 47.948 1.00 23.82 288 GLU A N 1
ATOM 1872 C CA . GLU A 1 240 ? -2.152 38.941 49.251 1.00 33.24 288 GLU A CA 1
ATOM 1873 C C . GLU A 1 240 ? -1.251 37.702 49.219 1.00 27.90 288 GLU A C 1
ATOM 1874 O O . GLU A 1 240 ? -0.430 37.484 50.130 1.00 23.78 288 GLU A O 1
ATOM 1880 N N . GLN A 1 241 ? -1.383 36.876 48.178 1.00 25.04 289 GLN A N 1
ATOM 1881 C CA . GLN A 1 241 ? -0.476 35.737 48.059 1.00 24.18 289 GLN A CA 1
ATOM 1882 C C . GLN A 1 241 ? 0.951 36.178 47.775 1.00 23.16 289 GLN A C 1
ATOM 1883 O O . GLN A 1 241 ? 1.890 35.503 48.209 1.00 22.44 289 GLN A O 1
ATOM 1889 N N . SER A 1 242 ? 1.135 37.257 47.002 1.00 21.24 290 SER A N 1
ATOM 1890 C CA . SER A 1 242 ? 2.477 37.773 46.779 1.00 21.51 290 SER A CA 1
ATOM 1891 C C . SER A 1 242 ? 3.131 38.150 48.119 1.00 22.85 290 SER A C 1
ATOM 1892 O O . SER A 1 242 ? 4.285 37.807 48.370 1.00 22.32 290 SER A O 1
ATOM 1895 N N . VAL A 1 243 ? 2.410 38.867 48.977 1.00 19.04 291 VAL A N 1
ATOM 1896 C CA . VAL A 1 243 ? 2.976 39.219 50.292 1.00 22.67 291 VAL A CA 1
ATOM 1897 C C . VAL A 1 243 ? 3.313 37.966 51.093 1.00 22.01 291 VAL A C 1
ATOM 1898 O O . VAL A 1 243 ? 4.367 37.896 51.758 1.00 21.90 291 VAL A O 1
ATOM 1902 N N . TYR A 1 244 ? 2.431 36.967 51.057 1.00 20.96 292 TYR A N 1
ATOM 1903 C CA . TYR A 1 244 ? 2.650 35.758 51.835 1.00 25.62 292 TYR A CA 1
ATOM 1904 C C . TYR A 1 244 ? 3.968 35.091 51.456 1.00 24.78 292 TYR A C 1
ATOM 1905 O O . TYR A 1 244 ? 4.806 34.761 52.320 1.00 21.33 292 TYR A O 1
ATOM 1914 N N . TRP A 1 245 ? 4.181 34.900 50.155 1.00 20.27 293 TRP A N 1
ATOM 1915 C CA . TRP A 1 245 ? 5.403 34.211 49.742 1.00 19.54 293 TRP A CA 1
ATOM 1916 C C . TRP A 1 245 ? 6.635 35.096 49.860 1.00 20.19 293 TRP A C 1
ATOM 1917 O O . TRP A 1 245 ? 7.760 34.599 50.118 1.00 18.73 293 TRP A O 1
ATOM 1928 N N . MET A 1 246 ? 6.466 36.402 49.662 1.00 18.46 294 MET A N 1
ATOM 1929 C CA . MET A 1 246 ? 7.602 37.304 49.806 1.00 18.47 294 MET A CA 1
ATOM 1930 C C . MET A 1 246 ? 8.093 37.305 51.244 1.00 21.04 294 MET A C 1
ATOM 1931 O O . MET A 1 246 ? 9.305 37.309 51.493 1.00 20.89 294 MET A O 1
ATOM 1936 N N . GLN A 1 247 ? 7.160 37.338 52.183 1.00 19.08 295 GLN A N 1
ATOM 1937 C CA . GLN A 1 247 ? 7.508 37.247 53.608 1.00 18.27 295 GLN A CA 1
ATOM 1938 C C . GLN A 1 247 ? 8.230 35.939 53.918 1.00 21.43 295 GLN A C 1
ATOM 1939 O O . GLN A 1 247 ? 9.218 35.937 54.669 1.00 23.22 295 GLN A O 1
ATOM 1945 N N . LYS A 1 248 ? 7.797 34.815 53.307 1.00 19.95 296 LYS A N 1
ATOM 1946 C CA . LYS A 1 248 ? 8.554 33.570 53.526 1.00 21.94 296 LYS A CA 1
ATOM 1947 C C . LYS A 1 248 ? 10.006 33.701 53.048 1.00 25.27 296 LYS A C 1
ATOM 1948 O O . LYS A 1 248 ? 10.956 33.285 53.734 1.00 21.60 296 LYS A O 1
ATOM 1954 N N . ALA A 1 249 ? 10.207 34.217 51.835 1.00 19.18 297 ALA A N 1
ATOM 1955 C CA . ALA A 1 249 ? 11.581 34.374 51.362 1.00 21.13 297 ALA A CA 1
ATOM 1956 C C . ALA A 1 249 ? 12.357 35.371 52.216 1.00 22.98 297 ALA A C 1
ATOM 1957 O O . ALA A 1 249 ? 13.557 35.195 52.451 1.00 22.56 297 ALA A O 1
ATOM 1959 N N . ALA A 1 250 ? 11.715 36.454 52.639 1.00 19.07 298 ALA A N 1
ATOM 1960 C CA . ALA A 1 250 ? 12.440 37.465 53.397 1.00 20.09 298 ALA A CA 1
ATOM 1961 C C . ALA A 1 250 ? 12.839 36.921 54.763 1.00 20.64 298 ALA A C 1
ATOM 1962 O O . ALA A 1 250 ? 13.903 37.269 55.265 1.00 22.57 298 ALA A O 1
ATOM 1964 N N . GLU A 1 251 ? 12.047 36.019 55.317 1.00 21.26 299 GLU A N 1
ATOM 1965 C CA . GLU A 1 251 ? 12.398 35.405 56.616 1.00 22.34 299 GLU A CA 1
ATOM 1966 C C . GLU A 1 251 ? 13.526 34.384 56.519 1.00 26.33 299 GLU A C 1
ATOM 1967 O O . GLU A 1 251 ? 13.986 33.868 57.561 1.00 24.34 299 GLU A O 1
ATOM 1973 N N . GLN A 1 252 ? 14.036 34.111 55.313 1.00 23.41 300 GLN A N 1
ATOM 1974 C CA . GLN A 1 252 ? 15.230 33.308 55.149 1.00 26.09 300 GLN A CA 1
ATOM 1975 C C . GLN A 1 252 ? 16.441 34.167 54.912 1.00 25.00 300 GLN A C 1
ATOM 1976 O O . GLN A 1 252 ? 17.509 33.650 54.537 1.00 29.84 300 GLN A O 1
ATOM 1982 N N . GLY A 1 253 ? 16.304 35.481 55.083 1.00 22.09 301 GLY A N 1
ATOM 1983 C CA . GLY A 1 253 ? 17.448 36.334 54.954 1.00 24.44 301 GLY A CA 1
ATOM 1984 C C . GLY A 1 253 ? 17.851 36.624 53.545 1.00 25.60 301 GLY A C 1
ATOM 1985 O O . GLY A 1 253 ? 19.004 36.977 53.309 1.00 26.59 301 GLY A O 1
ATOM 1986 N N . TYR A 1 254 ? 16.933 36.448 52.596 1.00 25.14 302 TYR A N 1
ATOM 1987 C CA . TYR A 1 254 ? 17.219 36.663 51.190 1.00 23.35 302 TYR A CA 1
ATOM 1988 C C . TYR A 1 254 ? 17.107 38.155 50.908 1.00 27.40 302 TYR A C 1
ATOM 1989 O O . TYR A 1 254 ? 16.003 38.704 50.893 1.00 25.61 302 TYR A O 1
ATOM 1998 N N . GLY A 1 255 ? 18.243 38.807 50.671 1.00 23.00 303 GLY A N 1
ATOM 1999 C CA . GLY A 1 255 ? 18.241 40.265 50.609 1.00 25.45 303 GLY A CA 1
ATOM 2000 C C . GLY A 1 255 ? 17.303 40.812 49.543 1.00 28.96 303 GLY A C 1
ATOM 2001 O O . GLY A 1 255 ? 16.595 41.801 49.777 1.00 22.99 303 GLY A O 1
ATOM 2002 N N . LYS A 1 256 ? 17.305 40.185 48.346 1.00 22.86 304 LYS A N 1
ATOM 2003 C CA . LYS A 1 256 ? 16.412 40.636 47.282 1.00 21.90 304 LYS A CA 1
ATOM 2004 C C . LYS A 1 256 ? 14.958 40.625 47.742 1.00 22.28 304 LYS A C 1
ATOM 2005 O O . LYS A 1 256 ? 14.213 41.582 47.473 1.00 22.39 304 LYS A O 1
ATOM 2011 N N . ALA A 1 257 ? 14.549 39.569 48.473 1.00 23.01 305 ALA A N 1
ATOM 2012 C CA . ALA A 1 257 ? 13.164 39.477 48.932 1.00 20.49 305 ALA A CA 1
ATOM 2013 C C . ALA A 1 257 ? 12.876 40.466 50.067 1.00 21.02 305 ALA A C 1
ATOM 2014 O O . ALA A 1 257 ? 11.756 40.999 50.175 1.00 20.07 305 ALA A O 1
ATOM 2016 N N . GLN A 1 258 ? 13.850 40.680 50.964 1.00 21.83 306 GLN A N 1
ATOM 2017 C CA . GLN A 1 258 ? 13.674 41.689 52.004 1.00 21.84 306 GLN A CA 1
ATOM 2018 C C . GLN A 1 258 ? 13.444 43.068 51.430 1.00 23.22 306 GLN A C 1
ATOM 2019 O O . GLN A 1 258 ? 12.558 43.806 51.909 1.00 21.15 306 GLN A O 1
ATOM 2025 N N . ASN A 1 259 ? 14.248 43.446 50.433 1.00 20.99 307 ASN A N 1
ATOM 2026 C CA . ASN A 1 259 ? 14.065 44.731 49.778 1.00 20.80 307 ASN A CA 1
ATOM 2027 C C . ASN A 1 259 ? 12.684 44.816 49.136 1.00 18.94 307 ASN A C 1
ATOM 2028 O O . ASN A 1 259 ? 12.004 45.839 49.249 1.00 19.61 307 ASN A O 1
ATOM 2033 N N . GLN A 1 260 ? 12.265 43.739 48.456 1.00 20.02 308 GLN A N 1
ATOM 2034 C CA . GLN A 1 260 ? 10.975 43.774 47.775 1.00 22.97 308 GLN A CA 1
ATOM 2035 C C . GLN A 1 260 ? 9.843 43.897 48.777 1.00 19.95 308 GLN A C 1
ATOM 2036 O O . GLN A 1 260 ? 8.884 44.651 48.564 1.00 18.94 308 GLN A O 1
ATOM 2042 N N . LEU A 1 261 ? 9.966 43.204 49.915 1.00 19.55 309 LEU A N 1
ATOM 2043 C CA . LEU A 1 261 ? 8.953 43.297 50.943 1.00 18.86 309 LEU A CA 1
ATOM 2044 C C . LEU A 1 261 ? 8.918 44.704 51.540 1.00 20.28 309 LEU A C 1
ATOM 2045 O O . LEU A 1 261 ? 7.841 45.214 51.904 1.00 19.78 309 LEU A O 1
ATOM 2050 N N . GLY A 1 262 ? 10.097 45.329 51.661 1.00 19.76 310 GLY A N 1
ATOM 2051 C CA . GLY A 1 262 ? 10.160 46.728 52.074 1.00 20.76 310 GLY A CA 1
ATOM 2052 C C . GLY A 1 262 ? 9.395 47.630 51.134 1.00 20.19 310 GLY A C 1
ATOM 2053 O O . GLY A 1 262 ? 8.654 48.516 51.559 1.00 21.70 310 GLY A O 1
ATOM 2054 N N . ILE A 1 263 ? 9.534 47.383 49.837 1.00 18.01 311 ILE A N 1
ATOM 2055 C CA . ILE A 1 263 ? 8.737 48.141 48.872 1.00 22.49 311 ILE A CA 1
ATOM 2056 C C . ILE A 1 263 ? 7.245 47.899 49.095 1.00 20.33 311 ILE A C 1
ATOM 2057 O O . ILE A 1 263 ? 6.438 48.837 49.072 1.00 21.70 311 ILE A O 1
ATOM 2062 N N . TYR A 1 264 ? 6.854 46.641 49.315 1.00 19.06 312 TYR A N 1
ATOM 2063 C CA . TYR A 1 264 ? 5.441 46.352 49.554 1.00 20.61 312 TYR A CA 1
ATOM 2064 C C . TYR A 1 264 ? 4.895 47.120 50.749 1.00 22.87 312 TYR A C 1
ATOM 2065 O O . TYR A 1 264 ? 3.771 47.649 50.702 1.00 23.86 312 TYR A O 1
ATOM 2074 N N . TYR A 1 265 ? 5.640 47.134 51.869 1.00 23.03 313 TYR A N 1
ATOM 2075 C CA . TYR A 1 265 ? 5.186 47.891 53.033 1.00 21.35 313 TYR A CA 1
ATOM 2076 C C . TYR A 1 265 ? 5.233 49.399 52.802 1.00 23.31 313 TYR A C 1
ATOM 2077 O O . TYR A 1 265 ? 4.414 50.136 53.374 1.00 26.41 313 TYR A O 1
ATOM 2086 N N . ARG A 1 266 ? 6.217 49.882 52.044 1.00 23.00 314 ARG A N 1
ATOM 2087 C CA . ARG A 1 266 ? 6.306 51.313 51.772 1.00 24.14 314 ARG A CA 1
ATOM 2088 C C . ARG A 1 266 ? 5.100 51.775 50.964 1.00 30.93 314 ARG A C 1
ATOM 2089 O O . ARG A 1 266 ? 4.516 52.823 51.250 1.00 28.95 314 ARG A O 1
ATOM 2097 N N . ASP A 1 267 ? 4.704 51.001 49.961 1.00 27.69 315 ASP A N 1
ATOM 2098 C CA . ASP A 1 267 ? 3.707 51.444 48.988 1.00 24.99 315 ASP A CA 1
ATOM 2099 C C . ASP A 1 267 ? 2.348 50.807 49.196 1.00 29.93 315 ASP A C 1
ATOM 2100 O O . ASP A 1 267 ? 1.438 51.035 48.386 1.00 31.69 315 ASP A O 1
ATOM 2105 N N . GLY A 1 268 ? 2.182 50.024 50.256 1.00 25.62 316 GLY A N 1
ATOM 2106 C CA . GLY A 1 268 ? 0.908 49.422 50.564 1.00 25.64 316 GLY A CA 1
ATOM 2107 C C . GLY A 1 268 ? 0.456 48.397 49.552 1.00 29.43 316 GLY A C 1
ATOM 2108 O O . GLY A 1 268 ? -0.709 48.398 49.138 1.00 30.26 316 GLY A O 1
ATOM 2109 N N . ILE A 1 269 ? 1.357 47.497 49.160 1.00 27.20 317 ILE A N 1
ATOM 2110 C CA . ILE A 1 269 ? 1.074 46.487 48.151 1.00 25.44 317 ILE A CA 1
ATOM 2111 C C . ILE A 1 269 ? 0.684 45.207 48.871 1.00 24.52 317 ILE A C 1
ATOM 2112 O O . ILE A 1 269 ? 1.539 44.531 49.435 1.00 25.72 317 ILE A O 1
ATOM 2117 N N . GLY A 1 270 ? -0.604 44.845 48.821 1.00 25.35 318 GLY A N 1
ATOM 2118 C CA . GLY A 1 270 ? -1.098 43.656 49.488 1.00 29.29 318 GLY A CA 1
ATOM 2119 C C . GLY A 1 270 ? -1.196 43.755 50.995 1.00 29.92 318 GLY A C 1
ATOM 2120 O O . GLY A 1 270 ? -1.633 42.786 51.633 1.00 28.58 318 GLY A O 1
ATOM 2121 N N . VAL A 1 271 ? -0.751 44.871 51.575 1.00 28.73 319 VAL A N 1
ATOM 2122 C CA . VAL A 1 271 ? -0.747 45.127 53.012 1.00 26.69 319 VAL A CA 1
ATOM 2123 C C . VAL A 1 271 ? -1.007 46.614 53.165 1.00 28.98 319 VAL A C 1
ATOM 2124 O O . VAL A 1 271 ? -0.733 47.397 52.264 1.00 26.30 319 VAL A O 1
ATOM 2128 N N . ALA A 1 272 ? -1.458 47.024 54.351 1.00 30.97 320 ALA A N 1
ATOM 2129 C CA . ALA A 1 272 ? -1.517 48.452 54.662 1.00 30.11 320 ALA A CA 1
ATOM 2130 C C . ALA A 1 272 ? -0.119 49.058 54.715 1.00 23.92 320 ALA A C 1
ATOM 2131 O O . ALA A 1 272 ? 0.797 48.464 55.271 1.00 27.69 320 ALA A O 1
ATOM 2133 N N . ALA A 1 273 ? 0.048 50.240 54.129 1.00 27.46 321 ALA A N 1
ATOM 2134 C CA . ALA A 1 273 ? 1.368 50.874 54.146 1.00 31.32 321 ALA A CA 1
ATOM 2135 C C . ALA A 1 273 ? 1.856 51.073 55.583 1.00 37.62 321 ALA A C 1
ATOM 2136 O O . ALA A 1 273 ? 1.076 51.403 56.486 1.00 30.85 321 ALA A O 1
ATOM 2138 N N . ASP A 1 274 ? 3.172 50.834 55.812 1.00 29.86 322 ASP A N 1
ATOM 2139 C CA . ASP A 1 274 ? 3.759 50.897 57.157 1.00 28.66 322 ASP A CA 1
ATOM 2140 C C . ASP A 1 274 ? 5.227 51.280 56.993 1.00 31.86 322 ASP A C 1
ATOM 2141 O O . ASP A 1 274 ? 6.085 50.417 56.707 1.00 30.80 322 ASP A O 1
ATOM 2146 N N . PRO A 1 275 ? 5.559 52.567 57.123 1.00 28.67 323 PRO A N 1
ATOM 2147 C CA . PRO A 1 275 ? 6.958 52.991 56.924 1.00 26.67 323 PRO A CA 1
ATOM 2148 C C . PRO A 1 275 ? 7.931 52.369 57.904 1.00 22.99 323 PRO A C 1
ATOM 2149 O O . PRO A 1 275 ? 9.098 52.194 57.555 1.00 28.52 323 PRO A O 1
ATOM 2153 N N . VAL A 1 276 ? 7.505 52.108 59.138 1.00 29.97 324 VAL A N 1
ATOM 2154 C CA . VAL A 1 276 ? 8.399 51.495 60.116 1.00 25.44 324 VAL A CA 1
ATOM 2155 C C . VAL A 1 276 ? 8.822 50.100 59.638 1.00 26.65 324 VAL A C 1
ATOM 2156 O O . VAL A 1 276 ? 10.015 49.761 59.623 1.00 25.58 324 VAL A O 1
ATOM 2160 N N . LYS A 1 277 ? 7.849 49.261 59.275 1.00 26.98 325 LYS A N 1
ATOM 2161 C CA . LYS A 1 277 ? 8.185 47.934 58.749 1.00 26.65 325 LYS A CA 1
ATOM 2162 C C . LYS A 1 277 ? 8.974 48.034 57.453 1.00 22.96 325 LYS A C 1
ATOM 2163 O O . LYS A 1 277 ? 9.923 47.245 57.229 1.00 22.52 325 LYS A O 1
ATOM 2169 N N . ALA A 1 278 ? 8.613 48.982 56.579 1.00 22.33 326 ALA A N 1
ATOM 2170 C CA . ALA A 1 278 ? 9.344 49.126 55.318 1.00 24.32 326 ALA A CA 1
ATOM 2171 C C . ALA A 1 278 ? 10.814 49.441 55.595 1.00 24.88 326 ALA A C 1
ATOM 2172 O O . ALA A 1 278 ? 11.725 48.796 55.057 1.00 21.82 326 ALA A O 1
ATOM 2174 N N . TYR A 1 279 ? 11.057 50.396 56.500 1.00 23.31 327 TYR A N 1
ATOM 2175 C CA . TYR A 1 279 ? 12.421 50.797 56.792 1.00 23.50 327 TYR A CA 1
ATOM 2176 C C . TYR A 1 279 ? 13.197 49.633 57.385 1.00 22.13 327 TYR A C 1
ATOM 2177 O O . TYR A 1 279 ? 14.380 49.464 57.093 1.00 22.46 327 TYR A O 1
ATOM 2186 N N . ALA A 1 280 ? 12.548 48.869 58.270 1.00 21.51 328 ALA A N 1
ATOM 2187 C CA . ALA A 1 280 ? 13.186 47.718 58.901 1.00 23.64 328 ALA A CA 1
ATOM 2188 C C . ALA A 1 280 ? 13.577 46.651 57.896 1.00 25.80 328 ALA A C 1
ATOM 2189 O O . ALA A 1 280 ? 14.674 46.070 57.979 1.00 22.66 328 ALA A O 1
ATOM 2191 N N . TRP A 1 281 ? 12.695 46.371 56.920 1.00 23.11 329 TRP A N 1
ATOM 2192 C CA . TRP A 1 281 ? 13.061 45.410 55.889 1.00 22.77 329 TRP A CA 1
ATOM 2193 C C . TRP A 1 281 ? 14.177 45.923 54.990 1.00 19.94 329 TRP A C 1
ATOM 2194 O O . TRP A 1 281 ? 15.010 45.133 54.551 1.00 23.67 329 TRP A O 1
ATOM 2205 N N . PHE A 1 282 ? 14.160 47.221 54.615 1.00 19.67 330 PHE A N 1
ATOM 2206 C CA . PHE A 1 282 ? 15.263 47.749 53.823 1.00 23.03 330 PHE A CA 1
ATOM 2207 C C . PHE A 1 282 ? 16.552 47.660 54.633 1.00 25.57 330 PHE A C 1
ATOM 2208 O O . PHE A 1 282 ? 17.624 47.396 54.090 1.00 24.08 330 PHE A O 1
ATOM 2216 N N . THR A 1 283 ? 16.461 47.861 55.940 1.00 24.94 331 THR A N 1
ATOM 2217 C CA . THR A 1 283 ? 17.682 47.799 56.731 1.00 25.34 331 THR A CA 1
ATOM 2218 C C . THR A 1 283 ? 18.248 46.391 56.741 1.00 23.09 331 THR A C 1
ATOM 2219 O O . THR A 1 283 ? 19.447 46.184 56.517 1.00 28.72 331 THR A O 1
ATOM 2223 N N . ALA A 1 284 ? 17.401 45.411 56.990 1.00 21.78 332 ALA A N 1
ATOM 2224 C CA . ALA A 1 284 ? 17.859 44.030 56.908 1.00 24.65 332 ALA A CA 1
ATOM 2225 C C . ALA A 1 284 ? 18.430 43.714 55.531 1.00 24.06 332 ALA A C 1
ATOM 2226 O O . ALA A 1 284 ? 19.491 43.081 55.419 1.00 23.06 332 ALA A O 1
ATOM 2228 N N . ALA A 1 285 ? 17.744 44.139 54.458 1.00 24.72 333 ALA A N 1
ATOM 2229 C CA . ALA A 1 285 ? 18.258 43.884 53.107 1.00 24.80 333 ALA A CA 1
ATOM 2230 C C . ALA A 1 285 ? 19.654 44.466 52.909 1.00 25.12 333 ALA A C 1
ATOM 2231 O O . ALA A 1 285 ? 20.548 43.815 52.348 1.00 31.63 333 ALA A O 1
ATOM 2233 N N . LYS A 1 286 ? 19.830 45.720 53.281 1.00 24.76 334 LYS A N 1
ATOM 2234 C CA . LYS A 1 286 ? 21.148 46.359 53.207 1.00 31.71 334 LYS A CA 1
ATOM 2235 C C . LYS A 1 286 ? 22.177 45.576 54.024 1.00 31.00 334 LYS A C 1
ATOM 2236 O O . LYS A 1 286 ? 23.286 45.291 53.539 1.00 32.27 334 LYS A O 1
ATOM 2242 N N . ASN A 1 287 ? 21.824 45.226 55.268 1.00 35.97 335 ASN A N 1
ATOM 2243 C CA . ASN A 1 287 ? 22.716 44.439 56.122 1.00 32.04 335 ASN A CA 1
ATOM 2244 C C . ASN A 1 287 ? 23.049 43.105 55.465 1.00 38.80 335 ASN A C 1
ATOM 2245 O O . ASN A 1 287 ? 24.146 42.574 55.655 1.00 37.89 335 ASN A O 1
ATOM 2250 N N . ASN A 1 288 ? 22.159 42.583 54.618 1.00 35.82 336 ASN A N 1
ATOM 2251 C CA . ASN A 1 288 ? 22.425 41.330 53.938 1.00 26.99 336 ASN A CA 1
ATOM 2252 C C . ASN A 1 288 ? 23.004 41.514 52.530 1.00 31.79 336 ASN A C 1
ATOM 2253 O O . ASN A 1 288 ? 22.954 40.592 51.720 1.00 36.71 336 ASN A O 1
ATOM 2258 N N . GLY A 1 289 ? 23.543 42.675 52.213 1.00 34.99 337 GLY A N 1
ATOM 2259 C CA . GLY A 1 289 ? 24.278 42.793 50.982 1.00 39.78 337 GLY A CA 1
ATOM 2260 C C . GLY A 1 289 ? 23.497 43.328 49.805 1.00 37.40 337 GLY A C 1
ATOM 2261 O O . GLY A 1 289 ? 24.076 43.454 48.716 1.00 37.34 337 GLY A O 1
ATOM 2262 N N . PHE A 1 290 ? 22.228 43.704 49.988 1.00 32.83 338 PHE A N 1
ATOM 2263 C CA . PHE A 1 290 ? 21.439 44.254 48.877 1.00 30.72 338 PHE A CA 1
ATOM 2264 C C . PHE A 1 290 ? 21.644 45.759 48.852 1.00 33.81 338 PHE A C 1
ATOM 2265 O O . PHE A 1 290 ? 20.983 46.502 49.584 1.00 33.30 338 PHE A O 1
ATOM 2273 N N . GLU A 1 291 ? 22.565 46.220 47.996 1.00 33.24 339 GLU A N 1
ATOM 2274 C CA . GLU A 1 291 ? 23.044 47.606 48.092 1.00 34.25 339 GLU A CA 1
ATOM 2275 C C . GLU A 1 291 ? 21.929 48.608 47.814 1.00 34.96 339 GLU A C 1
ATOM 2276 O O . GLU A 1 291 ? 21.831 49.633 48.490 1.00 36.89 339 GLU A O 1
ATOM 2279 N N . LYS A 1 292 ? 21.082 48.346 46.806 1.00 33.16 340 LYS A N 1
ATOM 2280 C CA . LYS A 1 292 ? 20.014 49.295 46.503 1.00 33.71 340 LYS A CA 1
ATOM 2281 C C . LYS A 1 292 ? 19.086 49.539 47.692 1.00 35.23 340 LYS A C 1
ATOM 2282 O O . LYS A 1 292 ? 18.387 50.563 47.712 1.00 35.91 340 LYS A O 1
ATOM 2285 N N . ALA A 1 293 ? 19.036 48.622 48.666 1.00 31.13 341 ALA A N 1
ATOM 2286 C CA . ALA A 1 293 ? 18.191 48.847 49.845 1.00 31.69 341 ALA A CA 1
ATOM 2287 C C . ALA A 1 293 ? 18.653 50.044 50.656 1.00 34.11 341 ALA A C 1
ATOM 2288 O O . ALA A 1 293 ? 17.830 50.719 51.298 1.00 33.74 341 ALA A O 1
ATOM 2290 N N . ALA A 1 294 ? 19.956 50.335 50.655 1.00 40.93 342 ALA A N 1
ATOM 2291 C CA . ALA A 1 294 ? 20.426 51.411 51.522 1.00 41.43 342 ALA A CA 1
ATOM 2292 C C . ALA A 1 294 ? 19.761 52.733 51.141 1.00 37.91 342 ALA A C 1
ATOM 2293 O O . ALA A 1 294 ? 19.184 53.424 51.995 1.00 42.78 342 ALA A O 1
ATOM 2295 N N . SER A 1 295 ? 19.741 53.060 49.847 1.00 41.95 343 SER A N 1
ATOM 2296 C CA . SER A 1 295 ? 19.059 54.294 49.470 1.00 41.41 343 SER A CA 1
ATOM 2297 C C . SER A 1 295 ? 17.559 54.185 49.685 1.00 43.12 343 SER A C 1
ATOM 2298 O O . SER A 1 295 ? 16.920 55.169 50.081 1.00 41.31 343 SER A O 1
ATOM 2301 N N . ASN A 1 296 ? 16.979 52.989 49.526 1.00 36.42 344 ASN A N 1
ATOM 2302 C CA . ASN A 1 296 ? 15.559 52.885 49.843 1.00 29.63 344 ASN A CA 1
ATOM 2303 C C . ASN A 1 296 ? 15.304 53.286 51.278 1.00 32.48 344 ASN A C 1
ATOM 2304 O O . ASN A 1 296 ? 14.347 54.015 51.558 1.00 31.38 344 ASN A O 1
ATOM 2309 N N . ALA A 1 297 ? 16.174 52.841 52.202 1.00 33.98 345 ALA A N 1
ATOM 2310 C CA . ALA A 1 297 ? 16.048 53.235 53.595 1.00 29.02 345 ALA A CA 1
ATOM 2311 C C . ALA A 1 297 ? 16.289 54.734 53.750 1.00 37.87 345 ALA A C 1
ATOM 2312 O O . ALA A 1 297 ? 15.508 55.434 54.407 1.00 37.45 345 ALA A O 1
ATOM 2314 N N . SER A 1 298 ? 17.331 55.250 53.091 1.00 39.24 346 SER A N 1
ATOM 2315 C CA . SER A 1 298 ? 17.635 56.677 53.181 1.00 47.76 346 SER A CA 1
ATOM 2316 C C . SER A 1 298 ? 16.409 57.503 52.844 1.00 44.44 346 SER A C 1
ATOM 2317 O O . SER A 1 298 ? 15.967 58.344 53.638 1.00 50.37 346 SER A O 1
ATOM 2320 N N . ASP A 1 299 ? 15.842 57.259 51.658 1.00 46.52 347 ASP A N 1
ATOM 2321 C CA . ASP A 1 299 ? 14.720 58.058 51.178 1.00 42.89 347 ASP A CA 1
ATOM 2322 C C . ASP A 1 299 ? 13.562 58.043 52.149 1.00 46.47 347 ASP A C 1
ATOM 2323 O O . ASP A 1 299 ? 12.816 59.022 52.221 1.00 40.14 347 ASP A O 1
ATOM 2328 N N . LEU A 1 300 ? 13.373 56.942 52.890 1.00 42.47 348 LEU A N 1
ATOM 2329 C CA . LEU A 1 300 ? 12.239 56.896 53.810 1.00 42.01 348 LEU A CA 1
ATOM 2330 C C . LEU A 1 300 ? 12.467 57.780 55.022 1.00 42.64 348 LEU A C 1
ATOM 2331 O O . LEU A 1 300 ? 11.512 58.351 55.562 1.00 46.74 348 LEU A O 1
ATOM 2336 N N . GLU A 1 301 ? 13.722 57.904 55.463 1.00 47.24 349 GLU A N 1
ATOM 2337 C CA . GLU A 1 301 ? 14.007 58.685 56.662 1.00 52.74 349 GLU A CA 1
ATOM 2338 C C . GLU A 1 301 ? 13.375 60.062 56.574 1.00 56.70 349 GLU A C 1
ATOM 23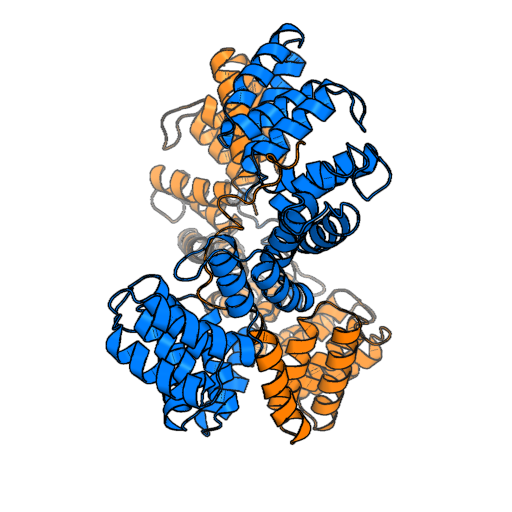39 O O . GLU A 1 301 ? 12.777 60.547 57.545 1.00 53.98 349 GLU A O 1
ATOM 2345 N N . LYS A 1 302 ? 13.489 60.696 55.399 1.00 55.41 350 LYS A N 1
ATOM 2346 C CA . LYS A 1 302 ? 13.014 62.061 55.215 1.00 58.08 350 LYS A CA 1
ATOM 2347 C C . LYS A 1 302 ? 11.597 62.265 55.749 1.00 61.41 350 LYS A C 1
ATOM 2348 O O . LYS A 1 302 ? 11.266 63.362 56.209 1.00 67.52 350 LYS A O 1
ATOM 2352 N N . SER A 1 303 ? 10.747 61.235 55.713 1.00 56.54 351 SER A N 1
ATOM 2353 C CA . SER A 1 303 ? 9.337 61.408 56.045 1.00 52.49 351 SER A CA 1
ATOM 2354 C C . SER A 1 303 ? 8.943 60.755 57.363 1.00 53.34 351 SER A C 1
ATOM 2355 O O . SER A 1 303 ? 7.751 60.706 57.684 1.00 54.47 351 SER A O 1
ATOM 2358 N N . MET A 1 304 ? 9.906 60.256 58.135 1.00 54.06 352 MET A N 1
ATOM 2359 C CA . MET A 1 304 ? 9.631 59.555 59.384 1.00 52.18 352 MET A CA 1
ATOM 2360 C C . MET A 1 304 ? 10.070 60.419 60.558 1.00 51.61 352 MET A C 1
ATOM 2361 O O . MET A 1 304 ? 11.183 60.957 60.548 1.00 50.86 352 MET A O 1
ATOM 2366 N N . ASN A 1 305 ? 9.200 60.552 61.557 1.00 45.54 353 ASN A N 1
ATOM 2367 C CA . ASN A 1 305 ? 9.532 61.300 62.759 1.00 53.69 353 ASN A CA 1
ATOM 2368 C C . ASN A 1 305 ? 10.471 60.490 63.636 1.00 55.99 353 ASN A C 1
ATOM 2369 O O . ASN A 1 305 ? 10.628 59.282 63.457 1.00 51.91 353 ASN A O 1
ATOM 2374 N N . PRO A 1 306 ? 11.117 61.139 64.606 1.00 51.52 354 PRO A N 1
ATOM 2375 C CA . PRO A 1 306 ? 12.225 60.474 65.304 1.00 43.25 354 PRO A CA 1
ATOM 2376 C C . PRO A 1 306 ? 11.823 59.241 66.109 1.00 44.43 354 PRO A C 1
ATOM 2377 O O . PRO A 1 306 ? 12.620 58.293 66.172 1.00 44.92 354 PRO A O 1
ATOM 2381 N N . GLU A 1 307 ? 10.628 59.214 66.721 1.00 37.27 355 GLU A N 1
ATOM 2382 C CA . GLU A 1 307 ? 10.189 58.014 67.426 1.00 42.88 355 GLU A CA 1
ATOM 2383 C C . GLU A 1 307 ? 10.073 56.835 66.466 1.00 42.95 355 GLU A C 1
ATOM 2384 O O . GLU A 1 307 ? 10.535 55.726 66.765 1.00 40.99 355 GLU A O 1
ATOM 2387 N N . ASP A 1 308 ? 9.406 57.059 65.328 1.00 44.20 356 ASP A N 1
ATOM 2388 C CA . ASP A 1 308 ? 9.241 56.024 64.310 1.00 46.13 356 ASP A CA 1
ATOM 2389 C C . ASP A 1 308 ? 10.584 55.571 63.760 1.00 40.72 356 ASP A C 1
ATOM 2390 O O . ASP A 1 308 ? 10.793 54.374 63.542 1.00 38.87 356 ASP A O 1
ATOM 2395 N N . LEU A 1 309 ? 11.494 56.511 63.492 1.00 33.72 357 LEU A N 1
ATOM 2396 C CA . LEU A 1 309 ? 12.790 56.126 62.965 1.00 33.49 357 LEU A CA 1
ATOM 2397 C C . LEU A 1 309 ? 13.541 55.263 63.970 1.00 40.34 357 LEU A C 1
ATOM 2398 O O . LEU A 1 309 ? 14.163 54.256 63.592 1.00 34.42 357 LEU A O 1
ATOM 2403 N N . SER A 1 310 ? 13.476 55.620 65.256 1.00 38.23 358 SER A N 1
ATOM 2404 C CA . SER A 1 310 ? 14.124 54.800 66.278 1.00 40.89 358 SER A CA 1
ATOM 2405 C C . SER A 1 310 ? 13.545 53.388 66.292 1.00 33.39 358 SER A C 1
ATOM 2406 O O . SER A 1 310 ? 14.284 52.389 66.317 1.00 33.77 358 SER A O 1
ATOM 2409 N N . LYS A 1 311 ? 12.213 53.290 66.299 1.00 30.94 359 LYS A N 1
ATOM 2410 C CA . LYS A 1 311 ? 11.576 51.983 66.351 1.00 32.61 359 LYS A CA 1
ATOM 2411 C C . LYS A 1 311 ? 11.937 51.168 65.112 1.00 32.65 359 LYS A C 1
ATOM 2412 O O . LYS A 1 311 ? 12.227 49.970 65.208 1.00 26.36 359 LYS A O 1
ATOM 2416 N N . ALA A 1 312 ? 11.960 51.829 63.962 1.00 31.70 360 ALA A N 1
ATOM 2417 C CA . ALA A 1 312 ? 12.322 51.192 62.696 1.00 30.73 360 ALA A CA 1
ATOM 2418 C C . ALA A 1 312 ? 13.754 50.685 62.708 1.00 31.29 360 ALA A C 1
ATOM 2419 O O . ALA A 1 312 ? 14.037 49.613 62.180 1.00 28.40 360 ALA A O 1
ATOM 2421 N N . ARG A 1 313 ? 14.679 51.435 63.311 1.00 30.67 361 ARG A N 1
ATOM 2422 C CA . ARG A 1 313 ? 16.072 50.983 63.313 1.00 33.39 361 ARG A CA 1
ATOM 2423 C C . ARG A 1 313 ? 16.240 49.778 64.233 1.00 30.35 361 ARG A C 1
ATOM 2424 O O . ARG A 1 313 ? 16.989 48.831 63.916 1.00 30.43 361 ARG A O 1
ATOM 2432 N N . ILE A 1 314 ? 15.518 49.777 65.361 1.00 28.17 362 ILE A N 1
ATOM 2433 C CA . ILE A 1 314 ? 15.550 48.613 66.240 1.00 35.63 362 ILE A CA 1
ATOM 2434 C C . ILE A 1 314 ? 14.906 47.403 65.566 1.00 28.78 362 ILE A C 1
ATOM 2435 O O . ILE A 1 314 ? 15.398 46.276 65.674 1.00 28.04 362 ILE A O 1
ATOM 2440 N N . LEU A 1 315 ? 13.783 47.606 64.878 1.00 27.36 363 LEU A N 1
ATOM 2441 C CA . LEU A 1 315 ? 13.144 46.484 64.203 1.00 26.81 363 LEU A CA 1
ATOM 2442 C C . LEU A 1 315 ? 14.026 45.963 63.079 1.00 24.21 363 LEU A C 1
ATOM 2443 O O . LEU A 1 315 ? 14.074 44.751 62.823 1.00 25.65 363 LEU A O 1
ATOM 2448 N N . GLY A 1 316 ? 14.698 46.877 62.378 1.00 23.69 364 GLY A N 1
ATOM 2449 C CA . GLY A 1 316 ? 15.638 46.501 61.343 1.00 28.14 364 GLY A CA 1
ATOM 2450 C C . GLY A 1 316 ? 16.746 45.630 61.895 1.00 31.00 364 GLY A C 1
ATOM 2451 O O . GLY A 1 316 ? 17.150 44.644 61.268 1.00 26.06 364 GLY A O 1
ATOM 2452 N N . GLN A 1 317 ? 17.239 45.962 63.102 1.00 25.49 365 GLN A N 1
ATOM 2453 C CA . GLN A 1 317 ? 18.226 45.065 63.706 1.00 24.53 365 GLN A CA 1
ATOM 2454 C C . GLN A 1 317 ? 17.605 43.704 64.047 1.00 22.45 365 GLN A C 1
ATOM 2455 O O . GLN A 1 317 ? 18.237 42.653 63.862 1.00 27.27 365 GLN A O 1
ATOM 2461 N N . GLN A 1 318 ? 16.374 43.704 64.554 1.00 22.34 366 GLN A N 1
ATOM 2462 C CA . GLN A 1 318 ? 15.714 42.452 64.878 1.00 26.89 366 GLN A CA 1
ATOM 2463 C C . GLN A 1 318 ? 15.594 41.573 63.635 1.00 30.17 366 GLN A C 1
ATOM 2464 O O . GLN A 1 318 ? 15.883 40.363 63.667 1.00 22.68 366 GLN A O 1
ATOM 2470 N N . TYR A 1 319 ? 15.173 42.179 62.527 1.00 26.44 367 TYR A N 1
ATOM 2471 C CA . TYR A 1 319 ? 15.036 41.422 61.279 1.00 22.62 367 TYR A CA 1
ATOM 2472 C C . TYR A 1 319 ? 16.389 40.912 60.787 1.00 24.09 367 TYR A C 1
ATOM 2473 O O . TYR A 1 319 ? 16.480 39.813 60.219 1.00 29.50 367 TYR A O 1
ATOM 2482 N N . THR A 1 320 ? 17.440 41.721 60.919 1.00 23.11 368 THR A N 1
ATOM 2483 C CA . THR A 1 320 ? 18.774 41.265 60.541 1.00 26.61 368 THR A CA 1
ATOM 2484 C C . THR A 1 320 ? 19.180 40.048 61.364 1.00 30.00 368 THR A C 1
ATOM 2485 O O . THR A 1 320 ? 19.734 39.076 60.834 1.00 28.59 368 THR A O 1
ATOM 2489 N N . ASP A 1 321 ? 18.929 40.087 62.674 1.00 27.62 369 ASP A N 1
ATOM 2490 C CA . ASP A 1 321 ? 19.383 39.003 63.533 1.00 30.48 369 ASP A CA 1
ATOM 2491 C C . ASP A 1 321 ? 18.597 37.711 63.332 1.00 28.19 369 ASP A C 1
ATOM 2492 O O . ASP A 1 321 ? 19.170 36.625 63.435 1.00 32.76 369 ASP A O 1
ATOM 2497 N N . ASN A 1 322 ? 17.279 37.795 63.175 1.00 26.91 370 ASN A N 1
ATOM 2498 C CA . ASN A 1 322 ? 16.421 36.625 63.325 1.00 26.22 370 ASN A CA 1
ATOM 2499 C C . ASN A 1 322 ? 16.180 35.872 62.012 1.00 33.25 370 ASN A C 1
ATOM 2500 O O . ASN A 1 322 ? 15.658 34.757 62.064 1.00 30.28 370 ASN A O 1
ATOM 2505 N N . TYR A 1 323 ? 16.524 36.457 60.866 1.00 30.66 371 TYR A N 1
ATOM 2506 C CA . TYR A 1 323 ? 16.247 35.863 59.537 1.00 30.14 371 TYR A CA 1
ATOM 2507 C C . TYR A 1 323 ? 17.541 35.512 58.820 1.00 25.23 371 TYR A C 1
ATOM 2508 O O . TYR A 1 323 ? 18.209 36.375 58.245 1.00 31.55 371 TYR A O 1
ATOM 2517 N N . LYS A 1 324 ? 17.868 34.216 58.787 1.00 34.54 372 LYS A N 1
ATOM 2518 C CA . LYS A 1 324 ? 19.109 33.738 58.187 1.00 34.29 372 LYS A CA 1
ATOM 2519 C C . LYS A 1 324 ? 18.823 32.634 57.185 1.00 38.21 372 LYS A C 1
ATOM 2520 O O . LYS A 1 324 ? 17.793 31.951 57.263 1.00 40.43 372 LYS A O 1
ATOM 2526 N N . ALA A 1 325 ? 19.756 32.462 56.244 1.00 41.67 373 ALA A N 1
ATOM 2527 C CA . ALA A 1 325 ? 19.714 31.348 55.276 1.00 48.61 373 ALA A CA 1
ATOM 2528 C C . ALA A 1 325 ? 19.602 29.970 55.933 1.00 50.61 373 ALA A C 1
ATOM 2529 O O . ALA A 1 325 ? 20.228 29.707 56.964 1.00 55.48 373 ALA A O 1
ATOM 2531 N N . MET B 1 1 ? 10.510 38.626 30.269 1.00 25.24 49 MET B N 1
ATOM 2532 C CA . MET B 1 1 ? 10.078 40.023 30.349 1.00 26.62 49 MET B CA 1
ATOM 2533 C C . MET B 1 1 ? 10.323 40.677 31.694 1.00 27.93 49 MET B C 1
ATOM 2534 O O . MET B 1 1 ? 10.207 41.905 31.826 1.00 26.11 49 MET B O 1
ATOM 2539 N N . HIS B 1 2 ? 10.635 39.838 32.692 1.00 21.00 50 HIS B N 1
ATOM 2540 C CA . HIS B 1 2 ? 10.931 40.277 34.050 1.00 21.99 50 HIS B CA 1
ATOM 2541 C C . HIS B 1 2 ? 11.403 39.004 34.744 1.00 24.22 50 HIS B C 1
ATOM 2542 O O . HIS B 1 2 ? 11.739 38.998 35.927 1.00 23.12 50 HIS B O 1
ATOM 2549 N N . HIS B 1 3 ? 11.392 37.897 34.014 1.00 20.29 51 HIS B N 1
ATOM 2550 C CA . HIS B 1 3 ? 11.889 36.667 34.624 1.00 22.45 51 HIS B CA 1
ATOM 2551 C C . HIS B 1 3 ? 13.396 36.645 34.790 1.00 24.42 51 HIS B C 1
ATOM 2552 O O . HIS B 1 3 ? 13.906 35.698 35.405 1.00 22.56 51 HIS B O 1
ATOM 2559 N N . HIS B 1 4 ? 14.139 37.625 34.239 1.00 21.94 52 HIS B N 1
ATOM 2560 C CA . HIS B 1 4 ? 15.568 37.732 34.585 1.00 23.08 52 HIS B CA 1
ATOM 2561 C C . HIS B 1 4 ? 15.803 38.004 36.079 1.00 28.62 52 HIS B C 1
ATOM 2562 O O . HIS B 1 4 ? 16.958 37.914 36.533 1.00 26.35 52 HIS B O 1
ATOM 2569 N N . HIS B 1 5 ? 14.766 38.375 36.851 1.00 22.68 53 HIS B N 1
ATOM 2570 C CA . HIS B 1 5 ? 14.881 38.454 38.298 1.00 21.71 53 HIS B CA 1
ATOM 2571 C C . HIS B 1 5 ? 14.497 37.144 38.973 1.00 19.43 53 HIS B C 1
ATOM 2572 O O . HIS B 1 5 ? 14.388 37.093 40.197 1.00 20.65 53 HIS B O 1
ATOM 2579 N N . HIS B 1 6 ? 14.310 36.076 38.211 1.00 20.36 54 HIS B N 1
ATOM 2580 C CA . HIS B 1 6 ? 13.901 34.801 38.786 1.00 21.10 54 HIS B CA 1
ATOM 2581 C C . HIS B 1 6 ? 15.039 33.785 38.759 1.00 28.48 54 HIS B C 1
ATOM 2582 O O . HIS B 1 6 ? 14.807 32.605 39.052 1.00 24.09 54 HIS B O 1
ATOM 2589 N N . HIS B 1 7 ? 16.272 34.213 38.463 1.00 30.40 55 HIS B N 1
ATOM 2590 C CA . HIS B 1 7 ? 17.402 33.271 38.478 1.00 32.41 55 HIS B CA 1
ATOM 2591 C C . HIS B 1 7 ? 17.702 32.743 39.872 1.00 39.88 55 HIS B C 1
ATOM 2592 O O . HIS B 1 7 ? 17.454 33.407 40.877 1.00 39.94 55 HIS B O 1
ATOM 2599 N N . SER B 1 8 ? 18.275 31.537 39.917 1.00 42.81 56 SER B N 1
ATOM 2600 C CA . SER B 1 8 ? 18.780 30.978 41.169 1.00 46.31 56 SER B CA 1
ATOM 2601 C C . SER B 1 8 ? 20.087 31.675 41.578 1.00 58.79 56 SER B C 1
ATOM 2602 O O . SER B 1 8 ? 20.748 32.335 40.765 1.00 48.45 56 SER B O 1
ATOM 2605 N N . SER B 1 9 ? 20.472 31.509 42.851 1.00 53.84 57 SER B N 1
ATOM 2606 C CA . SER B 1 9 ? 21.631 32.237 43.366 1.00 65.23 57 SER B CA 1
ATOM 2607 C C . SER B 1 9 ? 22.140 31.636 44.680 1.00 72.18 57 SER B C 1
ATOM 2608 O O . SER B 1 9 ? 21.343 31.197 45.516 1.00 67.17 57 SER B O 1
ATOM 2611 N N . GLY B 1 10 ? 23.475 31.625 44.837 1.00 70.12 58 GLY B N 1
ATOM 2612 C CA . GLY B 1 10 ? 24.231 31.376 46.067 1.00 79.63 58 GLY B CA 1
ATOM 2613 C C . GLY B 1 10 ? 23.697 30.551 47.235 1.00 91.09 58 GLY B C 1
ATOM 2614 O O . GLY B 1 10 ? 24.053 30.816 48.393 1.00 83.87 58 GLY B O 1
ATOM 2615 N N . VAL B 1 11 ? 22.870 29.540 46.965 1.00 94.33 59 VAL B N 1
ATOM 2616 C CA . VAL B 1 11 ? 22.395 28.628 48.007 1.00 91.26 59 VAL B CA 1
ATOM 2617 C C . VAL B 1 11 ? 21.648 27.477 47.343 1.00 82.76 59 VAL B C 1
ATOM 2618 O O . VAL B 1 11 ? 21.845 26.307 47.690 1.00 85.80 59 VAL B O 1
ATOM 2620 N N . ASP B 1 12 ? 20.782 27.806 46.386 1.00 81.38 60 ASP B N 1
ATOM 2621 C CA . ASP B 1 12 ? 20.197 26.795 45.509 1.00 79.20 60 ASP B CA 1
ATOM 2622 C C . ASP B 1 12 ? 20.748 26.924 44.083 1.00 73.26 60 ASP B C 1
ATOM 2623 O O . ASP B 1 12 ? 19.982 27.145 43.131 1.00 58.75 60 ASP B O 1
ATOM 2625 N N . LEU B 1 13 ? 22.076 26.770 43.938 1.00 71.88 61 LEU B N 1
ATOM 2626 C CA . LEU B 1 13 ? 22.756 26.858 42.647 1.00 75.78 61 LEU B CA 1
ATOM 2627 C C . LEU B 1 13 ? 24.097 26.127 42.718 1.00 74.89 61 LEU B C 1
ATOM 2628 O O . LEU B 1 13 ? 24.879 26.373 43.644 1.00 70.36 61 LEU B O 1
ATOM 2633 N N . GLY B 1 14 ? 24.346 25.218 41.749 1.00 72.52 62 GLY B N 1
ATOM 2634 C CA . GLY B 1 14 ? 25.593 24.458 41.633 1.00 62.28 62 GLY B CA 1
ATOM 2635 C C . GLY B 1 14 ? 25.518 22.929 41.689 1.00 50.18 62 GLY B C 1
ATOM 2636 O O . GLY B 1 14 ? 24.617 22.364 42.320 1.00 51.69 62 GLY B O 1
ATOM 2637 N N . THR B 1 15 ? 26.492 22.256 41.064 1.00 54.95 63 THR B N 1
ATOM 2638 C CA . THR B 1 15 ? 26.550 20.789 41.001 1.00 43.34 63 THR B CA 1
ATOM 2639 C C . THR B 1 15 ? 26.535 20.125 42.387 1.00 42.56 63 THR B C 1
ATOM 2640 O O . THR B 1 15 ? 27.231 20.555 43.300 1.00 44.82 63 THR B O 1
ATOM 2644 N N . GLU B 1 16 ? 25.792 19.022 42.527 1.00 39.23 64 GLU B N 1
ATOM 2645 C CA . GLU B 1 16 ? 25.605 18.345 43.817 1.00 42.55 64 GLU B CA 1
ATOM 2646 C C . GLU B 1 16 ? 26.478 17.097 43.948 1.00 43.52 64 GLU B C 1
ATOM 2647 O O . GLU B 1 16 ? 26.616 16.325 43.000 1.00 40.44 64 GLU B O 1
ATOM 2653 N N . ASN B 1 17 ? 27.039 16.872 45.145 1.00 44.94 65 ASN B N 1
ATOM 2654 C CA . ASN B 1 17 ? 27.947 15.736 45.337 1.00 54.20 65 ASN B CA 1
ATOM 2655 C C . ASN B 1 17 ? 27.321 14.552 46.071 1.00 51.60 65 ASN B C 1
ATOM 2656 O O . ASN B 1 17 ? 27.872 13.446 46.003 1.00 43.96 65 ASN B O 1
ATOM 2661 N N . LEU B 1 18 ? 26.211 14.739 46.782 1.00 45.48 66 LEU B N 1
ATOM 2662 C CA . LEU B 1 18 ? 25.510 13.582 47.333 1.00 54.47 66 LEU B CA 1
ATOM 2663 C C . LEU B 1 18 ? 24.011 13.869 47.418 1.00 57.35 66 LEU B C 1
ATOM 2664 O O . LEU B 1 18 ? 23.555 15.000 47.212 1.00 54.32 66 LEU B O 1
ATOM 2669 N N . TYR B 1 19 ? 23.260 12.808 47.637 1.00 49.99 67 TYR B N 1
ATOM 2670 C CA . TYR B 1 19 ? 21.832 12.806 47.742 1.00 57.60 67 TYR B CA 1
ATOM 2671 C C . TYR B 1 19 ? 21.403 12.204 49.085 1.00 68.52 67 TYR B C 1
ATOM 2672 O O . TYR B 1 19 ? 21.303 10.993 49.238 1.00 67.25 67 TYR B O 1
ATOM 2681 N N . PHE B 1 20 ? 21.073 13.062 50.040 1.00 75.15 68 PHE B N 1
ATOM 2682 C CA . PHE B 1 20 ? 20.740 12.621 51.400 1.00 75.49 68 PHE B CA 1
ATOM 2683 C C . PHE B 1 20 ? 19.328 12.203 51.780 1.00 74.78 68 PHE B C 1
ATOM 2684 O O . PHE B 1 20 ? 19.008 12.160 52.956 1.00 72.74 68 PHE B O 1
ATOM 2692 N N . GLN B 1 21 ? 18.482 11.888 50.817 1.00 77.13 69 GLN B N 1
ATOM 2693 C CA . GLN B 1 21 ? 17.114 11.483 51.172 1.00 81.00 69 GLN B CA 1
ATOM 2694 C C . GLN B 1 21 ? 16.901 9.965 51.186 1.00 79.00 69 GLN B C 1
ATOM 2695 O O . GLN B 1 21 ? 15.992 9.438 51.795 1.00 69.22 69 GLN B O 1
ATOM 2701 N N . SER B 1 22 ? 17.819 9.287 50.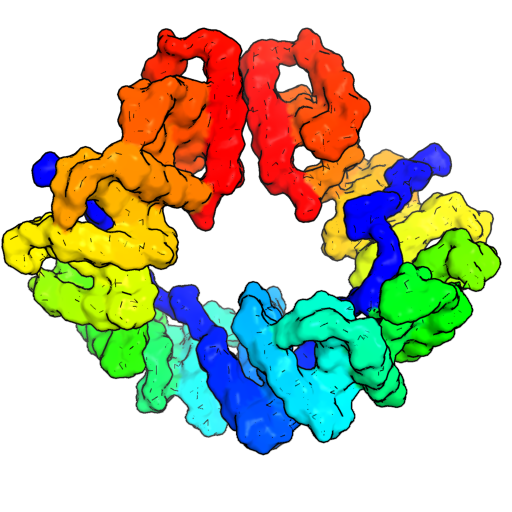535 1.00 78.23 70 SER B N 1
ATOM 2702 C CA . SER B 1 22 ? 17.847 7.858 50.474 1.00 77.35 70 SER B CA 1
ATOM 2703 C C . SER B 1 22 ? 17.938 7.249 51.907 1.00 79.94 70 SER B C 1
ATOM 2704 O O . SER B 1 22 ? 17.258 6.292 52.193 1.00 73.83 70 SER B O 1
ATOM 2707 N N . ASN B 1 23 ? 18.770 7.835 52.772 1.00 78.37 71 ASN B N 1
ATOM 2708 C CA . ASN B 1 23 ? 18.974 7.421 54.160 1.00 70.01 71 ASN B CA 1
ATOM 2709 C C . ASN B 1 23 ? 17.787 6.866 54.909 1.00 70.55 71 ASN B C 1
ATOM 2710 O O . ASN B 1 23 ? 17.716 5.689 55.188 1.00 66.99 71 ASN B O 1
ATOM 2715 N N . ALA B 1 24 ? 16.834 7.741 55.194 1.00 64.74 72 ALA B N 1
ATOM 2716 C CA . ALA B 1 24 ? 15.620 7.423 55.899 1.00 58.41 72 ALA B CA 1
ATOM 2717 C C . ALA B 1 24 ? 14.871 6.262 55.293 1.00 62.02 72 ALA B C 1
ATOM 2718 O O . ALA B 1 24 ? 14.375 5.424 55.974 1.00 59.61 72 ALA B O 1
ATOM 2720 N N . GLU B 1 25 ? 14.775 6.226 53.983 1.00 69.69 73 GLU B N 1
ATOM 2721 C CA . GLU B 1 25 ? 14.153 5.148 53.301 1.00 62.54 73 GLU B CA 1
ATOM 2722 C C . GLU B 1 25 ? 14.971 3.930 53.561 1.00 58.59 73 GLU B C 1
ATOM 2723 O O . GLU B 1 25 ? 14.449 2.910 53.913 1.00 57.41 73 GLU B O 1
ATOM 2729 N N . LYS B 1 26 ? 16.285 4.048 53.413 1.00 62.38 74 LYS B N 1
ATOM 2730 C CA . LYS B 1 26 ? 17.157 2.922 53.628 1.00 59.02 74 LYS B CA 1
ATOM 2731 C C . LYS B 1 26 ? 17.041 2.425 55.055 1.00 54.39 74 LYS B C 1
ATOM 2732 O O . LYS B 1 26 ? 16.966 1.247 55.283 1.00 54.88 74 LYS B O 1
ATOM 2738 N N . THR B 1 27 ? 17.025 3.336 55.993 1.00 54.41 75 THR B N 1
ATOM 2739 C CA . THR B 1 27 ? 16.875 2.996 57.380 1.00 52.13 75 THR B CA 1
ATOM 2740 C C . THR B 1 27 ? 15.631 2.167 57.590 1.00 53.97 75 THR B C 1
ATOM 2741 O O . THR B 1 27 ? 15.702 1.083 58.102 1.00 51.00 75 THR B O 1
ATOM 2745 N N . GLU B 1 28 ? 14.490 2.652 57.124 1.00 51.96 76 GLU B N 1
ATOM 2746 C CA . GLU B 1 28 ? 13.257 1.895 57.276 1.00 51.31 76 GLU B CA 1
ATOM 2747 C C . GLU B 1 28 ? 13.395 0.537 56.619 1.00 52.65 76 GLU B C 1
ATOM 2748 O O . GLU B 1 28 ? 13.122 -0.503 57.236 1.00 49.69 76 GLU B O 1
ATOM 2754 N N . GLN B 1 29 ? 13.884 0.534 55.374 1.00 53.56 77 GLN B N 1
ATOM 2755 C CA . GLN B 1 29 ? 14.006 -0.699 54.616 1.00 56.33 77 GLN B CA 1
ATOM 2756 C C . GLN B 1 29 ? 14.752 -1.742 55.423 1.00 51.67 77 GLN B C 1
ATOM 2757 O O . GLN B 1 29 ? 14.331 -2.901 55.510 1.00 53.73 77 GLN B O 1
ATOM 2763 N N . LEU B 1 30 ? 15.859 -1.338 56.051 1.00 49.72 78 LEU B N 1
ATOM 2764 C CA . LEU B 1 30 ? 16.655 -2.316 56.785 1.00 57.53 78 LEU B CA 1
ATOM 2765 C C . LEU B 1 30 ? 15.885 -2.835 57.990 1.00 53.26 78 LEU B C 1
ATOM 2766 O O . LEU B 1 30 ? 15.762 -4.055 58.194 1.00 48.16 78 LEU B O 1
ATOM 2771 N N . LEU B 1 31 ? 15.301 -1.921 58.768 1.00 54.42 79 LEU B N 1
ATOM 2772 C CA . LEU B 1 31 ? 14.645 -2.346 59.998 1.00 53.42 79 LEU B CA 1
ATOM 2773 C C . LEU B 1 31 ? 13.446 -3.228 59.687 1.00 50.92 79 LEU B C 1
ATOM 2774 O O . LEU B 1 31 ? 13.266 -4.295 60.291 1.00 56.00 79 LEU B O 1
ATOM 2779 N N . LEU B 1 32 ? 12.627 -2.809 58.716 1.00 55.04 80 LEU B N 1
ATOM 2780 C CA . LEU B 1 32 ? 11.539 -3.658 58.255 1.00 53.53 80 LEU B CA 1
ATOM 2781 C C . LEU B 1 32 ? 12.048 -5.052 57.951 1.00 57.90 80 LEU B C 1
ATOM 2782 O O . LEU B 1 32 ? 11.463 -6.053 58.391 1.00 48.14 80 LEU B O 1
ATOM 2787 N N . ALA B 1 33 ? 13.169 -5.126 57.217 1.00 60.13 81 ALA B N 1
ATOM 2788 C CA . ALA B 1 33 ? 13.714 -6.415 56.804 1.00 61.97 81 ALA B CA 1
ATOM 2789 C C . ALA B 1 33 ? 13.823 -7.356 57.994 1.00 60.12 81 ALA B C 1
ATOM 2790 O O . ALA B 1 33 ? 13.415 -8.522 57.924 1.00 58.77 81 ALA B O 1
ATOM 2792 N N . SER B 1 34 ? 14.339 -6.844 59.114 1.00 54.34 82 SER B N 1
ATOM 2793 C CA . SER B 1 34 ? 14.535 -7.675 60.292 1.00 53.53 82 SER B CA 1
ATOM 2794 C C . SER B 1 34 ? 13.247 -7.783 61.099 1.00 57.57 82 SER B C 1
ATOM 2795 O O . SER B 1 34 ? 12.947 -8.847 61.658 1.00 56.39 82 SER B O 1
ATOM 2798 N N . ALA B 1 35 ? 12.450 -6.712 61.114 1.00 57.05 83 ALA B N 1
ATOM 2799 C CA . ALA B 1 35 ? 11.231 -6.710 61.914 1.00 58.74 83 ALA B CA 1
ATOM 2800 C C . ALA B 1 35 ? 10.284 -7.815 61.473 1.00 60.86 83 ALA B C 1
ATOM 2801 O O . ALA B 1 35 ? 9.685 -8.499 62.310 1.00 66.03 83 ALA B O 1
ATOM 2803 N N . ASN B 1 36 ? 10.123 -7.998 60.161 1.00 61.96 84 ASN B N 1
ATOM 2804 C CA . ASN B 1 36 ? 9.250 -9.060 59.681 1.00 63.96 84 ASN B CA 1
ATOM 2805 C C . ASN B 1 36 ? 9.879 -10.436 59.865 1.00 66.50 84 ASN B C 1
ATOM 2806 O O . ASN B 1 36 ? 9.148 -11.433 59.932 1.00 63.29 84 ASN B O 1
ATOM 2811 N N . GLN B 1 37 ? 11.212 -10.510 59.969 1.00 65.67 85 GLN B N 1
ATOM 2812 C CA . GLN B 1 37 ? 11.858 -11.741 60.401 1.00 59.04 85 GLN B CA 1
ATOM 2813 C C . GLN B 1 37 ? 11.545 -12.057 61.853 1.00 68.54 85 GLN B C 1
ATOM 2814 O O . GLN B 1 37 ? 11.796 -13.184 62.302 1.00 68.40 85 GLN B O 1
ATOM 2815 N N . GLY B 1 38 ? 11.007 -11.090 62.595 1.00 66.58 86 GLY B N 1
ATOM 2816 C CA . GLY B 1 38 ? 10.623 -11.295 63.974 1.00 66.29 86 GLY B CA 1
ATOM 2817 C C . GLY B 1 38 ? 11.603 -10.796 65.017 1.00 63.62 86 GLY B C 1
ATOM 2818 O O . GLY B 1 38 ? 11.318 -10.937 66.212 1.00 68.23 86 GLY B O 1
ATOM 2819 N N . ASN B 1 39 ? 12.747 -10.226 64.620 1.00 66.16 87 ASN B N 1
ATOM 2820 C CA . ASN B 1 39 ? 13.673 -9.710 65.622 1.00 63.34 87 ASN B CA 1
ATOM 2821 C C . ASN B 1 39 ? 12.978 -8.638 66.454 1.00 59.71 87 ASN B C 1
ATOM 2822 O O . ASN B 1 39 ? 12.501 -7.633 65.916 1.00 56.65 87 ASN B O 1
ATOM 2827 N N . VAL B 1 40 ? 12.925 -8.851 67.771 1.00 58.12 88 VAL B N 1
ATOM 2828 C CA . VAL B 1 40 ? 12.199 -7.923 68.633 1.00 54.03 88 VAL B CA 1
ATOM 2829 C C . VAL B 1 40 ? 12.933 -6.584 68.725 1.00 51.39 88 VAL B C 1
ATOM 2830 O O . VAL B 1 40 ? 12.307 -5.514 68.710 1.00 50.04 88 VAL B O 1
ATOM 2834 N N . ASP B 1 41 ? 14.269 -6.615 68.801 1.00 46.71 89 ASP B N 1
ATOM 2835 C CA . ASP B 1 41 ? 15.027 -5.364 68.834 1.00 49.64 89 ASP B CA 1
ATOM 2836 C C . ASP B 1 41 ? 14.766 -4.538 67.584 1.00 52.20 89 ASP B C 1
ATOM 2837 O O . ASP B 1 41 ? 14.655 -3.306 67.648 1.00 45.63 89 ASP B O 1
ATOM 2842 N N . ALA B 1 42 ? 14.694 -5.200 66.430 1.00 46.16 90 ALA B N 1
ATOM 2843 C CA . ALA B 1 42 ? 14.418 -4.480 65.193 1.00 53.00 90 ALA B CA 1
ATOM 2844 C C . ALA B 1 42 ? 13.023 -3.879 65.229 1.00 46.26 90 ALA B C 1
ATOM 2845 O O . ALA B 1 42 ? 12.804 -2.766 64.741 1.00 43.69 90 ALA B O 1
ATOM 2847 N N . GLN B 1 43 ? 12.067 -4.611 65.807 1.00 45.45 91 GLN B N 1
ATOM 2848 C CA . GLN B 1 43 ? 10.716 -4.088 65.961 1.00 49.45 91 GLN B CA 1
ATOM 2849 C C . GLN B 1 43 ? 10.716 -2.820 66.806 1.00 43.56 91 GLN B C 1
ATOM 2850 O O . GLN B 1 43 ? 10.097 -1.812 66.434 1.00 42.99 91 GLN B O 1
ATOM 2856 N N . VAL B 1 44 ? 11.449 -2.841 67.919 1.00 38.41 92 VAL B N 1
ATOM 2857 C CA . VAL B 1 44 ? 11.509 -1.681 68.808 1.00 45.26 92 VAL B CA 1
ATOM 2858 C C . VAL B 1 44 ? 12.138 -0.487 68.101 1.00 43.73 92 VAL B C 1
ATOM 2859 O O . VAL B 1 44 ? 11.616 0.640 68.151 1.00 39.48 92 VAL B O 1
ATOM 2863 N N . LEU B 1 45 ? 13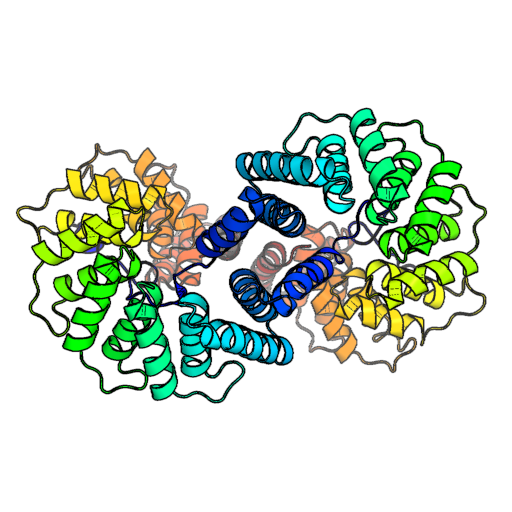.284 -0.714 67.447 1.00 45.00 93 LEU B N 1
ATOM 2864 C CA . LEU B 1 45 ? 13.933 0.357 66.696 1.00 39.10 93 LEU B CA 1
ATOM 2865 C C . LEU B 1 45 ? 13.014 0.903 65.617 1.00 42.31 93 LEU B C 1
ATOM 2866 O O . LEU B 1 45 ? 12.971 2.114 65.391 1.00 44.49 93 LEU B O 1
ATOM 2871 N N . LEU B 1 46 ? 12.298 0.022 64.911 1.00 41.14 94 LEU B N 1
ATOM 2872 C CA . LEU B 1 46 ? 11.430 0.481 63.829 1.00 45.85 94 LEU B CA 1
ATOM 2873 C C . LEU B 1 46 ? 10.259 1.289 64.371 1.00 39.31 94 LEU B C 1
ATOM 2874 O O . LEU B 1 46 ? 9.888 2.320 63.799 1.00 44.02 94 LEU B O 1
ATOM 2879 N N . ALA B 1 47 ? 9.668 0.834 65.474 1.00 40.76 95 ALA B N 1
ATOM 2880 C CA . ALA B 1 47 ? 8.664 1.627 66.185 1.00 43.97 95 ALA B CA 1
ATOM 2881 C C . ALA B 1 47 ? 9.170 3.037 66.469 1.00 48.72 95 ALA B C 1
ATOM 2882 O O . ALA B 1 47 ? 8.483 4.033 66.198 1.00 45.27 95 ALA B O 1
ATOM 2884 N N . GLY B 1 48 ? 10.373 3.139 67.047 1.00 45.57 96 GLY B N 1
ATOM 2885 C CA . GLY B 1 48 ? 10.941 4.454 67.299 1.00 36.98 96 GLY B CA 1
ATOM 2886 C C . GLY B 1 48 ? 11.151 5.247 66.025 1.00 46.41 96 GLY B C 1
ATOM 2887 O O . GLY B 1 48 ? 10.898 6.456 65.981 1.00 52.30 96 GLY B O 1
ATOM 2888 N N . PHE B 1 49 ? 11.620 4.580 64.968 1.00 41.64 97 PHE B N 1
ATOM 2889 C CA . PHE B 1 49 ? 11.809 5.265 63.695 1.00 48.76 97 PHE B CA 1
ATOM 2890 C C . PHE B 1 49 ? 10.505 5.881 63.212 1.00 50.06 97 PHE B C 1
ATOM 2891 O O . PHE B 1 49 ? 10.480 7.023 62.739 1.00 50.73 97 PHE B O 1
ATOM 2899 N N . TYR B 1 50 ? 9.410 5.133 63.321 1.00 50.40 98 TYR B N 1
ATOM 2900 C CA . TYR B 1 50 ? 8.105 5.657 62.919 1.00 58.05 98 TYR B CA 1
ATOM 2901 C C . TYR B 1 50 ? 7.654 6.795 63.837 1.00 54.68 98 TYR B C 1
ATOM 2902 O O . TYR B 1 50 ? 7.091 7.798 63.372 1.00 49.82 98 TYR B O 1
ATOM 2911 N N . TRP B 1 51 ? 7.919 6.667 65.139 1.00 55.38 99 TRP B N 1
ATOM 2912 C CA . TRP B 1 51 ? 7.583 7.742 66.068 1.00 57.24 99 TRP B CA 1
ATOM 2913 C C . TRP B 1 51 ? 8.276 9.047 65.682 1.00 63.00 99 TRP B C 1
ATOM 2914 O O . TRP B 1 51 ? 7.678 10.127 65.784 1.00 60.69 99 TRP B O 1
ATOM 2925 N N . TYR B 1 52 ? 9.544 8.971 65.253 1.00 54.81 100 TYR B N 1
ATOM 2926 C CA . TYR B 1 52 ? 10.254 10.180 64.839 1.00 57.56 100 TYR B CA 1
ATOM 2927 C C . TYR B 1 52 ? 9.601 10.818 63.626 1.00 56.35 100 TYR B C 1
ATOM 2928 O O . TYR B 1 52 ? 9.818 12.004 63.369 1.00 59.15 100 TYR B O 1
ATOM 2930 N N . LEU B 1 53 ? 8.818 10.060 62.867 1.00 60.71 101 LEU B N 1
ATOM 2931 C CA . LEU B 1 53 ? 7.948 10.644 61.848 1.00 67.19 101 LEU B CA 1
ATOM 2932 C C . LEU B 1 53 ? 6.743 11.248 62.562 1.00 71.65 101 LEU B C 1
ATOM 2933 O O . LEU B 1 53 ? 5.793 10.545 62.935 1.00 72.12 101 LEU B O 1
ATOM 2938 N N . ASN B 1 54 ? 6.794 12.555 62.787 1.00 70.70 102 ASN B N 1
ATOM 2939 C CA . ASN B 1 54 ? 5.689 13.236 63.440 1.00 72.38 102 ASN B CA 1
ATOM 2940 C C . ASN B 1 54 ? 4.486 13.288 62.505 1.00 73.58 102 ASN B C 1
ATOM 2941 O O . ASN B 1 54 ? 4.106 14.370 62.051 1.00 76.95 102 ASN B O 1
ATOM 2946 N N . THR B 1 55 ? 3.894 12.133 62.197 1.00 68.44 103 THR B N 1
ATOM 2947 C CA . THR B 1 55 ? 2.754 12.039 61.294 1.00 68.76 103 THR B CA 1
ATOM 2948 C C . THR B 1 55 ? 1.757 11.025 61.831 1.00 68.60 103 THR B C 1
ATOM 2949 O O . THR B 1 55 ? 2.139 10.087 62.545 1.00 61.29 103 THR B O 1
ATOM 2953 N N . PRO B 1 56 ? 0.467 11.185 61.500 1.00 70.30 104 PRO B N 1
ATOM 2954 C CA . PRO B 1 56 ? -0.538 10.219 61.986 1.00 62.17 104 PRO B CA 1
ATOM 2955 C C . PRO B 1 56 ? -0.318 8.803 61.478 1.00 57.89 104 PRO B C 1
ATOM 2956 O O . PRO B 1 56 ? -0.539 7.839 62.230 1.00 55.19 104 PRO B O 1
ATOM 2960 N N . GLU B 1 57 ? 0.112 8.636 60.220 1.00 58.81 105 GLU B N 1
ATOM 2961 C CA . GLU B 1 57 ? 0.499 7.302 59.769 1.00 58.09 105 GLU B CA 1
ATOM 2962 C C . GLU B 1 57 ? 1.731 6.819 60.535 1.00 60.56 105 GLU B C 1
ATOM 2963 O O . GLU B 1 57 ? 1.827 5.638 60.904 1.00 53.33 105 GLU B O 1
ATOM 2966 N N . GLY B 1 58 ? 2.671 7.734 60.805 1.00 58.17 106 GLY B N 1
ATOM 2967 C CA . GLY B 1 58 ? 3.828 7.378 61.614 1.00 58.90 106 GLY B CA 1
ATOM 2968 C C . GLY B 1 58 ? 3.438 6.834 62.975 1.00 54.50 106 GLY B C 1
ATOM 2969 O O . GLY B 1 58 ? 3.960 5.812 63.422 1.00 53.67 106 GLY B O 1
ATOM 2970 N N . TYR B 1 59 ? 2.506 7.509 63.655 1.00 56.49 107 TYR B N 1
ATOM 2971 C CA . TYR B 1 59 ? 2.110 7.038 64.982 1.00 56.08 107 TYR B CA 1
ATOM 2972 C C . TYR B 1 59 ? 1.307 5.748 64.909 1.00 53.35 107 TYR B C 1
ATOM 2973 O O . TYR B 1 59 ? 1.434 4.888 65.795 1.00 45.46 107 TYR B O 1
ATOM 2982 N N . LYS B 1 60 ? 0.493 5.584 63.865 1.00 52.08 108 LYS B N 1
ATOM 2983 C CA . LYS B 1 60 ? -0.171 4.302 63.663 1.00 54.04 108 LYS B CA 1
ATOM 2984 C C . LYS B 1 60 ? 0.848 3.172 63.605 1.00 49.49 108 LYS B C 1
ATOM 2985 O O . LYS B 1 60 ? 0.768 2.196 64.361 1.00 47.60 108 LYS B O 1
ATOM 2987 N N . LYS B 1 61 ? 1.820 3.288 62.697 1.00 52.17 109 LYS B N 1
ATOM 2988 C CA . LYS B 1 61 ? 2.805 2.218 62.545 1.00 49.76 109 LYS B CA 1
ATOM 2989 C C . LYS B 1 61 ? 3.616 2.024 63.827 1.00 48.44 109 LYS B C 1
ATOM 2990 O O . LYS B 1 61 ? 3.899 0.885 64.230 1.00 43.78 109 LYS B O 1
ATOM 2996 N N . ALA B 1 62 ? 4.004 3.128 64.481 1.00 46.44 110 ALA B N 1
ATOM 2997 C CA . ALA B 1 62 ? 4.724 3.016 65.745 1.00 48.82 110 ALA B CA 1
ATOM 2998 C C . ALA B 1 62 ? 3.927 2.186 66.735 1.00 43.48 110 ALA B C 1
ATOM 2999 O O . ALA B 1 62 ? 4.470 1.311 67.415 1.00 41.30 110 ALA B O 1
ATOM 3001 N N . PHE B 1 63 ? 2.626 2.461 66.837 1.00 48.69 111 PHE B N 1
ATOM 3002 C CA . PHE B 1 63 ? 1.779 1.672 67.718 1.00 52.84 111 PHE B CA 1
ATOM 3003 C C . PHE B 1 63 ? 1.800 0.200 67.312 1.00 47.94 111 PHE B C 1
ATOM 3004 O O . PHE B 1 63 ? 2.000 -0.684 68.155 1.00 48.71 111 PHE B O 1
ATOM 3012 N N . GLU B 1 64 ? 1.578 -0.075 66.016 1.00 51.40 112 GLU B N 1
ATOM 3013 C CA . GLU B 1 64 ? 1.590 -1.445 65.493 1.00 45.24 112 GLU B CA 1
ATOM 3014 C C . GLU B 1 64 ? 2.835 -2.197 65.947 1.00 46.99 112 GLU B C 1
ATOM 3015 O O . GLU B 1 64 ? 2.761 -3.316 66.479 1.00 42.99 112 GLU B O 1
ATOM 3021 N N . TRP B 1 65 ? 4.001 -1.581 65.752 1.00 41.69 113 TRP B N 1
ATOM 3022 C CA . TRP B 1 65 ? 5.241 -2.305 65.996 1.00 46.46 113 TRP B CA 1
ATOM 3023 C C . TRP B 1 65 ? 5.591 -2.373 67.477 1.00 38.13 113 TRP B C 1
ATOM 3024 O O . TRP B 1 65 ? 6.129 -3.391 67.928 1.00 46.78 113 TRP B O 1
ATOM 3035 N N . TYR B 1 66 ? 5.302 -1.323 68.262 1.00 39.45 114 TYR B N 1
ATOM 3036 C CA . TYR B 1 66 ? 5.408 -1.486 69.712 1.00 38.91 114 TYR B CA 1
ATOM 3037 C C . TYR B 1 66 ? 4.514 -2.622 70.178 1.00 49.48 114 TYR B C 1
ATOM 3038 O O . TYR B 1 66 ? 4.905 -3.408 71.041 1.00 42.42 114 TYR B O 1
ATOM 3047 N N . GLN B 1 67 ? 3.299 -2.712 69.628 1.00 48.76 115 GLN B N 1
ATOM 3048 C CA . GLN B 1 67 ? 2.409 -3.816 69.976 1.00 51.84 115 GLN B CA 1
ATOM 3049 C C . GLN B 1 67 ? 3.049 -5.156 69.646 1.00 52.96 115 GLN B C 1
ATOM 3050 O O . GLN B 1 67 ? 3.021 -6.087 70.461 1.00 51.78 115 GLN B O 1
ATOM 3056 N N . LYS B 1 68 ? 3.610 -5.286 68.438 1.00 44.91 116 LYS B N 1
ATOM 3057 C CA . LYS B 1 68 ? 4.199 -6.569 68.067 1.00 45.82 116 LYS B CA 1
ATOM 3058 C C . LYS B 1 68 ? 5.359 -6.916 68.993 1.00 54.87 116 LYS B C 1
ATOM 3059 O O . LYS B 1 68 ? 5.507 -8.069 69.417 1.00 50.21 116 LYS B O 1
ATOM 3065 N N . ALA B 1 69 ? 6.166 -5.915 69.361 1.00 49.00 117 ALA B N 1
ATOM 3066 C CA . ALA B 1 69 ? 7.251 -6.146 70.307 1.00 44.82 117 ALA B CA 1
ATOM 3067 C C . ALA B 1 69 ? 6.722 -6.490 71.697 1.00 51.75 117 ALA B C 1
ATOM 3068 O O . ALA B 1 69 ? 7.266 -7.371 72.377 1.00 47.93 117 ALA B O 1
ATOM 3070 N N . ALA B 1 70 ? 5.664 -5.805 72.139 1.00 42.21 118 ALA B N 1
ATOM 3071 C CA . ALA B 1 70 ? 5.104 -6.079 73.458 1.00 49.75 118 ALA B CA 1
ATOM 3072 C C . ALA B 1 70 ? 4.557 -7.499 73.538 1.00 50.65 118 ALA B C 1
ATOM 3073 O O . ALA B 1 70 ? 4.744 -8.186 74.550 1.00 55.29 118 ALA B O 1
ATOM 3075 N N . ASP B 1 71 ? 3.900 -7.957 72.464 1.00 54.47 119 ASP B N 1
ATOM 3076 C CA . ASP B 1 71 ? 3.413 -9.335 72.377 1.00 57.16 119 ASP B CA 1
ATOM 3077 C C . ASP B 1 71 ? 4.481 -10.336 72.789 1.00 58.59 119 ASP B C 1
ATOM 3078 O O . ASP B 1 71 ? 4.202 -11.289 73.525 1.00 56.13 119 ASP B O 1
ATOM 3083 N N . GLN B 1 72 ? 5.716 -10.152 72.292 1.00 54.42 120 GLN B N 1
ATOM 3084 C CA . GLN B 1 72 ? 6.828 -11.024 72.656 1.00 48.31 120 GLN B CA 1
ATOM 3085 C C . GLN B 1 72 ? 7.329 -10.790 74.087 1.00 56.60 120 GLN B C 1
ATOM 3086 O O . GLN B 1 72 ? 8.388 -11.349 74.446 1.00 53.96 120 GLN B O 1
ATOM 3092 N N . ASN B 1 73 ? 6.637 -9.999 74.913 1.00 52.87 121 ASN B N 1
ATOM 3093 C CA . ASN B 1 73 ? 7.045 -9.766 76.297 1.00 48.33 121 ASN B CA 1
ATOM 3094 C C . ASN B 1 73 ? 8.293 -8.884 76.385 1.00 48.64 121 ASN B C 1
ATOM 3095 O O . ASN B 1 73 ? 9.088 -9.006 77.316 1.00 49.78 121 ASN B O 1
ATOM 3100 N N . ASN B 1 74 ? 8.494 -7.979 75.434 1.00 46.51 122 ASN B N 1
ATOM 3101 C CA . ASN B 1 74 ? 9.684 -7.135 75.447 1.00 47.77 122 ASN B CA 1
ATOM 3102 C C . ASN B 1 74 ? 9.436 -5.877 76.282 1.00 41.54 122 ASN B C 1
ATOM 3103 O O . ASN B 1 74 ? 8.532 -5.090 75.969 1.00 41.57 122 ASN B O 1
ATOM 3108 N N . ALA B 1 75 ? 10.276 -5.668 77.305 1.00 39.51 123 ALA B N 1
ATOM 3109 C CA . ALA B 1 75 ? 10.127 -4.515 78.199 1.00 44.31 123 ALA B CA 1
ATOM 3110 C C . ALA B 1 75 ? 10.070 -3.190 77.442 1.00 43.83 123 ALA B C 1
ATOM 3111 O O . ALA B 1 75 ? 9.297 -2.291 77.807 1.00 43.27 123 ALA B O 1
ATOM 3113 N N . ASP B 1 76 ? 10.892 -3.041 76.393 1.00 38.02 124 ASP B N 1
ATOM 3114 C CA . ASP B 1 76 ? 10.925 -1.795 75.631 1.00 41.01 124 ASP B CA 1
ATOM 3115 C C . ASP B 1 76 ? 9.647 -1.603 74.813 1.00 37.31 124 ASP B C 1
ATOM 3116 O O . ASP B 1 76 ? 9.113 -0.487 74.722 1.00 40.80 124 ASP B O 1
ATOM 3121 N N . GLY B 1 77 ? 9.133 -2.674 74.213 1.00 41.03 125 GLY B N 1
ATOM 3122 C CA . GLY B 1 77 ? 7.835 -2.568 73.563 1.00 46.83 125 GLY B CA 1
ATOM 3123 C C . GLY B 1 77 ? 6.729 -2.249 74.555 1.00 35.88 125 GLY B C 1
ATOM 3124 O O . GLY B 1 77 ? 5.826 -1.459 74.269 1.00 39.67 125 GLY B O 1
ATOM 3125 N N . GLN B 1 78 ? 6.796 -2.845 75.736 1.00 34.94 126 GLN B N 1
ATOM 3126 C CA . GLN B 1 78 ? 5.779 -2.583 76.756 1.00 40.74 126 GLN B CA 1
ATOM 3127 C C . GLN B 1 78 ? 5.797 -1.119 77.192 1.00 42.16 126 GLN B C 1
ATOM 3128 O O . GLN B 1 78 ? 4.748 -0.483 77.358 1.00 38.48 126 GLN B O 1
ATOM 3134 N N . TYR B 1 79 ? 6.993 -0.570 77.396 1.00 40.61 127 TYR B N 1
ATOM 3135 C CA . TYR B 1 79 ? 7.095 0.825 77.806 1.00 37.17 127 TYR B CA 1
ATOM 3136 C C . TYR B 1 79 ? 6.596 1.741 76.694 1.00 38.99 127 TYR B C 1
ATOM 3137 O O . TYR B 1 79 ? 5.874 2.717 76.945 1.00 38.13 127 TYR B O 1
ATOM 3146 N N . GLY B 1 80 ? 6.922 1.415 75.449 1.00 32.76 128 GLY B N 1
ATOM 3147 C CA . GLY B 1 80 ? 6.435 2.232 74.354 1.00 42.42 128 GLY B CA 1
ATOM 3148 C C . GLY B 1 80 ? 4.922 2.177 74.233 1.00 40.44 128 GLY B C 1
ATOM 3149 O O . GLY B 1 80 ? 4.267 3.184 73.964 1.00 37.53 128 GLY B O 1
ATOM 3150 N N . LEU B 1 81 ? 4.346 0.998 74.433 1.00 42.92 129 LEU B N 1
ATOM 3151 C CA . LEU B 1 81 ? 2.891 0.897 74.409 1.00 52.56 129 LEU B CA 1
ATOM 3152 C C . LEU B 1 81 ? 2.278 1.723 75.534 1.00 39.99 129 LEU B C 1
ATOM 3153 O O . LEU B 1 81 ? 1.340 2.502 75.311 1.00 45.55 129 LEU B O 1
ATOM 3158 N N . GLY B 1 82 ? 2.762 1.520 76.761 1.00 41.18 130 GLY B N 1
ATOM 3159 C CA . GLY B 1 82 ? 2.300 2.346 77.870 1.00 42.46 130 GLY B CA 1
ATOM 3160 C C . GLY B 1 82 ? 2.332 3.823 77.533 1.00 47.15 130 GLY B C 1
ATOM 3161 O O . GLY B 1 82 ? 1.389 4.560 77.826 1.00 45.40 130 GLY B O 1
ATOM 3162 N N . TYR B 1 83 ? 3.406 4.273 76.884 1.00 36.06 131 TYR B N 1
ATOM 3163 C CA . TYR B 1 83 ? 3.493 5.680 76.522 1.00 41.35 131 TYR B CA 1
ATOM 3164 C C . TYR B 1 83 ? 2.435 6.055 75.490 1.00 42.89 131 TYR B C 1
ATOM 3165 O O . TYR B 1 83 ? 1.803 7.118 75.590 1.00 40.89 131 TYR B O 1
ATOM 3174 N N . MET B 1 84 ? 2.245 5.208 74.474 1.00 38.45 132 MET B N 1
ATOM 3175 C CA . MET B 1 84 ? 1.259 5.505 73.440 1.00 41.88 132 MET B CA 1
ATOM 3176 C C . MET B 1 84 ? -0.124 5.653 74.054 1.00 43.00 132 MET B C 1
ATOM 3177 O O . MET B 1 84 ? -0.873 6.581 73.721 1.00 46.54 132 MET B O 1
ATOM 3182 N N . TYR B 1 85 ? -0.483 4.729 74.949 1.00 41.91 133 TYR B N 1
ATOM 3183 C CA . TYR B 1 85 ? -1.795 4.812 75.589 1.00 46.24 133 TYR B CA 1
ATOM 3184 C C . TYR B 1 85 ? -1.873 6.016 76.508 1.00 42.84 133 TYR B C 1
ATOM 3185 O O . TYR B 1 85 ? -2.881 6.727 76.532 1.00 44.73 133 TYR B O 1
ATOM 3194 N N . ASP B 1 86 ? -0.813 6.276 77.257 1.00 43.01 134 ASP B N 1
ATOM 3195 C CA . ASP B 1 86 ? -0.873 7.352 78.229 1.00 42.80 134 ASP B CA 1
ATOM 3196 C C . ASP B 1 86 ? -1.033 8.690 77.534 1.00 48.60 134 ASP B C 1
ATOM 3197 O O . ASP B 1 86 ? -1.664 9.608 78.074 1.00 52.27 134 ASP B O 1
ATOM 3202 N N . THR B 1 87 ? -0.500 8.809 76.330 1.00 40.89 135 THR B N 1
ATOM 3203 C CA . THR B 1 87 ? -0.520 10.060 75.601 1.00 45.82 135 THR B CA 1
ATOM 3204 C C . THR B 1 87 ? -1.669 10.144 74.605 1.00 47.49 135 THR B C 1
ATOM 3205 O O . THR B 1 87 ? -1.967 11.241 74.127 1.00 52.41 135 THR B O 1
ATOM 3209 N N . GLY B 1 88 ? -2.318 9.021 74.290 1.00 48.01 136 GLY B N 1
ATOM 3210 C CA . GLY B 1 88 ? -3.262 8.985 73.186 1.00 43.38 136 GLY B CA 1
ATOM 3211 C C . GLY B 1 88 ? -2.627 9.133 71.812 1.00 54.32 136 GLY B C 1
ATOM 3212 O O . GLY B 1 88 ? -3.244 9.708 70.903 1.00 54.18 136 GLY B O 1
ATOM 3213 N N . THR B 1 89 ? -1.404 8.640 71.635 1.00 51.61 137 THR B N 1
ATOM 3214 C CA . THR B 1 89 ? -0.704 8.742 70.359 1.00 54.07 137 THR B CA 1
ATOM 3215 C C . THR B 1 89 ? -0.953 7.472 69.558 1.00 52.04 137 THR B C 1
ATOM 3216 O O . THR B 1 89 ? -0.611 6.370 70.013 1.00 48.98 137 THR B O 1
ATOM 3220 N N . GLY B 1 90 ? -1.561 7.628 68.377 1.00 53.70 138 GLY B N 1
ATOM 3221 C CA . GLY B 1 90 ? -1.871 6.504 67.510 1.00 50.65 138 GLY B CA 1
ATOM 3222 C C . GLY B 1 90 ? -2.901 5.541 68.059 1.00 59.42 138 GLY B C 1
ATOM 3223 O O . GLY B 1 90 ? -3.061 4.450 67.506 1.00 49.14 138 GLY B O 1
ATOM 3224 N N . VAL B 1 91 ? -3.605 5.918 69.127 1.00 50.51 139 VAL B N 1
ATOM 3225 C CA . VAL B 1 91 ? -4.572 5.073 69.823 1.00 45.87 139 VAL B CA 1
ATOM 3226 C C . VAL B 1 91 ? -5.354 6.004 70.749 1.00 52.99 139 VAL B C 1
ATOM 3227 O O . VAL B 1 91 ? -4.839 7.071 71.109 1.00 49.11 139 VAL B O 1
ATOM 3231 N N . PRO B 1 92 ? -6.603 5.704 71.112 1.00 57.52 140 PRO B N 1
ATOM 3232 C CA . PRO B 1 92 ? -7.310 6.585 72.061 1.00 49.87 140 PRO B CA 1
ATOM 3233 C C . PRO B 1 92 ? -6.686 6.533 73.456 1.00 40.57 140 PRO B C 1
ATOM 3234 O O . PRO B 1 92 ? -6.334 5.461 73.955 1.00 41.78 140 PRO B O 1
ATOM 3238 N N . GLN B 1 93 ? -6.555 7.718 74.076 1.00 43.37 141 GLN B N 1
ATOM 3239 C CA . GLN B 1 93 ? -5.923 7.857 75.396 1.00 40.71 141 GLN B CA 1
ATOM 3240 C C . GLN B 1 93 ? -6.566 6.927 76.420 1.00 47.06 141 GLN B C 1
ATOM 3241 O O . GLN B 1 93 ? -7.791 6.813 76.494 1.00 48.93 141 GLN B O 1
ATOM 3247 N N . ASN B 1 94 ? -5.749 6.261 77.233 1.00 42.20 142 ASN B N 1
ATOM 3248 C CA . ASN B 1 94 ? -6.336 5.442 78.291 1.00 45.87 142 ASN B CA 1
ATOM 3249 C C . ASN B 1 94 ? -5.300 5.262 79.388 1.00 46.09 142 ASN B C 1
ATOM 3250 O O . ASN B 1 94 ? -4.343 4.506 79.209 1.00 41.16 142 ASN B O 1
ATOM 3255 N N . SER B 1 95 ? -5.507 5.929 80.529 1.00 39.80 143 SER B N 1
ATOM 3256 C CA . SER B 1 95 ? -4.477 5.901 81.561 1.00 43.13 143 SER B CA 1
ATOM 3257 C C . SER B 1 95 ? -4.384 4.539 82.227 1.00 45.30 143 SER B C 1
ATOM 3258 O O . SER B 1 95 ? -3.290 4.133 82.620 1.00 42.61 143 SER B O 1
ATOM 3261 N N . ASP B 1 96 ? -5.503 3.811 82.351 1.00 46.18 144 ASP B N 1
ATOM 3262 C CA . ASP B 1 96 ? -5.468 2.482 82.962 1.00 44.38 144 ASP B CA 1
ATOM 3263 C C . ASP B 1 96 ? -4.678 1.493 82.113 1.00 42.86 144 ASP B C 1
ATOM 3264 O O . ASP B 1 96 ? -3.869 0.709 82.634 1.00 44.99 144 ASP B O 1
ATOM 3269 N N . THR B 1 97 ? -4.937 1.475 80.804 1.00 45.35 145 THR B N 1
ATOM 3270 C CA . THR B 1 97 ? -4.169 0.591 79.929 1.00 43.63 145 THR B CA 1
ATOM 3271 C C . THR B 1 97 ? -2.681 0.955 79.954 1.00 41.56 145 THR B C 1
ATOM 3272 O O . THR B 1 97 ? -1.815 0.068 80.031 1.00 40.43 145 THR B O 1
ATOM 3276 N N . ALA B 1 98 ? -2.370 2.260 79.897 1.00 40.87 146 ALA B N 1
ATOM 3277 C CA . ALA B 1 98 ? -0.980 2.698 80.045 1.00 46.17 146 ALA B CA 1
ATOM 3278 C C . ALA B 1 98 ? -0.373 2.174 81.346 1.00 41.89 146 ALA B C 1
ATOM 3279 O O . ALA B 1 98 ? 0.747 1.653 81.360 1.00 40.21 146 ALA B O 1
ATOM 3281 N N . MET B 1 99 ? -1.094 2.315 82.459 1.00 42.88 147 MET B N 1
ATOM 3282 C CA . MET B 1 99 ? -0.575 1.827 83.737 1.00 45.48 147 MET B CA 1
ATOM 3283 C C . MET B 1 99 ? -0.252 0.345 83.662 1.00 43.23 147 MET B C 1
ATOM 3284 O O . MET B 1 99 ? 0.776 -0.107 84.184 1.00 40.66 147 MET B O 1
ATOM 3289 N N . VAL B 1 100 ? -1.114 -0.433 83.001 1.00 44.47 148 VAL B N 1
ATOM 3290 C CA . VAL B 1 100 ? -0.848 -1.863 82.885 1.00 41.15 148 VAL B CA 1
ATOM 3291 C C . VAL B 1 100 ? 0.480 -2.100 82.158 1.00 38.96 148 VAL B C 1
ATOM 3292 O O . VAL B 1 100 ? 1.336 -2.887 82.597 1.00 42.47 148 VAL B O 1
ATOM 3296 N N . TRP B 1 101 ? 0.652 -1.443 81.014 1.00 41.80 149 TRP B N 1
ATOM 3297 C CA . TRP B 1 101 ? 1.844 -1.709 80.200 1.00 44.70 149 TRP B CA 1
ATOM 3298 C C . TRP B 1 101 ? 3.118 -1.210 80.885 1.00 41.66 149 TRP B C 1
ATOM 3299 O O . TRP B 1 101 ? 4.151 -1.899 80.878 1.00 38.84 149 TRP B O 1
ATOM 3310 N N . TYR B 1 102 ? 3.058 -0.010 81.477 1.00 44.08 150 TYR B N 1
ATOM 3311 C CA . TYR B 1 102 ? 4.164 0.508 82.280 1.00 38.21 150 TYR B CA 1
ATOM 3312 C C . TYR B 1 102 ? 4.565 -0.474 83.362 1.00 42.66 150 TYR B C 1
ATOM 3313 O O . TYR B 1 102 ? 5.757 -0.700 83.607 1.00 39.05 150 TYR B O 1
ATOM 3322 N N . LYS B 1 103 ? 3.576 -1.013 84.087 1.00 45.60 151 LYS B N 1
ATOM 3323 C CA . LYS B 1 103 ? 3.894 -1.909 85.194 1.00 40.53 151 LYS B CA 1
ATOM 3324 C C . LYS B 1 103 ? 4.539 -3.197 84.697 1.00 41.10 151 LYS B C 1
ATOM 3325 O O . LYS B 1 103 ? 5.473 -3.711 85.322 1.00 39.31 151 LYS B O 1
ATOM 3331 N N . LYS B 1 104 ? 4.064 -3.736 83.573 1.00 45.37 152 LYS B N 1
ATOM 3332 C CA . LYS B 1 104 ? 4.780 -4.857 82.963 1.00 44.05 152 LYS B CA 1
ATOM 3333 C C . LYS B 1 104 ? 6.254 -4.499 82.737 1.00 44.21 152 LYS B C 1
ATOM 3334 O O . LYS B 1 104 ? 7.184 -5.199 83.205 1.00 42.00 152 LYS B O 1
ATOM 3340 N N . ALA B 1 105 ? 6.483 -3.377 82.054 1.00 36.18 153 ALA B N 1
ATOM 3341 C CA . ALA B 1 105 ? 7.863 -3.020 81.703 1.00 37.64 153 ALA B CA 1
ATOM 3342 C C . ALA B 1 105 ? 8.704 -2.799 82.951 1.00 35.32 153 ALA B C 1
ATOM 3343 O O . ALA B 1 105 ? 9.860 -3.231 83.018 1.00 37.90 153 ALA B O 1
ATOM 3345 N N . ALA B 1 106 ? 8.128 -2.148 83.959 1.00 34.88 154 ALA B N 1
ATOM 3346 C CA . ALA B 1 106 ? 8.883 -1.818 85.155 1.00 37.75 154 ALA B CA 1
ATOM 3347 C C . ALA B 1 106 ? 9.187 -3.058 85.968 1.00 46.86 154 ALA B C 1
ATOM 3348 O O . ALA B 1 106 ? 10.244 -3.138 86.607 1.00 40.14 154 ALA B O 1
ATOM 3350 N N . GLU B 1 107 ? 8.260 -4.023 85.973 1.00 48.55 155 GLU B N 1
ATOM 3351 C CA . GLU B 1 107 ? 8.550 -5.320 86.554 1.00 49.87 155 GLU B CA 1
ATOM 3352 C C . GLU B 1 107 ? 9.785 -5.920 85.906 1.00 47.60 155 GLU B C 1
ATOM 3353 O O . GLU B 1 107 ? 10.615 -6.530 86.588 1.00 46.26 155 GLU B O 1
ATOM 3359 N N . GLN B 1 108 ? 9.954 -5.711 84.591 1.00 45.14 156 GLN B N 1
ATOM 3360 C CA . GLN B 1 108 ? 11.145 -6.259 83.940 1.00 44.47 156 GLN B CA 1
ATOM 3361 C C . GLN B 1 108 ? 12.408 -5.419 84.146 1.00 48.61 156 GLN B C 1
ATOM 3362 O O . GLN B 1 108 ? 13.478 -5.813 83.666 1.00 52.28 156 GLN B O 1
ATOM 3368 N N . GLY B 1 109 ? 12.323 -4.283 84.832 1.00 45.46 157 GLY B N 1
ATOM 3369 C CA . GLY B 1 109 ? 13.487 -3.477 85.140 1.00 45.92 157 GLY B CA 1
ATOM 3370 C C . GLY B 1 109 ? 13.637 -2.186 84.349 1.00 41.88 157 GLY B C 1
ATOM 3371 O O . GLY B 1 109 ? 14.693 -1.546 84.436 1.00 48.64 157 GLY B O 1
ATOM 3372 N N . ASN B 1 110 ? 12.626 -1.777 83.586 1.00 39.31 158 ASN B N 1
ATOM 3373 C CA . ASN B 1 110 ? 12.704 -0.553 82.795 1.00 34.55 158 ASN B CA 1
ATOM 3374 C C . ASN B 1 110 ? 12.479 0.630 83.749 1.00 42.72 158 ASN B C 1
ATOM 3375 O O . ASN B 1 110 ? 11.367 0.822 84.265 1.00 35.36 158 ASN B O 1
ATOM 3380 N N . SER B 1 111 ? 13.541 1.403 84.034 1.00 37.85 159 SER B N 1
ATOM 3381 C CA . SER B 1 111 ? 13.425 2.441 85.060 1.00 32.87 159 SER B CA 1
ATOM 3382 C C . SER B 1 111 ? 12.565 3.621 84.589 1.00 34.88 159 SER B C 1
ATOM 3383 O O . SER B 1 111 ? 11.921 4.294 85.408 1.00 38.32 159 SER B O 1
ATOM 3386 N N . ASN B 1 112 ? 12.527 3.888 83.286 1.00 35.23 160 ASN B N 1
ATOM 3387 C CA . ASN B 1 112 ? 11.656 4.946 82.772 1.00 36.52 160 ASN B CA 1
ATOM 3388 C C . ASN B 1 112 ? 10.185 4.617 82.987 1.00 42.03 160 ASN B C 1
ATOM 3389 O O . ASN B 1 112 ? 9.367 5.517 83.213 1.00 40.39 160 ASN B O 1
ATOM 3394 N N . ALA B 1 113 ? 9.814 3.341 82.861 1.00 36.45 161 ALA B N 1
ATOM 3395 C CA . ALA B 1 113 ? 8.416 2.988 83.103 1.00 39.08 161 ALA B CA 1
ATOM 3396 C C . ALA B 1 113 ? 8.045 3.198 84.575 1.00 36.86 161 ALA B C 1
ATOM 3397 O O . ALA B 1 113 ? 6.964 3.737 84.884 1.00 41.80 161 ALA B O 1
ATOM 3399 N N . ALA B 1 114 ? 8.930 2.786 85.497 1.00 33.75 162 ALA B N 1
ATOM 3400 C CA . ALA B 1 114 ? 8.736 3.088 86.911 1.00 32.63 162 ALA B CA 1
ATOM 3401 C C . ALA B 1 114 ? 8.588 4.593 87.114 1.00 39.73 162 ALA B C 1
ATOM 3402 O O . ALA B 1 114 ? 7.698 5.066 87.850 1.00 38.28 162 ALA B O 1
ATOM 3404 N N . LEU B 1 115 ? 9.461 5.364 86.451 1.00 31.60 163 LEU B N 1
ATOM 3405 C CA . LEU B 1 115 ? 9.412 6.812 86.580 1.00 34.71 163 LEU B CA 1
ATOM 3406 C C . LEU B 1 115 ? 8.067 7.350 86.100 1.00 37.19 163 LEU B C 1
ATOM 3407 O O . LEU B 1 115 ? 7.487 8.241 86.731 1.00 36.22 163 LEU B O 1
ATOM 3412 N N . ALA B 1 116 ? 7.566 6.833 84.967 1.00 33.18 164 ALA B N 1
ATOM 3413 C CA . ALA B 1 116 ? 6.307 7.332 84.411 1.00 41.07 164 ALA B CA 1
ATOM 3414 C C . ALA B 1 116 ? 5.160 7.083 85.372 1.00 35.97 164 ALA B C 1
ATOM 3415 O O . ALA B 1 116 ? 4.300 7.955 85.573 1.00 37.85 164 ALA B O 1
ATOM 3417 N N . ILE B 1 117 ? 5.146 5.897 85.986 1.00 33.00 165 ILE B N 1
ATOM 3418 C CA . ILE B 1 117 ? 4.107 5.573 86.959 1.00 36.43 165 ILE B CA 1
ATOM 3419 C C . ILE B 1 117 ? 4.193 6.528 88.150 1.00 48.34 165 ILE B C 1
ATOM 3420 O O . ILE B 1 117 ? 3.186 7.126 88.573 1.00 38.81 165 ILE B O 1
ATOM 3425 N N . GLY B 1 118 ? 5.405 6.673 88.709 1.00 37.91 166 GLY B N 1
ATOM 3426 C CA . GLY B 1 118 ? 5.605 7.611 89.804 1.00 38.60 166 GLY B CA 1
ATOM 3427 C C . GLY B 1 118 ? 5.132 9.012 89.475 1.00 40.99 166 GLY B C 1
ATOM 3428 O O . GLY B 1 118 ? 4.520 9.685 90.305 1.00 39.66 166 GLY B O 1
ATOM 3429 N N . TYR B 1 119 ? 5.412 9.478 88.264 1.00 32.72 167 TYR B N 1
ATOM 3430 C CA . TYR B 1 119 ? 5.038 10.833 87.896 1.00 36.82 167 TYR B CA 1
ATOM 3431 C C . TYR B 1 119 ? 3.529 10.978 87.783 1.00 42.82 167 TYR B C 1
ATOM 3432 O O . TYR B 1 119 ? 2.970 12.042 88.101 1.00 41.18 167 TYR B O 1
ATOM 3441 N N . ASN B 1 120 ? 2.856 9.936 87.284 1.00 41.84 168 ASN B N 1
ATOM 3442 C CA . ASN B 1 120 ? 1.405 10.011 87.186 1.00 42.82 168 ASN B CA 1
ATOM 3443 C C . ASN B 1 120 ? 0.759 10.032 88.573 1.00 42.60 168 ASN B C 1
ATOM 3444 O O . ASN B 1 120 ? -0.175 10.808 88.810 1.00 47.42 168 ASN B O 1
ATOM 3449 N N . TYR B 1 121 ? 1.264 9.219 89.512 1.00 42.73 169 TYR B N 1
ATOM 3450 C CA . TYR B 1 121 ? 0.798 9.341 90.902 1.00 46.55 169 TYR B CA 1
ATOM 3451 C C . TYR B 1 121 ? 1.140 10.710 91.489 1.00 50.77 169 TYR B C 1
ATOM 3452 O O . TYR B 1 121 ? 0.341 11.295 92.233 1.00 52.20 169 TYR B O 1
ATOM 3461 N N . ASP B 1 122 ? 2.336 11.221 91.186 1.00 41.05 170 ASP B N 1
ATOM 3462 C CA . ASP B 1 122 ? 2.810 12.466 91.771 1.00 38.22 170 ASP B CA 1
ATOM 3463 C C . ASP B 1 122 ? 1.933 13.634 91.335 1.00 50.31 170 ASP B C 1
ATOM 3464 O O . ASP B 1 122 ? 1.652 14.547 92.123 1.00 51.38 170 ASP B O 1
ATOM 3469 N N . THR B 1 123 ? 1.471 13.610 90.090 1.00 40.09 171 THR B N 1
ATOM 3470 C CA . THR B 1 123 ? 0.673 14.699 89.548 1.00 49.23 171 THR B CA 1
ATOM 3471 C C . THR B 1 123 ? -0.820 14.385 89.506 1.00 45.16 171 THR B C 1
ATOM 3472 O O . THR B 1 123 ? -1.613 15.287 89.226 1.00 56.59 171 THR B O 1
ATOM 3476 N N . GLY B 1 124 ? -1.224 13.150 89.794 1.00 52.63 172 GLY B N 1
ATOM 3477 C CA . GLY B 1 124 ? -2.620 12.764 89.647 1.00 50.67 172 GLY B CA 1
ATOM 3478 C C . GLY B 1 124 ? -3.124 12.733 88.219 1.00 56.48 172 GLY B C 1
ATOM 3479 O O . GLY B 1 124 ? -4.322 12.929 87.990 1.00 57.14 172 GLY B O 1
ATOM 3480 N N . THR B 1 125 ? -2.249 12.475 87.245 1.00 52.17 173 THR B N 1
ATOM 3481 C CA . THR B 1 125 ? -2.650 12.414 85.839 1.00 55.38 173 THR B CA 1
ATOM 3482 C C . THR B 1 125 ? -3.205 11.025 85.531 1.00 57.38 173 THR B C 1
ATOM 3483 O O . THR B 1 125 ? -2.447 10.053 85.424 1.00 55.07 173 THR B O 1
ATOM 3487 N N . GLY B 1 126 ? -4.528 10.923 85.394 1.00 55.24 174 GLY B N 1
ATOM 3488 C CA . GLY B 1 126 ? -5.176 9.647 85.136 1.00 54.01 174 GLY B CA 1
ATOM 3489 C C . GLY B 1 126 ? -5.333 8.732 86.335 1.00 53.04 174 GLY B C 1
ATOM 3490 O O . GLY B 1 126 ? -5.932 7.655 86.203 1.00 55.97 174 GLY B O 1
ATOM 3491 N N . VAL B 1 127 ? -4.796 9.106 87.491 1.00 51.90 175 VAL B N 1
ATOM 3492 C CA . VAL B 1 127 ? -4.973 8.348 88.718 1.00 56.06 175 VAL B CA 1
ATOM 3493 C C . VAL B 1 127 ? -5.312 9.337 89.818 1.00 55.06 175 VAL B C 1
ATOM 3494 O O . VAL B 1 127 ? -5.086 10.543 89.688 1.00 53.79 175 VAL B O 1
ATOM 3498 N N . LYS B 1 128 ? -5.871 8.809 90.908 1.00 66.42 176 LYS B N 1
ATOM 3499 C CA . LYS B 1 128 ? -5.990 9.592 92.132 1.00 59.05 176 LYS B CA 1
ATOM 3500 C C . LYS B 1 128 ? -4.597 9.978 92.602 1.00 62.64 176 LYS B C 1
ATOM 3501 O O . LYS B 1 128 ? -3.754 9.101 92.834 1.00 64.38 176 LYS B O 1
ATOM 3503 N N . LYS B 1 129 ? -4.349 11.284 92.721 1.00 57.02 177 LYS B N 1
ATOM 3504 C CA . LYS B 1 129 ? -3.048 11.753 93.183 1.00 58.64 177 LYS B CA 1
ATOM 3505 C C . LYS B 1 129 ? -2.694 11.083 94.501 1.00 54.69 177 LYS B C 1
ATOM 3506 O O . LYS B 1 129 ? -3.530 10.968 95.400 1.00 59.38 177 LYS B O 1
ATOM 3512 N N . ASP B 1 130 ? -1.454 10.614 94.606 1.00 51.78 178 ASP B N 1
ATOM 3513 C CA . ASP B 1 130 ? -1.018 9.879 95.793 1.00 50.93 178 ASP B CA 1
ATOM 3514 C C . ASP B 1 130 ? 0.496 10.044 95.915 1.00 56.03 178 ASP B C 1
ATOM 3515 O O . ASP B 1 130 ? 1.248 9.320 95.250 1.00 45.13 178 ASP B O 1
ATOM 3520 N N . LYS B 1 131 ? 0.935 10.982 96.773 1.00 53.29 179 LYS B N 1
ATOM 3521 C CA . LYS B 1 131 ? 2.370 11.198 96.954 1.00 50.36 179 LYS B CA 1
ATOM 3522 C C . LYS B 1 131 ? 3.064 9.969 97.518 1.00 47.10 179 LYS B C 1
ATOM 3523 O O . LYS B 1 131 ? 4.276 9.812 97.333 1.00 49.72 179 LYS B O 1
ATOM 3529 N N . THR B 1 132 ? 2.335 9.073 98.164 1.00 44.29 180 THR B N 1
ATOM 3530 C CA . THR B 1 132 ? 3.018 7.910 98.720 1.00 47.99 180 THR B CA 1
ATOM 3531 C C . THR B 1 132 ? 3.353 6.908 97.627 1.00 50.00 180 THR B C 1
ATOM 3532 O O . THR B 1 132 ? 4.468 6.365 97.586 1.00 47.72 180 THR B O 1
ATOM 3536 N N . GLN B 1 133 ? 2.395 6.673 96.727 1.00 51.43 181 GLN B N 1
ATOM 3537 C CA . GLN B 1 133 ? 2.648 5.840 95.555 1.00 49.61 181 GLN B CA 1
ATOM 3538 C C . GLN B 1 133 ? 3.717 6.460 94.660 1.00 44.28 181 GLN B C 1
ATOM 3539 O O . GLN B 1 133 ? 4.594 5.752 94.155 1.00 45.00 181 GLN B O 1
ATOM 3545 N N . ALA B 1 134 ? 3.632 7.775 94.419 1.00 43.91 182 ALA B N 1
ATOM 3546 C CA . ALA B 1 134 ? 4.695 8.454 93.683 1.00 46.66 182 ALA B CA 1
ATOM 3547 C C . ALA B 1 134 ? 6.046 8.179 94.335 1.00 40.77 182 ALA B C 1
ATOM 3548 O O . ALA B 1 134 ? 7.013 7.795 93.667 1.00 36.51 182 ALA B O 1
ATOM 3550 N N . LEU B 1 135 ? 6.126 8.353 95.654 1.00 40.63 183 LEU B N 1
ATOM 3551 C CA . LEU B 1 135 ? 7.389 8.134 96.336 1.00 40.86 183 LEU B CA 1
ATOM 3552 C C . LEU B 1 135 ? 7.902 6.710 96.120 1.00 45.97 183 LEU B C 1
ATOM 3553 O O . LEU B 1 135 ? 9.100 6.503 95.868 1.00 44.10 183 LEU B O 1
ATOM 3558 N N . ASN B 1 136 ? 7.009 5.710 96.185 1.00 37.03 184 ASN B N 1
ATOM 3559 C CA . ASN B 1 136 ? 7.469 4.324 96.065 1.00 40.95 184 ASN B CA 1
ATOM 3560 C C . ASN B 1 136 ? 7.918 3.982 94.643 1.00 41.40 184 ASN B C 1
ATOM 3561 O O . ASN B 1 136 ? 8.921 3.275 94.457 1.00 37.68 184 ASN B O 1
ATOM 3566 N N . TRP B 1 137 ? 7.198 4.466 93.625 1.00 37.22 185 TRP B N 1
ATOM 3567 C CA . TRP B 1 137 ? 7.614 4.178 92.246 1.00 40.08 185 TRP B CA 1
ATOM 3568 C C . TRP B 1 137 ? 8.860 4.974 91.850 1.00 40.66 185 TRP B C 1
ATOM 3569 O O . TRP B 1 137 ? 9.713 4.463 91.115 1.00 38.25 185 TRP B O 1
ATOM 3580 N N . TYR B 1 138 ? 8.971 6.238 92.285 1.00 38.05 186 TYR B N 1
ATOM 3581 C CA . TYR B 1 138 ? 10.228 6.957 92.090 1.00 40.31 186 TYR B CA 1
ATOM 3582 C C . TYR B 1 138 ? 11.373 6.207 92.757 1.00 36.39 186 TYR B C 1
ATOM 3583 O O . TYR B 1 138 ? 12.474 6.143 92.220 1.00 38.60 186 TYR B O 1
ATOM 3592 N N . ALA B 1 139 ? 11.141 5.640 93.934 1.00 39.94 187 ALA B N 1
ATOM 3593 C CA . ALA B 1 139 ? 12.229 4.942 94.603 1.00 37.94 187 ALA B CA 1
ATOM 3594 C C . ALA B 1 139 ? 12.610 3.692 93.835 1.00 40.72 187 ALA B C 1
ATOM 3595 O O . ALA B 1 139 ? 13.793 3.342 93.742 1.00 39.46 187 ALA B O 1
ATOM 3597 N N . LYS B 1 140 ? 11.619 3.015 93.252 1.00 43.77 188 LYS B N 1
ATOM 3598 C CA . LYS B 1 140 ? 11.928 1.898 92.369 1.00 37.73 188 LYS B CA 1
ATOM 3599 C C . LYS B 1 140 ? 12.811 2.365 91.210 1.00 43.91 188 LYS B C 1
ATOM 3600 O O . LYS B 1 140 ? 13.888 1.805 90.960 1.00 38.07 188 LYS B O 1
ATOM 3606 N N . ALA B 1 141 ? 12.371 3.411 90.499 1.00 40.53 189 ALA B N 1
ATOM 3607 C CA . ALA B 1 141 ? 13.145 3.923 89.367 1.00 37.04 189 ALA B CA 1
ATOM 3608 C C . ALA B 1 141 ? 14.542 4.345 89.799 1.00 32.70 189 ALA B C 1
ATOM 3609 O O . ALA B 1 141 ? 15.515 4.135 89.069 1.00 36.81 189 ALA B O 1
ATOM 3611 N N . ALA B 1 142 ? 14.653 4.930 90.987 1.00 36.72 190 ALA B N 1
ATOM 3612 C CA . ALA B 1 142 ? 15.931 5.448 91.464 1.00 38.13 190 ALA B CA 1
ATOM 3613 C C . ALA B 1 142 ? 16.878 4.317 91.814 1.00 41.15 190 ALA B C 1
ATOM 3614 O O . ALA B 1 142 ? 18.090 4.422 91.588 1.00 40.47 190 ALA B O 1
ATOM 3616 N N . ASP B 1 143 ? 16.350 3.216 92.357 1.00 40.15 191 ASP B N 1
ATOM 3617 C CA . ASP B 1 143 ? 17.230 2.093 92.642 1.00 38.47 191 ASP B CA 1
ATOM 3618 C C . ASP B 1 143 ? 17.673 1.400 91.366 1.00 38.95 191 ASP B C 1
ATOM 3619 O O . ASP B 1 143 ? 18.761 0.819 91.321 1.00 40.26 191 ASP B O 1
ATOM 3624 N N . LEU B 1 144 ? 16.852 1.439 90.325 1.00 38.84 192 LEU B N 1
ATOM 3625 C CA . LEU B 1 144 ? 17.317 0.964 89.031 1.00 43.74 192 LEU B CA 1
ATOM 3626 C C . LEU B 1 144 ? 18.289 1.936 88.354 1.00 47.46 192 LEU B C 1
ATOM 3627 O O . LEU B 1 144 ? 18.675 1.670 87.217 1.00 38.17 192 LEU B O 1
ATOM 3632 N N . GLY B 1 145 ? 18.646 3.058 88.990 1.00 42.11 193 GLY B N 1
ATOM 3633 C CA . GLY B 1 145 ? 19.660 3.973 88.479 1.00 34.53 193 GLY B CA 1
ATOM 3634 C C . GLY B 1 145 ? 19.174 5.175 87.686 1.00 38.36 193 GLY B C 1
ATOM 3635 O O . GLY B 1 145 ? 20.002 5.858 87.073 1.00 37.73 193 GLY B O 1
ATOM 3636 N N . ASN B 1 146 ? 17.871 5.450 87.662 1.00 30.75 194 ASN B N 1
ATOM 3637 C CA . ASN B 1 146 ? 17.324 6.565 86.901 1.00 33.46 194 ASN B CA 1
ATOM 3638 C C . ASN B 1 146 ? 17.669 7.871 87.613 1.00 35.67 194 ASN B C 1
ATOM 3639 O O . ASN B 1 146 ? 17.249 8.092 88.755 1.00 32.28 194 ASN B O 1
ATOM 3644 N N . ALA B 1 147 ? 18.453 8.730 86.947 1.00 32.40 195 ALA B N 1
ATOM 3645 C CA . ALA B 1 147 ? 18.831 10.009 87.542 1.00 27.92 195 ALA B CA 1
ATOM 3646 C C . ALA B 1 147 ? 17.628 10.920 87.748 1.00 32.92 195 ALA B C 1
ATOM 3647 O O . ALA B 1 147 ? 17.563 11.628 88.758 1.00 31.32 195 ALA B O 1
ATOM 3649 N N . SER B 1 148 ? 16.682 10.955 86.796 1.00 29.95 196 SER B N 1
ATOM 3650 C CA . SER B 1 148 ? 15.528 11.824 86.979 1.00 30.22 196 SER B CA 1
ATOM 3651 C C . SER B 1 148 ? 14.727 11.423 88.208 1.00 33.03 196 SER B C 1
ATOM 3652 O O . SER B 1 148 ? 14.250 12.289 88.951 1.00 32.81 196 SER B O 1
ATOM 3655 N N . ALA B 1 149 ? 14.554 10.118 88.444 1.00 31.68 197 ALA B N 1
ATOM 3656 C CA . ALA B 1 149 ? 13.834 9.683 89.643 1.00 33.48 197 ALA B CA 1
ATOM 3657 C C . ALA B 1 149 ? 14.577 10.069 90.922 1.00 33.41 197 ALA B C 1
ATOM 3658 O O . ALA B 1 149 ? 13.956 10.478 91.916 1.00 32.35 197 ALA B O 1
ATOM 3660 N N . GLN B 1 150 ? 15.899 9.914 90.922 1.00 30.46 198 GLN B N 1
ATOM 3661 C CA . GLN B 1 150 ? 16.694 10.371 92.055 1.00 30.09 198 GLN B CA 1
ATOM 3662 C C . GLN B 1 150 ? 16.505 11.870 92.284 1.00 27.41 198 GLN B C 1
ATOM 3663 O O . GLN B 1 150 ? 16.307 12.321 93.422 1.00 33.88 198 GLN B O 1
ATOM 3669 N N . TYR B 1 151 ? 16.572 12.666 91.214 1.00 28.49 199 TYR B N 1
ATOM 3670 C CA . TYR B 1 151 ? 16.378 14.106 91.357 1.00 31.97 199 TYR B CA 1
ATOM 3671 C C . TYR B 1 151 ? 15.012 14.406 91.954 1.00 32.37 199 TYR B C 1
ATOM 3672 O O . TYR B 1 151 ? 14.888 15.241 92.867 1.00 29.77 199 TYR B O 1
ATOM 3681 N N . ASN B 1 152 ? 13.967 13.740 91.424 1.00 30.42 200 ASN B N 1
ATOM 3682 C CA . ASN B 1 152 ? 12.600 13.955 91.907 1.00 33.30 200 ASN B CA 1
ATOM 3683 C C . ASN B 1 152 ? 12.471 13.641 93.394 1.00 34.93 200 ASN B C 1
ATOM 3684 O O . ASN B 1 152 ? 11.786 14.362 94.129 1.00 34.98 200 ASN B O 1
ATOM 3689 N N . LEU B 1 153 ? 13.107 12.558 93.843 1.00 30.98 201 LEU B N 1
ATOM 3690 C CA . LEU B 1 153 ? 13.096 12.214 95.261 1.00 37.90 201 LEU B CA 1
ATOM 3691 C C . LEU B 1 153 ? 13.795 13.278 96.091 1.00 39.32 201 LEU B C 1
ATOM 3692 O O . LEU B 1 153 ? 13.319 13.644 97.177 1.00 40.46 201 LEU B O 1
ATOM 3697 N N . GLY B 1 154 ? 14.941 13.777 95.613 1.00 33.83 202 GLY B N 1
ATOM 3698 C CA . GLY B 1 154 ? 15.560 14.905 96.296 1.00 28.89 202 GLY B CA 1
ATOM 3699 C C . GLY B 1 154 ? 14.600 16.064 96.463 1.00 31.70 202 GLY B C 1
ATOM 3700 O O . GLY B 1 154 ? 14.485 16.646 97.539 1.00 32.91 202 GLY B O 1
ATOM 3701 N N . LEU B 1 155 ? 13.911 16.433 95.386 1.00 31.82 203 LEU B N 1
ATOM 3702 C CA . LEU B 1 155 ? 12.940 17.522 95.487 1.00 34.84 203 LEU B CA 1
ATOM 3703 C C . LEU B 1 155 ? 11.893 17.219 96.565 1.00 42.25 203 LEU B C 1
ATOM 3704 O O . LEU B 1 155 ? 11.581 18.063 97.430 1.00 38.63 203 LEU B O 1
ATOM 3709 N N . MET B 1 156 ? 11.356 16.001 96.543 1.00 42.64 204 MET B N 1
ATOM 3710 C CA . MET B 1 156 ? 10.246 15.687 97.431 1.00 37.98 204 MET B CA 1
ATOM 3711 C C . MET B 1 156 ? 10.670 15.762 98.881 1.00 44.64 204 MET B C 1
ATOM 3712 O O . MET B 1 156 ? 9.931 16.293 99.718 1.00 48.38 204 MET B O 1
ATOM 3717 N N . TYR B 1 157 ? 11.852 15.234 99.201 1.00 35.09 205 TYR B N 1
ATOM 3718 C CA . TYR B 1 157 ? 12.307 15.287 100.578 1.00 35.55 205 TYR B CA 1
ATOM 3719 C C . TYR B 1 157 ? 12.759 16.677 100.988 1.00 41.12 205 TYR B C 1
ATOM 3720 O O . TYR B 1 157 ? 12.616 17.043 102.155 1.00 39.26 205 TYR B O 1
ATOM 3729 N N . GLU B 1 158 ? 13.311 17.471 100.085 1.00 37.18 206 GLU B N 1
ATOM 3730 C CA . GLU B 1 158 ? 13.688 18.787 100.588 1.00 44.30 206 GLU B CA 1
ATOM 3731 C C . GLU B 1 158 ? 12.480 19.715 100.729 1.00 46.47 206 GLU B C 1
ATOM 3732 O O . GLU B 1 158 ? 12.491 20.610 101.589 1.00 51.85 206 GLU B O 1
ATOM 3738 N N . GLN B 1 159 ? 11.419 19.500 99.957 1.00 40.05 207 GLN B N 1
ATOM 3739 C CA . GLN B 1 159 ? 10.223 20.320 100.087 1.00 50.27 207 GLN B CA 1
ATOM 3740 C C . GLN B 1 159 ? 9.200 19.767 101.080 1.00 52.54 207 GLN B C 1
ATOM 3741 O O . GLN B 1 159 ? 8.235 20.470 101.395 1.00 56.30 207 GLN B O 1
ATOM 3747 N N . GLY B 1 160 ? 9.383 18.540 101.574 1.00 48.08 208 GLY B N 1
ATOM 3748 C CA . GLY B 1 160 ? 8.381 17.856 102.369 1.00 53.13 208 GLY B CA 1
ATOM 3749 C C . GLY B 1 160 ? 7.065 17.662 101.631 1.00 65.12 208 GLY B C 1
ATOM 3750 O O . GLY B 1 160 ? 5.998 17.985 102.169 1.00 57.42 208 GLY B O 1
ATOM 3751 N N . ASP B 1 161 ? 7.124 17.140 100.397 1.00 60.42 209 ASP B N 1
ATOM 3752 C CA . ASP B 1 161 ? 5.942 16.963 99.546 1.00 63.49 209 ASP B CA 1
ATOM 3753 C C . ASP B 1 161 ? 5.310 15.600 99.835 1.00 63.67 209 ASP B C 1
ATOM 3754 O O . ASP B 1 161 ? 5.850 14.560 99.431 1.00 56.74 209 ASP B O 1
ATOM 3759 N N . GLY B 1 162 ? 4.171 15.603 100.538 1.00 64.14 210 GLY B N 1
ATOM 3760 C CA . GLY B 1 162 ? 3.528 14.358 100.931 1.00 57.74 210 GLY B CA 1
ATOM 3761 C C . GLY B 1 162 ? 4.404 13.466 101.778 1.00 66.05 210 GLY B C 1
ATOM 3762 O O . GLY B 1 162 ? 4.143 12.262 101.899 1.00 66.60 210 GLY B O 1
ATOM 3763 N N . VAL B 1 163 ? 5.455 14.032 102.358 1.00 60.61 211 VAL B N 1
ATOM 3764 C CA . VAL B 1 163 ? 6.417 13.307 103.177 1.00 57.54 211 VAL B CA 1
ATOM 3765 C C . VAL B 1 163 ? 7.076 14.372 104.042 1.00 57.99 211 VAL B C 1
ATOM 3766 O O . VAL B 1 163 ? 7.086 15.552 103.656 1.00 60.10 211 VAL B O 1
ATOM 3770 N N . PRO B 1 164 ? 7.609 14.033 105.214 1.00 59.37 212 PRO B N 1
ATOM 3771 C CA . PRO B 1 164 ? 8.222 15.064 106.061 1.00 59.21 212 PRO B CA 1
ATOM 3772 C C . PRO B 1 164 ? 9.595 15.455 105.523 1.00 60.01 212 PRO B C 1
ATOM 3773 O O . PRO B 1 164 ? 10.422 14.588 105.224 1.00 51.06 212 PRO B O 1
ATOM 3777 N N . LYS B 1 165 ? 9.830 16.769 105.405 1.00 58.46 213 LYS B N 1
ATOM 3778 C CA . LYS B 1 165 ? 11.148 17.301 105.054 1.00 50.88 213 LYS B CA 1
ATOM 3779 C C . LYS B 1 165 ? 12.259 16.504 105.720 1.00 48.58 213 LYS B C 1
ATOM 3780 O O . LYS B 1 165 ? 12.227 16.246 106.925 1.00 47.61 213 LYS B O 1
ATOM 3786 N N . ASP B 1 166 ? 13.241 16.107 104.919 1.00 38.64 214 ASP B N 1
ATOM 3787 C CA . ASP B 1 166 ? 14.422 15.402 105.405 1.00 36.58 214 ASP B CA 1
ATOM 3788 C C . ASP B 1 166 ? 15.570 15.835 104.489 1.00 40.33 214 ASP B C 1
ATOM 3789 O O . ASP B 1 166 ? 15.759 15.261 103.413 1.00 35.87 214 ASP B O 1
ATOM 3794 N N . TYR B 1 167 ? 16.319 16.855 104.923 1.00 36.25 215 TYR B N 1
ATOM 3795 C CA . TYR B 1 167 ? 17.340 17.426 104.037 1.00 36.73 215 TYR B CA 1
ATOM 3796 C C . TYR B 1 167 ? 18.466 16.442 103.806 1.00 35.79 215 TYR B C 1
ATOM 3797 O O . TYR B 1 167 ? 19.084 16.437 102.726 1.00 33.38 215 TYR B O 1
ATOM 3806 N N . GLN B 1 168 ? 18.779 15.618 104.804 1.00 35.05 216 GLN B N 1
ATOM 3807 C CA . GLN B 1 168 ? 19.838 14.640 104.622 1.00 33.82 216 GLN B CA 1
ATOM 3808 C C . GLN B 1 168 ? 19.447 13.629 103.557 1.00 34.77 216 GLN B C 1
ATOM 3809 O O . GLN B 1 168 ? 20.253 13.282 102.680 1.00 35.67 216 GLN B O 1
ATOM 3815 N N . LYS B 1 169 ? 18.201 13.159 103.596 1.00 33.19 217 LYS B N 1
ATOM 3816 C CA . LYS B 1 169 ? 17.794 12.185 102.580 1.00 38.04 217 LYS B CA 1
ATOM 3817 C C . LYS B 1 169 ? 17.727 12.836 101.193 1.00 31.74 217 LYS B C 1
ATOM 3818 O O . LYS B 1 169 ? 18.113 12.226 100.178 1.00 32.53 217 LYS B O 1
ATOM 3824 N N . ALA B 1 170 ? 17.239 14.072 101.135 1.00 30.50 218 ALA B N 1
ATOM 3825 C CA . ALA B 1 170 ? 17.258 14.800 99.872 1.00 28.58 218 ALA B CA 1
ATOM 3826 C C . ALA B 1 170 ? 18.671 14.871 99.332 1.00 31.06 218 ALA B C 1
ATOM 3827 O O . ALA B 1 170 ? 18.904 14.598 98.157 1.00 31.32 218 ALA B O 1
ATOM 3829 N N . ALA B 1 171 ? 19.636 15.236 100.184 1.00 28.18 219 ALA B N 1
ATOM 3830 C CA . ALA B 1 171 ? 21.027 15.344 99.732 1.00 29.02 219 ALA B CA 1
ATOM 3831 C C . ALA B 1 171 ? 21.545 14.017 99.165 1.00 34.12 219 ALA B C 1
ATOM 3832 O O . ALA B 1 171 ? 22.279 13.999 98.158 1.00 31.07 219 ALA B O 1
ATOM 3834 N N . GLU B 1 172 ? 21.191 12.896 99.804 1.00 30.62 220 GLU B N 1
ATOM 3835 C CA . GLU B 1 172 ? 21.637 11.583 99.324 1.00 27.82 220 GLU B CA 1
ATOM 3836 C C . GLU B 1 172 ? 21.080 11.254 97.937 1.00 27.64 220 GLU B C 1
ATOM 3837 O O . GLU B 1 172 ? 21.790 10.716 97.068 1.00 30.35 220 GLU B O 1
ATOM 3843 N N . TYR B 1 173 ? 19.820 11.584 97.699 1.00 27.24 221 TYR B N 1
ATOM 3844 C CA . TYR B 1 173 ? 19.284 11.348 96.361 1.00 28.37 221 TYR B CA 1
ATOM 3845 C C . TYR B 1 173 ? 19.920 12.291 95.329 1.00 27.51 221 TYR B C 1
ATOM 3846 O O . TYR B 1 173 ? 20.289 11.875 94.211 1.00 27.31 221 TYR B O 1
ATOM 3855 N N . PHE B 1 174 ? 20.060 13.569 95.690 1.00 28.36 222 PHE B N 1
ATOM 3856 C CA . PHE B 1 174 ? 20.683 14.502 94.749 1.00 23.81 222 PHE B CA 1
ATOM 3857 C C . PHE B 1 174 ? 22.099 14.056 94.410 1.00 27.12 222 PHE B C 1
ATOM 3858 O O . PHE B 1 174 ? 22.533 14.187 93.265 1.00 25.26 222 PHE B O 1
ATOM 3866 N N . GLU B 1 175 ? 22.860 13.609 95.414 1.00 24.75 223 GLU B N 1
ATOM 3867 C CA . GLU B 1 175 ? 24.233 13.182 95.174 1.00 26.74 223 GLU B CA 1
ATOM 3868 C C . GLU B 1 175 ? 24.286 11.959 94.263 1.00 25.33 223 GLU B C 1
ATOM 3869 O O . GLU B 1 175 ? 25.166 11.869 93.410 1.00 26.76 223 GLU B O 1
ATOM 3875 N N . LYS B 1 176 ? 23.326 11.023 94.372 1.00 25.67 224 LYS B N 1
ATOM 3876 C CA . LYS B 1 176 ? 23.342 9.909 93.400 1.00 25.75 224 LYS B CA 1
ATOM 3877 C C . LYS B 1 176 ? 23.175 10.410 91.954 1.00 26.43 224 LYS B C 1
ATOM 3878 O O . LYS B 1 176 ? 23.883 9.968 91.012 1.00 25.45 224 LYS B O 1
ATOM 3884 N N . ALA B 1 177 ? 22.222 11.333 91.756 1.00 23.36 225 ALA B N 1
ATOM 3885 C CA . ALA B 1 177 ? 22.032 11.862 90.400 1.00 22.55 225 ALA B CA 1
ATOM 3886 C C . ALA B 1 177 ? 23.226 12.722 89.972 1.00 25.28 225 ALA B C 1
ATOM 3887 O O . ALA B 1 177 ? 23.664 12.662 88.812 1.00 24.37 225 ALA B O 1
ATOM 3889 N N . ALA B 1 178 ? 23.752 13.529 90.891 1.00 23.43 226 ALA B N 1
ATOM 3890 C CA . ALA B 1 178 ? 24.907 14.378 90.615 1.00 25.29 226 ALA B CA 1
ATOM 3891 C C . ALA B 1 178 ? 26.098 13.537 90.185 1.00 27.47 226 ALA B C 1
ATOM 3892 O O . ALA B 1 178 ? 26.877 13.930 89.299 1.00 24.86 226 ALA B O 1
ATOM 3894 N N . ASN B 1 179 ? 26.244 12.367 90.788 1.00 25.55 227 ASN B N 1
ATOM 3895 C CA . ASN B 1 179 ? 27.350 11.505 90.392 1.00 27.68 227 ASN B CA 1
ATOM 3896 C C . ASN B 1 179 ? 27.084 10.865 89.047 1.00 26.87 227 ASN B C 1
ATOM 3897 O O . ASN B 1 179 ? 28.008 10.325 88.426 1.00 31.01 227 ASN B O 1
ATOM 3902 N N . GLN B 1 180 ? 25.854 10.950 88.539 1.00 25.60 228 GLN B N 1
ATOM 3903 C CA . GLN B 1 180 ? 25.636 10.608 87.141 1.00 28.58 228 GLN B CA 1
ATOM 3904 C C . GLN B 1 180 ? 25.735 11.806 86.177 1.00 30.18 228 GLN B C 1
ATOM 3905 O O . GLN B 1 180 ? 25.362 11.665 85.007 1.00 32.30 228 GLN B O 1
ATOM 3911 N N . GLY B 1 181 ? 26.190 12.974 86.631 1.00 27.42 229 GLY B N 1
ATOM 3912 C CA . GLY B 1 181 ? 26.265 14.128 85.749 1.00 29.66 229 GLY B CA 1
ATOM 3913 C C . GLY B 1 181 ? 24.963 14.865 85.552 1.00 27.56 229 GLY B C 1
ATOM 3914 O O . GLY B 1 181 ? 24.789 15.549 84.529 1.00 25.99 229 GLY B O 1
ATOM 3915 N N . HIS B 1 182 ? 24.034 14.753 86.494 1.00 24.61 230 HIS B N 1
ATOM 3916 C CA . HIS B 1 182 ? 22.745 15.432 86.407 1.00 23.67 230 HIS B CA 1
ATOM 3917 C C . HIS B 1 182 ? 22.936 16.845 86.953 1.00 23.28 230 HIS B C 1
ATOM 3918 O O . HIS B 1 182 ? 23.098 17.018 88.176 1.00 20.61 230 HIS B O 1
ATOM 3925 N N . ALA B 1 183 ? 22.931 17.844 86.063 1.00 22.74 231 ALA B N 1
ATOM 3926 C CA . ALA B 1 183 ? 23.364 19.188 86.463 1.00 23.22 231 ALA B CA 1
ATOM 3927 C C . ALA B 1 183 ? 22.392 19.838 87.446 1.00 20.41 231 ALA B C 1
ATOM 3928 O O . ALA B 1 183 ? 22.823 20.550 88.365 1.00 21.87 231 ALA B O 1
ATOM 3930 N N . LYS B 1 184 ? 21.075 19.642 87.264 1.00 21.96 232 LYS B N 1
ATOM 3931 C CA . LYS B 1 184 ? 20.147 20.250 88.213 1.00 23.00 232 LYS B CA 1
ATOM 3932 C C . LYS B 1 184 ? 20.318 19.661 89.598 1.00 20.84 232 LYS B C 1
ATOM 3933 O O . LYS B 1 184 ? 20.147 20.362 90.597 1.00 20.97 232 LYS B O 1
ATOM 3939 N N . SER B 1 185 ? 20.562 18.345 89.691 1.00 21.37 233 SER B N 1
ATOM 3940 C CA . SER B 1 185 ? 20.811 17.775 91.015 1.00 21.37 233 SER B CA 1
ATOM 3941 C C . SER B 1 185 ? 22.072 18.353 91.645 1.00 24.06 233 SER B C 1
ATOM 3942 O O . SER B 1 185 ? 22.137 18.505 92.857 1.00 22.87 233 SER B O 1
ATOM 3945 N N . GLN B 1 186 ? 23.110 18.591 90.848 1.00 21.46 234 GLN B N 1
ATOM 3946 C CA . GLN B 1 186 ? 24.332 19.220 91.360 1.00 22.12 234 GLN B CA 1
ATOM 3947 C C . GLN B 1 186 ? 24.057 20.635 91.898 1.00 21.23 234 GLN B C 1
ATOM 3948 O O . GLN B 1 186 ? 24.594 21.044 92.947 1.00 21.32 234 GLN B O 1
ATOM 3954 N N . LEU B 1 187 ? 23.263 21.403 91.148 1.00 20.45 235 LEU B N 1
ATOM 3955 C CA . LEU B 1 187 ? 22.779 22.705 91.608 1.00 23.29 235 LEU B CA 1
ATOM 3956 C C . LEU B 1 187 ? 22.054 22.592 92.944 1.00 22.04 235 LEU B C 1
ATOM 3957 O O . LEU B 1 187 ? 22.363 23.333 93.891 1.00 21.01 235 LEU B O 1
ATOM 3962 N N . GLU B 1 188 ? 21.070 21.686 93.045 1.00 21.60 236 GLU B N 1
ATOM 3963 C CA . GLU B 1 188 ? 20.298 21.602 94.295 1.00 21.74 236 GLU B CA 1
ATOM 3964 C C . GLU B 1 188 ? 21.180 21.148 95.446 1.00 23.82 236 GLU B C 1
ATOM 3965 O O . GLU B 1 188 ? 21.032 21.612 96.577 1.00 22.91 236 GLU B O 1
ATOM 3971 N N . LEU B 1 189 ? 22.092 20.202 95.189 1.00 21.88 237 LEU B N 1
ATOM 3972 C CA . LEU B 1 189 ? 22.994 19.768 96.245 1.00 23.09 237 LEU B CA 1
ATOM 3973 C C . LEU B 1 189 ? 23.885 20.918 96.731 1.00 22.73 237 LEU B C 1
ATOM 3974 O O . LEU B 1 189 ? 24.089 21.127 97.952 1.00 23.72 237 LEU B O 1
ATOM 3979 N N . GLY B 1 190 ? 24.408 21.693 95.784 1.00 20.51 238 GLY B N 1
ATOM 3980 C CA . GLY B 1 190 ? 25.182 22.848 96.157 1.00 21.38 238 GLY B CA 1
ATOM 3981 C C . GLY B 1 190 ? 24.381 23.794 97.029 1.00 23.28 238 GLY B C 1
ATOM 3982 O O . GLY B 1 190 ? 24.902 24.335 97.991 1.00 22.79 238 GLY B O 1
ATOM 3983 N N . TYR B 1 191 ? 23.099 23.990 96.694 1.00 20.51 239 TYR B N 1
ATOM 3984 C CA . TYR B 1 191 ? 22.288 24.935 97.444 1.00 25.11 239 TYR B CA 1
ATOM 3985 C C . TYR B 1 191 ? 21.994 24.399 98.846 1.00 26.54 239 TYR B C 1
ATOM 3986 O O . TYR B 1 191 ? 22.028 25.153 99.830 1.00 23.22 239 TYR B O 1
ATOM 3995 N N . LEU B 1 192 ? 21.791 23.077 98.982 1.00 20.83 240 LEU B N 1
ATOM 3996 C CA . LEU B 1 192 ? 21.677 22.492 100.324 1.00 24.17 240 LEU B CA 1
ATOM 3997 C C . LEU B 1 192 ? 22.891 22.818 101.166 1.00 25.27 240 LEU B C 1
ATOM 3998 O O . LEU B 1 192 ? 22.754 23.216 102.333 1.00 24.28 240 LEU B O 1
ATOM 4003 N N . TYR B 1 193 ? 24.101 22.689 100.598 1.00 22.91 241 TYR B N 1
ATOM 4004 C CA . TYR B 1 193 ? 25.286 23.066 101.383 1.00 22.00 241 TYR B CA 1
ATOM 4005 C C . TYR B 1 193 ? 25.342 24.561 101.679 1.00 24.72 241 TYR B C 1
ATOM 4006 O O . TYR B 1 193 ? 25.670 24.974 102.802 1.00 25.74 241 TYR B O 1
ATOM 4015 N N . ASP B 1 194 ? 25.059 25.376 100.670 1.00 21.92 242 ASP B N 1
ATOM 4016 C CA . ASP B 1 194 ? 25.056 26.835 100.761 1.00 23.20 242 ASP B CA 1
ATOM 4017 C C . ASP B 1 194 ? 24.113 27.309 101.858 1.00 24.53 242 ASP B C 1
ATOM 4018 O O . ASP B 1 194 ? 24.462 28.178 102.663 1.00 30.40 242 ASP B O 1
ATOM 4023 N N . SER B 1 195 ? 22.914 26.754 101.891 1.00 25.25 243 SER B N 1
ATOM 4024 C CA . SER B 1 195 ? 21.884 27.345 102.749 1.00 26.29 243 SER B CA 1
ATOM 4025 C C . SER B 1 195 ? 21.988 26.877 104.180 1.00 29.75 243 SER B C 1
ATOM 4026 O O . SER B 1 195 ? 21.214 27.351 105.013 1.00 32.60 243 SER B O 1
ATOM 4029 N N . GLY B 1 196 ? 22.909 25.969 104.493 1.00 26.31 244 GLY B N 1
ATOM 4030 C CA . GLY B 1 196 ? 22.986 25.482 105.861 1.00 31.75 244 GLY B CA 1
ATOM 4031 C C . GLY B 1 196 ? 21.902 24.485 106.229 1.00 32.82 244 GLY B C 1
ATOM 4032 O O . GLY B 1 196 ? 21.598 24.306 107.414 1.00 33.22 244 GLY B O 1
ATOM 4033 N N . LYS B 1 197 ? 21.320 23.805 105.260 1.00 31.33 245 LYS B N 1
ATOM 4034 C CA . LYS B 1 197 ? 20.340 22.785 105.600 1.00 36.53 245 LYS B CA 1
ATOM 4035 C C . LYS B 1 197 ? 20.977 21.453 105.978 1.00 40.94 245 LYS B C 1
ATOM 4036 O O . LYS B 1 197 ? 20.267 20.556 106.452 1.00 46.49 245 LYS B O 1
ATOM 4042 N N . LEU B 1 198 ? 22.283 21.305 105.797 1.00 36.40 246 LEU B N 1
ATOM 4043 C CA . LEU B 1 198 ? 23.009 20.075 106.099 1.00 33.63 246 LEU B CA 1
ATOM 4044 C C . LEU B 1 198 ? 24.097 20.355 107.113 1.00 50.93 246 LEU B C 1
ATOM 4045 O O . LEU B 1 198 ? 25.266 20.032 106.858 1.00 54.90 246 LEU B O 1
ATOM 4050 N N . GLY B 1 199 ? 23.749 20.988 108.225 1.00 36.88 247 GLY B N 1
ATOM 4051 C CA . GLY B 1 199 ? 24.769 21.502 109.122 1.00 40.88 247 GLY B CA 1
ATOM 4052 C C . GLY B 1 199 ? 25.072 22.964 108.845 1.00 37.12 247 GLY B C 1
ATOM 4053 O O . GLY B 1 199 ? 24.323 23.671 108.167 1.00 43.72 247 GLY B O 1
ATOM 4054 N N . LYS B 1 200 ? 26.185 23.424 109.402 1.00 38.55 248 LYS B N 1
ATOM 4055 C CA . LYS B 1 200 ? 26.623 24.775 109.124 1.00 32.50 248 LYS B CA 1
ATOM 4056 C C . LYS B 1 200 ? 26.719 24.941 107.612 1.00 33.82 248 LYS B C 1
ATOM 4057 O O . LYS B 1 200 ? 27.029 23.986 106.895 1.00 28.15 248 LYS B O 1
ATOM 4059 N N . SER B 1 201 ? 26.363 26.128 107.125 1.00 28.18 249 SER B N 1
ATOM 4060 C CA . SER B 1 201 ? 26.596 26.435 105.710 1.00 28.00 249 SER B CA 1
ATOM 4061 C C . SER B 1 201 ? 28.034 26.091 105.357 1.00 28.14 249 SER B C 1
ATOM 4062 O O . SER B 1 201 ? 28.965 26.471 106.061 1.00 27.74 249 SER B O 1
ATOM 4065 N N . ASP B 1 202 ? 28.228 25.346 104.255 1.00 26.60 250 ASP B N 1
ATOM 4066 C CA . ASP B 1 202 ? 29.570 24.967 103.826 1.00 23.45 250 ASP B CA 1
ATOM 4067 C C . ASP B 1 202 ? 29.796 25.561 102.437 1.00 22.70 250 ASP B C 1
ATOM 4068 O O . ASP B 1 202 ? 29.318 24.980 101.463 1.00 23.94 250 ASP B O 1
ATOM 4073 N N . LEU B 1 203 ? 30.462 26.724 102.374 1.00 23.88 251 LEU B N 1
ATOM 4074 C CA . LEU B 1 203 ? 30.601 27.436 101.101 1.00 23.27 251 LEU B CA 1
ATOM 4075 C C . LEU B 1 203 ? 31.581 26.750 100.159 1.00 23.07 251 LEU B C 1
ATOM 4076 O O . LEU B 1 203 ? 31.480 26.914 98.926 1.00 22.30 251 LEU B O 1
ATOM 4081 N N . GLN B 1 204 ? 32.573 26.041 100.701 1.00 21.57 252 GLN B N 1
ATOM 4082 C CA . GLN B 1 204 ? 33.503 25.319 99.828 1.00 26.76 252 GLN B CA 1
ATOM 4083 C C . GLN B 1 204 ? 32.777 24.223 99.048 1.00 23.74 252 GLN B C 1
ATOM 4084 O O . GLN B 1 204 ? 32.943 24.081 97.820 1.00 22.03 252 GLN B O 1
ATOM 4090 N N . LYS B 1 205 ? 31.945 23.451 99.742 1.00 21.42 253 LYS B N 1
ATOM 4091 C CA . LYS B 1 205 ? 31.198 22.390 99.076 1.00 24.21 253 LYS B CA 1
ATOM 4092 C C . LYS B 1 205 ? 30.144 22.969 98.134 1.00 23.79 253 LYS B C 1
ATOM 4093 O O . LYS B 1 205 ? 29.903 22.436 97.043 1.00 22.74 253 LYS B O 1
ATOM 4099 N N . ALA B 1 206 ? 29.473 24.035 98.553 1.00 18.91 254 ALA B N 1
ATOM 4100 C CA . ALA B 1 206 ? 28.491 24.644 97.668 1.00 21.40 254 ALA B CA 1
ATOM 4101 C C . ALA B 1 206 ? 29.159 25.059 96.381 1.00 18.23 254 ALA B C 1
ATOM 4102 O O . ALA B 1 206 ? 28.660 24.753 95.284 1.00 20.55 254 ALA B O 1
ATOM 4104 N N . ALA B 1 207 ? 30.286 25.774 96.485 1.00 19.58 255 ALA B N 1
ATOM 4105 C CA . ALA B 1 207 ? 30.972 26.245 95.283 1.00 22.75 255 ALA B CA 1
ATOM 4106 C C . ALA B 1 207 ? 31.415 25.086 94.421 1.00 23.77 255 ALA B C 1
ATOM 4107 O O . ALA B 1 207 ? 31.396 25.191 93.187 1.00 20.71 255 ALA B O 1
ATOM 4109 N N . PHE B 1 208 ? 31.880 23.983 95.045 1.00 20.03 256 PHE B N 1
ATOM 4110 C CA . PHE B 1 208 ? 32.249 22.823 94.234 1.00 21.92 256 PHE B CA 1
ATOM 4111 C C . PHE B 1 208 ? 31.093 22.343 93.367 1.00 22.65 256 PHE B C 1
ATOM 4112 O O . PHE B 1 208 ? 31.249 22.113 92.144 1.00 21.13 256 PHE B O 1
ATOM 4120 N N . TRP B 1 209 ? 29.937 22.116 93.992 1.00 17.74 257 TRP B N 1
ATOM 4121 C CA . TRP B 1 209 ? 28.817 21.571 93.230 1.00 19.95 257 TRP B CA 1
ATOM 4122 C C . TRP B 1 209 ? 28.270 22.588 92.234 1.00 19.62 257 TRP B C 1
ATOM 4123 O O . TRP B 1 209 ? 27.865 22.202 91.134 1.00 21.52 257 TRP B O 1
ATOM 4134 N N . TYR B 1 210 ? 28.258 23.875 92.585 1.00 19.63 258 TYR B N 1
ATOM 4135 C CA . TYR B 1 210 ? 27.902 24.864 91.563 1.00 18.33 258 TYR B CA 1
ATOM 4136 C C . TYR B 1 210 ? 28.869 24.827 90.379 1.00 19.48 258 TYR B C 1
ATOM 4137 O O . TYR B 1 210 ? 28.461 25.038 89.228 1.00 20.62 258 TYR B O 1
ATOM 4146 N N . GLN B 1 211 ? 30.169 24.686 90.644 1.00 20.00 259 GLN B N 1
ATOM 4147 C CA . GLN B 1 211 ? 31.139 24.614 89.547 1.00 24.11 259 GLN B CA 1
ATOM 4148 C C . GLN B 1 211 ? 30.863 23.425 88.645 1.00 26.47 259 GLN B C 1
ATOM 4149 O O . GLN B 1 211 ? 30.957 23.532 87.417 1.00 21.08 259 GLN B O 1
ATOM 4155 N N . LYS B 1 212 ? 30.587 22.261 89.236 1.00 24.82 260 LYS B N 1
ATOM 4156 C CA . LYS B 1 212 ? 30.269 21.096 88.417 1.00 21.10 260 LYS B CA 1
ATOM 4157 C C . LYS B 1 212 ? 29.012 21.345 87.569 1.00 22.08 260 LYS B C 1
ATOM 4158 O O . LYS B 1 212 ? 28.980 21.031 86.367 1.00 20.88 260 LYS B O 1
ATOM 4164 N N . SER B 1 213 ? 27.990 21.950 88.168 1.00 19.77 261 SER B N 1
ATOM 4165 C CA . SER B 1 213 ? 26.760 22.219 87.419 1.00 20.93 261 SER B CA 1
ATOM 4166 C C . SER B 1 213 ? 26.994 23.265 86.306 1.00 19.80 261 SER B C 1
ATOM 4167 O O . SER B 1 213 ? 26.453 23.154 85.198 1.00 20.26 261 SER B O 1
ATOM 4170 N N . ALA B 1 214 ? 27.770 24.316 86.613 1.00 19.57 262 ALA B N 1
ATOM 4171 C CA . ALA B 1 214 ? 28.090 25.377 85.666 1.00 21.91 262 ALA B CA 1
ATOM 4172 C C . ALA B 1 214 ? 28.885 24.830 84.499 1.00 22.40 262 ALA B C 1
ATOM 4173 O O . ALA B 1 214 ? 28.653 25.215 83.333 1.00 20.41 262 ALA B O 1
ATOM 4175 N N . ASP B 1 215 ? 29.807 23.896 84.783 1.00 20.42 263 ASP B N 1
ATOM 4176 C CA . ASP B 1 215 ? 30.573 23.275 83.707 1.00 21.16 263 ASP B CA 1
ATOM 4177 C C . ASP B 1 215 ? 29.692 22.456 82.782 1.00 23.95 263 ASP B C 1
ATOM 4178 O O . ASP B 1 215 ? 30.074 22.217 81.621 1.00 25.83 263 ASP B O 1
ATOM 4183 N N . LEU B 1 216 ? 28.557 21.983 83.269 1.00 21.11 264 LEU B N 1
ATOM 4184 C CA . LEU B 1 216 ? 27.578 21.280 82.446 1.00 21.92 264 LEU B CA 1
ATOM 4185 C C . LEU B 1 216 ? 26.543 22.206 81.847 1.00 26.90 264 LEU B C 1
ATOM 4186 O O . LEU B 1 216 ? 25.593 21.719 81.233 1.00 30.81 264 LEU B O 1
ATOM 4191 N N . GLY B 1 217 ? 26.737 23.510 81.940 1.00 21.38 265 GLY B N 1
ATOM 4192 C CA . GLY B 1 217 ? 25.882 24.434 81.224 1.00 24.65 265 GLY B CA 1
ATOM 4193 C C . GLY B 1 217 ? 24.690 24.968 81.989 1.00 27.30 265 GLY B C 1
ATOM 4194 O O . GLY B 1 217 ? 23.817 25.600 81.371 1.00 26.33 265 GLY B O 1
ATOM 4195 N N . ASN B 1 218 ? 24.586 24.722 83.295 1.00 22.34 266 ASN B N 1
ATOM 4196 C CA . ASN B 1 218 ? 23.365 25.120 83.997 1.00 19.57 266 ASN B CA 1
ATOM 4197 C C . ASN B 1 218 ? 23.452 26.618 84.306 1.00 26.65 266 ASN B C 1
ATOM 4198 O O . ASN B 1 218 ? 24.338 27.031 85.048 1.00 20.10 266 ASN B O 1
ATOM 4203 N N . ALA B 1 219 ? 22.512 27.425 83.780 1.00 24.39 267 ALA B N 1
ATOM 4204 C CA . ALA B 1 219 ? 22.626 28.884 83.922 1.00 24.05 267 ALA B CA 1
ATOM 4205 C C . ALA B 1 219 ? 22.490 29.336 85.378 1.00 20.66 267 ALA B C 1
ATOM 4206 O O . ALA B 1 219 ? 23.170 30.280 85.801 1.00 20.92 267 ALA B O 1
ATOM 4208 N N . ASN B 1 220 ? 21.557 28.739 86.126 1.00 22.48 268 ASN B N 1
ATOM 4209 C CA . ASN B 1 220 ? 21.394 29.009 87.566 1.00 23.05 268 ASN B CA 1
ATOM 4210 C C . ASN B 1 220 ? 22.717 28.805 88.307 1.00 23.20 268 ASN B C 1
ATOM 4211 O O . ASN B 1 220 ? 23.118 29.631 89.129 1.00 20.39 268 ASN B O 1
ATOM 4216 N N . ALA B 1 221 ? 23.384 27.672 88.046 1.00 19.08 269 ALA B N 1
ATOM 4217 C CA . ALA B 1 221 ? 24.664 27.405 88.685 1.00 17.99 269 ALA B CA 1
ATOM 4218 C C . ALA B 1 221 ? 25.720 28.424 88.282 1.00 18.26 269 ALA B C 1
ATOM 4219 O O . ALA B 1 221 ? 26.547 28.800 89.101 1.00 18.42 269 ALA B O 1
ATOM 4221 N N . GLN B 1 222 ? 25.782 28.779 86.986 1.00 16.08 270 GLN B N 1
ATOM 4222 C CA . GLN B 1 222 ? 26.747 29.769 86.529 1.00 15.18 270 GLN B CA 1
ATOM 4223 C C . GLN B 1 222 ? 26.555 31.089 87.267 1.00 17.57 270 GLN B C 1
ATOM 4224 O O . GLN B 1 222 ? 27.530 31.725 87.690 1.00 19.25 270 GLN B O 1
ATOM 4230 N N . PHE B 1 223 ? 25.298 31.510 87.425 1.00 17.82 271 PHE B N 1
ATOM 4231 C CA . PHE B 1 223 ? 25.004 32.732 88.184 1.00 20.36 271 PHE B CA 1
ATOM 4232 C C . PHE B 1 223 ? 25.463 32.589 89.630 1.00 19.28 271 PHE B C 1
ATOM 4233 O O . PHE B 1 223 ? 26.112 33.494 90.177 1.00 17.45 271 PHE B O 1
ATOM 4241 N N . ASN B 1 224 ? 25.181 31.444 90.245 1.00 18.58 272 ASN B N 1
ATOM 4242 C CA . ASN B 1 224 ? 25.530 31.313 91.655 1.00 19.70 272 ASN B CA 1
ATOM 4243 C C . ASN B 1 224 ? 27.043 31.333 91.821 1.00 20.14 272 ASN B C 1
ATOM 4244 O O . ASN B 1 224 ? 27.573 31.956 92.745 1.00 17.80 272 ASN B O 1
ATOM 4249 N N . LEU B 1 225 ? 27.756 30.643 90.928 1.00 18.24 273 LEU B N 1
ATOM 4250 C CA . LEU B 1 225 ? 29.197 30.620 91.011 1.00 19.12 273 LEU B CA 1
ATOM 4251 C C . LEU B 1 225 ? 29.785 32.008 90.779 1.00 22.16 273 LEU B C 1
ATOM 4252 O O . LEU B 1 225 ? 30.722 32.423 91.486 1.00 19.37 273 LEU B O 1
ATOM 4257 N N . ALA B 1 226 ? 29.256 32.739 89.787 1.00 17.52 274 ALA B N 1
ATOM 4258 C CA . ALA B 1 226 ? 29.701 34.114 89.558 1.00 19.59 274 ALA B CA 1
ATOM 4259 C C . ALA B 1 226 ? 29.564 34.924 90.839 1.00 18.21 274 ALA B C 1
ATOM 4260 O O . ALA B 1 226 ? 30.470 35.692 91.217 1.00 20.13 274 ALA B O 1
ATOM 4262 N N . ASP B 1 227 ? 28.410 34.789 91.496 1.00 18.56 275 ASP B N 1
ATOM 4263 C CA . ASP B 1 227 ? 28.174 35.551 92.716 1.00 19.30 275 ASP B CA 1
ATOM 4264 C C . ASP B 1 227 ? 29.176 35.157 93.789 1.00 22.26 275 ASP B C 1
ATOM 4265 O O . ASP B 1 227 ? 29.693 36.011 94.529 1.00 22.20 275 ASP B O 1
ATOM 4270 N N . MET B 1 228 ? 29.520 33.871 93.851 1.00 19.45 276 MET B N 1
ATOM 4271 C CA . MET B 1 228 ? 30.461 33.455 94.893 1.00 18.53 276 MET B CA 1
ATOM 4272 C C . MET B 1 228 ? 31.853 33.991 94.612 1.00 22.52 276 MET B C 1
ATOM 4273 O O . MET B 1 228 ? 32.549 34.395 95.554 1.00 23.13 276 MET B O 1
ATOM 4278 N N . TYR B 1 229 ? 32.236 34.120 93.318 1.00 19.37 277 TYR B N 1
ATOM 4279 C CA . TYR B 1 229 ? 33.509 34.735 92.996 1.00 19.18 277 TYR B CA 1
ATOM 4280 C C . TYR B 1 229 ? 33.524 36.223 93.304 1.00 21.26 277 TYR B C 1
ATOM 4281 O O . TYR B 1 229 ? 34.593 36.789 93.607 1.00 23.28 277 TYR B O 1
ATOM 4290 N N . PHE B 1 230 ? 32.359 36.873 93.194 1.00 18.69 278 PHE B N 1
ATOM 4291 C CA . PHE B 1 230 ? 32.291 38.300 93.501 1.00 20.38 278 PHE B CA 1
ATOM 4292 C C . PHE B 1 230 ? 32.585 38.523 94.975 1.00 22.94 278 PHE B C 1
ATOM 4293 O O . PHE B 1 230 ? 33.356 39.427 95.324 1.00 24.63 278 PHE B O 1
ATOM 4301 N N . TYR B 1 231 ? 32.017 37.697 95.835 1.00 20.51 279 TYR B N 1
ATOM 4302 C CA . TYR B 1 231 ? 32.247 37.920 97.284 1.00 24.41 279 TYR B CA 1
ATOM 4303 C C . TYR B 1 231 ? 33.484 37.221 97.830 1.00 29.71 279 TYR B C 1
ATOM 4304 O O . TYR B 1 231 ? 33.967 37.593 98.912 1.00 28.01 279 TYR B O 1
ATOM 4313 N N . GLY B 1 232 ? 33.985 36.215 97.129 1.00 21.88 280 GLY B N 1
ATOM 4314 C CA . GLY B 1 232 ? 34.988 35.329 97.697 1.00 22.88 280 GLY B CA 1
ATOM 4315 C C . GLY B 1 232 ? 34.405 34.354 98.679 1.00 25.95 280 GLY B C 1
ATOM 4316 O O . GLY B 1 232 ? 35.014 34.090 99.737 1.00 26.21 280 GLY B O 1
ATOM 4317 N N . ASP B 1 233 ? 33.200 33.873 98.413 1.00 22.37 281 ASP B N 1
ATOM 4318 C CA . ASP B 1 233 ? 32.550 32.851 99.210 1.00 20.32 281 ASP B CA 1
ATOM 4319 C C . ASP B 1 233 ? 32.998 31.461 98.726 1.00 26.76 281 ASP B C 1
ATOM 4320 O O . ASP B 1 233 ? 32.651 31.035 97.624 1.00 22.89 281 ASP B O 1
ATOM 4325 N N . GLY B 1 234 ? 33.730 30.728 99.572 1.00 23.43 282 GLY B N 1
ATOM 4326 C CA . GLY B 1 234 ? 34.036 29.340 99.247 1.00 25.46 282 GLY B CA 1
ATOM 4327 C C . GLY B 1 234 ? 35.113 29.219 98.188 1.00 30.53 282 GLY B C 1
ATOM 4328 O O . GLY B 1 234 ? 35.792 28.198 98.111 1.00 40.46 282 GLY B O 1
ATOM 4329 N N . VAL B 1 235 ? 35.235 30.222 97.329 1.00 29.15 283 VAL B N 1
ATOM 4330 C CA . VAL B 1 235 ? 36.309 30.373 96.359 1.00 23.50 283 VAL B CA 1
ATOM 4331 C C . VAL B 1 235 ? 37.020 31.679 96.695 1.00 24.27 283 VAL B C 1
ATOM 4332 O O . VAL B 1 235 ? 36.492 32.530 97.419 1.00 30.23 283 VAL B O 1
ATOM 4336 N N . GLY B 1 236 ? 38.233 31.828 96.165 1.00 24.31 284 GLY B N 1
ATOM 4337 C CA . GLY B 1 236 ? 38.934 33.083 96.290 1.00 29.73 284 GLY B CA 1
ATOM 4338 C C . GLY B 1 236 ? 38.214 34.145 95.483 1.00 27.34 284 GLY B C 1
ATOM 4339 O O . GLY B 1 236 ? 37.730 33.879 94.385 1.00 26.38 284 GLY B O 1
ATOM 4340 N N . LYS B 1 237 ? 38.098 35.358 96.051 1.00 24.61 285 LYS B N 1
ATOM 4341 C CA . LYS B 1 237 ? 37.433 36.445 95.310 1.00 25.19 285 LYS B CA 1
ATOM 4342 C C . LYS B 1 237 ? 38.133 36.694 93.974 1.00 25.46 285 LYS B C 1
ATOM 4343 O O . LYS B 1 237 ? 39.367 36.799 93.899 1.00 26.39 285 LYS B O 1
ATOM 4349 N N . SER B 1 238 ? 37.343 36.850 92.904 1.00 22.58 286 SER B N 1
ATOM 4350 C CA . SER B 1 238 ? 37.920 37.134 91.589 1.00 25.16 286 SER B CA 1
ATOM 4351 C C . SER B 1 238 ? 36.859 37.820 90.751 1.00 24.70 286 SER B C 1
ATOM 4352 O O . SER B 1 238 ? 35.913 37.161 90.332 1.00 23.07 286 SER B O 1
ATOM 4355 N N . LEU B 1 239 ? 37.014 39.125 90.515 1.00 24.67 287 LEU B N 1
ATOM 4356 C CA . LEU B 1 239 ? 36.051 39.793 89.644 1.00 27.72 287 LEU B CA 1
ATOM 4357 C C . LEU B 1 239 ? 36.155 39.277 88.216 1.00 27.87 287 LEU B C 1
ATOM 4358 O O . LEU B 1 239 ? 35.152 39.209 87.512 1.00 24.24 287 LEU B O 1
ATOM 4363 N N . GLU B 1 240 ? 37.349 38.895 87.784 1.00 25.34 288 GLU B N 1
ATOM 4364 C CA . GLU B 1 240 ? 37.498 38.350 86.440 1.00 27.92 288 GLU B CA 1
ATOM 4365 C C . GLU B 1 240 ? 36.681 37.066 86.274 1.00 23.51 288 GLU B C 1
ATOM 4366 O O . GLU B 1 240 ? 35.963 36.885 85.272 1.00 23.51 288 GLU B O 1
ATOM 4372 N N . GLN B 1 241 ? 36.758 36.160 87.255 1.00 22.18 289 GLN B N 1
ATOM 4373 C CA . GLN B 1 241 ? 35.950 34.928 87.190 1.00 22.29 289 GLN B CA 1
ATOM 4374 C C . GLN B 1 241 ? 34.467 35.223 87.347 1.00 23.07 289 GLN B C 1
ATOM 4375 O O . GLN B 1 241 ? 33.630 34.556 86.727 1.00 21.27 289 GLN B O 1
ATOM 4381 N N . SER B 1 242 ? 34.114 36.193 88.208 1.00 20.84 290 SER B N 1
ATOM 4382 C CA . SER B 1 242 ? 32.710 36.572 88.340 1.00 20.56 290 SER B CA 1
ATOM 4383 C C . SER B 1 242 ? 32.153 36.989 86.980 1.00 23.30 290 SER B C 1
ATOM 4384 O O . SER B 1 242 ? 31.078 36.536 86.576 1.00 20.73 290 SER B O 1
ATOM 4387 N N . VAL B 1 243 ? 32.860 37.887 86.282 1.00 20.03 291 VAL B N 1
ATOM 4388 C CA . VAL B 1 243 ? 32.399 38.355 84.975 1.00 22.12 291 VAL B CA 1
ATOM 4389 C C . VAL B 1 243 ? 32.295 37.192 84.014 1.00 21.98 291 VAL B C 1
ATOM 4390 O O . VAL B 1 243 ? 31.334 37.098 83.243 1.00 22.09 291 VAL B O 1
ATOM 4394 N N . TYR B 1 244 ? 33.308 36.314 84.013 1.00 23.27 292 TYR B N 1
ATOM 4395 C CA . TYR B 1 244 ? 33.312 35.185 83.082 1.00 22.33 292 TYR B CA 1
ATOM 4396 C C . TYR B 1 244 ? 32.041 34.360 83.223 1.00 22.26 292 TYR B C 1
ATOM 4397 O O . TYR B 1 244 ? 31.365 34.050 82.222 1.00 20.53 292 TYR B O 1
ATOM 4406 N N . TRP B 1 245 ? 31.710 33.954 84.473 1.00 21.51 293 TRP B N 1
ATOM 4407 C CA . TRP B 1 245 ? 30.544 33.090 84.634 1.00 19.30 293 TRP B CA 1
ATOM 4408 C C . TRP B 1 245 ? 29.226 33.847 84.494 1.00 21.09 293 TRP B C 1
ATOM 4409 O O . TRP B 1 245 ? 28.203 33.282 84.042 1.00 21.20 293 TRP B O 1
ATOM 4420 N N . MET B 1 246 ? 29.216 35.122 84.855 1.00 18.01 294 MET B N 1
ATOM 4421 C CA . MET B 1 246 ? 28.007 35.913 84.642 1.00 16.19 294 MET B CA 1
ATOM 4422 C C . MET B 1 246 ? 27.715 36.040 83.161 1.00 16.82 294 MET B C 1
ATOM 4423 O O . MET B 1 246 ? 26.554 35.944 82.741 1.00 20.81 294 MET B O 1
ATOM 4428 N N . GLN B 1 247 ? 28.759 36.252 82.367 1.00 19.32 295 GLN B N 1
ATOM 4429 C CA . GLN B 1 247 ? 28.627 36.330 80.907 1.00 20.79 295 GLN B CA 1
ATOM 4430 C C . GLN B 1 247 ? 28.162 35.001 80.335 1.00 23.46 295 GLN B C 1
ATOM 4431 O O . GLN B 1 247 ? 27.301 34.979 79.442 1.00 22.06 295 GLN B O 1
ATOM 4434 N N . LYS B 1 248 ? 28.662 33.879 80.860 1.00 19.93 296 LYS B N 1
ATOM 4435 C CA . LYS B 1 248 ? 28.128 32.593 80.376 1.00 27.65 296 LYS B CA 1
ATOM 4436 C C . LYS B 1 248 ? 26.620 32.475 80.608 1.00 23.68 296 LYS B C 1
ATOM 4437 O O . LYS B 1 248 ? 25.856 32.060 79.707 1.00 25.88 296 LYS B O 1
ATOM 4443 N N . ALA B 1 249 ? 26.174 32.789 81.833 1.00 21.18 297 ALA B N 1
ATOM 4444 C CA . ALA B 1 249 ? 24.757 32.715 82.130 1.00 21.18 297 ALA B CA 1
ATOM 4445 C C . ALA B 1 249 ? 23.953 33.709 81.290 1.00 21.60 297 ALA B C 1
ATOM 4446 O O . ALA B 1 249 ? 22.866 33.372 80.802 1.00 21.72 297 ALA B O 1
ATOM 4448 N N . ALA B 1 250 ? 24.467 34.935 81.124 1.00 21.21 298 ALA B N 1
ATOM 4449 C CA . ALA B 1 250 ? 23.757 35.954 80.348 1.00 19.87 298 ALA B CA 1
ATOM 4450 C C . ALA B 1 250 ? 23.614 35.515 78.896 1.00 25.93 298 ALA B C 1
ATOM 4451 O O . ALA B 1 250 ? 22.571 35.754 78.267 1.00 29.50 298 ALA B O 1
ATOM 4453 N N . GLU B 1 251 ? 24.670 34.926 78.339 1.00 22.29 299 GLU B N 1
ATOM 4454 C CA . GLU B 1 251 ? 24.649 34.497 76.931 1.00 23.09 299 GLU B CA 1
ATOM 4455 C C . GLU B 1 251 ? 23.713 33.331 76.693 1.00 27.27 299 GLU B C 1
ATOM 4456 O O . GLU B 1 251 ? 23.403 33.034 75.517 1.00 29.52 299 GLU B O 1
ATOM 4462 N N . GLN B 1 252 ? 23.245 32.671 77.747 1.00 24.61 300 GLN B N 1
ATOM 4463 C CA . GLN B 1 252 ? 22.137 31.726 77.602 1.00 27.53 300 GLN B CA 1
ATOM 4464 C C . GLN B 1 252 ? 20.776 32.339 77.822 1.00 26.49 300 GLN B C 1
ATOM 4465 O O . GLN B 1 252 ? 19.813 31.600 78.005 1.00 31.49 300 GLN B O 1
ATOM 4471 N N . GLY B 1 253 ? 20.654 33.665 77.853 1.00 26.57 301 GLY B N 1
ATOM 4472 C CA . GLY B 1 253 ? 19.330 34.241 78.039 1.00 29.28 301 GLY B CA 1
ATOM 4473 C C . GLY B 1 253 ? 18.770 34.187 79.435 1.00 33.40 301 GLY B C 1
ATOM 4474 O O . GLY B 1 253 ? 17.558 34.345 79.613 1.00 28.93 301 GLY B O 1
ATOM 4475 N N . TYR B 1 254 ? 19.605 33.965 80.454 1.00 25.87 302 TYR B N 1
ATOM 4476 C CA . TYR B 1 254 ? 19.131 33.943 81.835 1.00 25.71 302 TYR B CA 1
ATOM 4477 C C . TYR B 1 254 ? 18.938 35.379 82.323 1.00 25.84 302 TYR B C 1
ATOM 4478 O O . TYR B 1 254 ? 19.922 36.087 82.582 1.00 23.67 302 TYR B O 1
ATOM 4487 N N . GLY B 1 255 ? 17.676 35.800 82.473 1.00 24.90 303 GLY B N 1
ATOM 4488 C CA . GLY B 1 255 ? 17.398 37.225 82.654 1.00 31.04 303 GLY B CA 1
ATOM 4489 C C . GL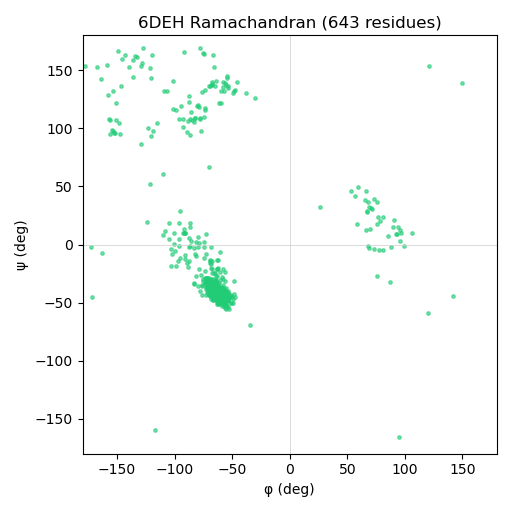Y B 1 255 ? 18.056 37.812 83.895 1.00 25.62 303 GLY B C 1
ATOM 4490 O O . GLY B 1 255 ? 18.584 38.926 83.853 1.00 25.21 303 GLY B O 1
ATOM 4491 N N . LYS B 1 256 ? 18.045 37.069 85.005 1.00 22.17 304 LYS B N 1
ATOM 4492 C CA . LYS B 1 256 ? 18.664 37.555 86.242 1.00 22.73 304 LYS B CA 1
ATOM 4493 C C . LYS B 1 256 ? 20.158 37.784 86.043 1.00 21.58 304 LYS B C 1
ATOM 4494 O O . LYS B 1 256 ? 20.735 38.746 86.586 1.00 21.57 304 LYS B O 1
ATOM 4500 N N . ALA B 1 257 ? 20.813 36.906 85.274 1.00 21.07 305 ALA B N 1
ATOM 4501 C CA . ALA B 1 257 ? 22.220 37.136 84.996 1.00 21.19 305 ALA B CA 1
ATOM 4502 C C . ALA B 1 257 ? 22.432 38.281 84.007 1.00 21.21 305 ALA B C 1
ATOM 4503 O O . ALA B 1 257 ? 23.425 39.023 84.104 1.00 18.12 305 ALA B O 1
ATOM 4505 N N . GLN B 1 258 ? 21.532 38.455 83.040 1.00 21.76 306 GLN B N 1
ATOM 4506 C CA . GLN B 1 258 ? 21.704 39.599 82.160 1.00 20.63 306 GLN B CA 1
ATOM 4507 C C . GLN B 1 258 ? 21.571 40.909 82.943 1.00 18.50 306 GLN B C 1
ATOM 4508 O O . GLN B 1 258 ? 22.340 41.859 82.712 1.00 21.30 306 GLN B O 1
ATOM 4514 N N . ASN B 1 259 ? 20.609 40.978 83.859 1.00 19.18 307 ASN B N 1
ATOM 4515 C CA . ASN B 1 259 ? 20.464 42.183 84.694 1.00 20.17 307 ASN B CA 1
ATOM 4516 C C . ASN B 1 259 ? 21.734 42.422 85.505 1.00 21.20 307 ASN B C 1
ATOM 4517 O O . ASN B 1 259 ? 22.248 43.548 85.575 1.00 17.37 307 ASN B O 1
ATOM 4522 N N . GLN B 1 260 ? 22.264 41.364 86.120 1.00 19.88 308 GLN B N 1
ATOM 4523 C CA . GLN B 1 260 ? 23.464 41.555 86.946 1.00 19.73 308 GLN B CA 1
ATOM 4524 C C . GLN B 1 260 ? 24.659 41.980 86.109 1.00 21.18 308 GLN B C 1
ATOM 4525 O O . GLN B 1 260 ? 25.451 42.838 86.510 1.00 19.54 308 GLN B O 1
ATOM 4531 N N . LEU B 1 261 ? 24.796 41.420 84.900 1.00 19.10 309 LEU B N 1
ATOM 4532 C CA . LEU B 1 261 ? 25.866 41.856 84.029 1.00 19.85 309 LEU B CA 1
ATOM 4533 C C . LEU B 1 261 ? 25.680 43.320 83.605 1.00 19.00 309 LEU B C 1
ATOM 4534 O O . LEU B 1 261 ? 26.650 44.058 83.436 1.00 20.47 309 LEU B O 1
ATOM 4539 N N . GLY B 1 262 ? 24.444 43.759 83.432 1.00 18.73 310 GLY B N 1
ATOM 4540 C CA . GLY B 1 262 ? 24.205 45.183 83.229 1.00 18.60 310 GLY B CA 1
ATOM 4541 C C . GLY B 1 262 ? 24.730 46.030 84.390 1.00 20.35 310 GLY B C 1
ATOM 4542 O O . GLY B 1 262 ? 25.351 47.074 84.176 1.00 19.29 310 GLY B O 1
ATOM 4543 N N . ILE B 1 263 ? 24.498 45.582 85.616 1.00 17.44 311 ILE B N 1
ATOM 4544 C CA . ILE B 1 263 ? 25.088 46.287 86.787 1.00 17.54 311 ILE B CA 1
ATOM 4545 C C . ILE B 1 263 ? 26.616 46.292 86.700 1.00 18.93 311 ILE B C 1
ATOM 4546 O O . ILE B 1 263 ? 27.277 47.315 86.958 1.00 20.04 311 ILE B O 1
ATOM 4551 N N . TYR B 1 264 ? 27.210 45.158 86.325 1.00 18.64 312 TYR B N 1
ATOM 4552 C CA . TYR B 1 264 ? 28.673 45.098 86.225 1.00 17.45 312 TYR B CA 1
ATOM 4553 C C . TYR B 1 264 ? 29.204 46.091 85.209 1.00 18.08 312 TYR B C 1
ATOM 4554 O O . TYR B 1 264 ? 30.239 46.731 85.436 1.00 20.17 312 TYR B O 1
ATOM 4563 N N . TYR B 1 265 ? 28.558 46.184 84.042 1.00 18.66 313 TYR B N 1
ATOM 4564 C CA . TYR B 1 265 ? 29.043 47.134 83.047 1.00 17.03 313 TYR B CA 1
ATOM 4565 C C . TYR B 1 265 ? 28.745 48.554 83.465 1.00 19.29 313 TYR B C 1
ATOM 4566 O O . TYR B 1 265 ? 29.556 49.456 83.216 1.00 21.41 313 TYR B O 1
ATOM 4575 N N . ARG B 1 266 ? 27.632 48.770 84.150 1.00 18.94 314 ARG B N 1
ATOM 4576 C CA . ARG B 1 266 ? 27.326 50.126 84.601 1.00 20.95 314 ARG B CA 1
ATOM 4577 C C . ARG B 1 266 ? 28.396 50.607 85.581 1.00 24.14 314 ARG B C 1
ATOM 4578 O O . ARG B 1 266 ? 28.882 51.761 85.511 1.00 20.49 314 ARG B O 1
ATOM 4586 N N . ASP B 1 267 ? 28.767 49.736 86.513 1.00 21.08 315 ASP B N 1
ATOM 4587 C CA . ASP B 1 267 ? 29.563 50.178 87.651 1.00 22.96 315 ASP B CA 1
ATOM 4588 C C . ASP B 1 267 ? 31.045 49.851 87.493 1.00 27.27 315 ASP B C 1
ATOM 4589 O O . ASP B 1 267 ? 31.864 50.172 88.381 1.00 25.30 315 ASP B O 1
ATOM 4594 N N . GLY B 1 268 ? 31.429 49.235 86.388 1.00 19.99 316 GLY B N 1
ATOM 4595 C CA . GLY B 1 268 ? 32.834 48.876 86.222 1.00 23.37 316 GLY B CA 1
ATOM 4596 C C . GLY B 1 268 ? 33.319 47.712 87.069 1.00 27.61 316 GLY B C 1
ATOM 4597 O O . GLY B 1 268 ? 34.457 47.745 87.568 1.00 26.23 316 GLY B O 1
ATOM 4598 N N . ILE B 1 269 ? 32.507 46.675 87.233 1.00 22.37 317 ILE B N 1
ATOM 4599 C CA . ILE B 1 269 ? 32.844 45.538 88.097 1.00 23.60 317 ILE B CA 1
ATOM 4600 C C . ILE B 1 269 ? 33.516 44.467 87.237 1.00 25.96 317 ILE B C 1
ATOM 4601 O O . ILE B 1 269 ? 32.864 43.835 86.407 1.00 28.05 317 ILE B O 1
ATOM 4606 N N . GLY B 1 270 ? 34.825 44.274 87.398 1.00 22.85 318 GLY B N 1
ATOM 4607 C CA . GLY B 1 270 ? 35.509 43.301 86.541 1.00 23.79 318 GLY B CA 1
ATOM 4608 C C . GLY B 1 270 ? 35.610 43.691 85.069 1.00 29.39 318 GLY B C 1
ATOM 4609 O O . GLY B 1 270 ? 36.202 42.940 84.269 1.00 28.08 318 GLY B O 1
ATOM 4610 N N . VAL B 1 271 ? 35.062 44.838 84.686 1.00 30.46 319 VAL B N 1
ATOM 4611 C CA . VAL B 1 271 ? 35.107 45.321 83.308 1.00 23.22 319 VAL B CA 1
ATOM 4612 C C . VAL B 1 271 ? 35.281 46.822 83.371 1.00 28.29 319 VAL B C 1
ATOM 4613 O O . VAL B 1 271 ? 35.016 47.454 84.387 1.00 28.94 319 VAL B O 1
ATOM 4617 N N . ALA B 1 272 ? 35.693 47.406 82.257 1.00 26.97 320 ALA B N 1
ATOM 4618 C CA . ALA B 1 272 ? 35.675 48.854 82.182 1.00 30.35 320 ALA B CA 1
ATOM 4619 C C . ALA B 1 272 ? 34.231 49.296 82.122 1.00 29.74 320 ALA B C 1
ATOM 4620 O O . ALA B 1 272 ? 33.437 48.695 81.396 1.00 28.97 320 ALA B O 1
ATOM 4622 N N . ALA B 1 273 ? 33.888 50.339 82.888 1.00 25.86 321 ALA B N 1
ATOM 4623 C CA . ALA B 1 273 ? 32.521 50.859 82.862 1.00 21.39 321 ALA B CA 1
ATOM 4624 C C . ALA B 1 273 ? 32.099 51.221 81.431 1.00 34.58 321 ALA B C 1
ATOM 4625 O O . ALA B 1 273 ? 32.846 51.853 80.684 1.00 27.96 321 ALA B O 1
ATOM 4627 N N . ASP B 1 274 ? 30.869 50.877 81.062 1.00 25.37 322 ASP B N 1
ATOM 4628 C CA . ASP B 1 274 ? 30.409 51.082 79.684 1.00 26.67 322 ASP B CA 1
ATOM 4629 C C . ASP B 1 274 ? 28.891 51.170 79.709 1.00 23.96 322 ASP B C 1
ATOM 4630 O O . ASP B 1 274 ? 28.205 50.141 79.769 1.00 27.24 322 ASP B O 1
ATOM 4635 N N . PRO B 1 275 ? 28.328 52.379 79.772 1.00 24.27 323 PRO B N 1
ATOM 4636 C CA . PRO B 1 275 ? 26.862 52.463 79.921 1.00 25.04 323 PRO B CA 1
ATOM 4637 C C . PRO B 1 275 ? 26.122 51.974 78.688 1.00 25.37 323 PRO B C 1
ATOM 4638 O O . PRO B 1 275 ? 24.951 51.611 78.809 1.00 21.48 323 PRO B O 1
ATOM 4642 N N . VAL B 1 276 ? 26.762 51.943 77.522 1.00 23.94 324 VAL B N 1
ATOM 4643 C CA . VAL B 1 276 ? 26.073 51.405 76.339 1.00 26.61 324 VAL B CA 1
ATOM 4644 C C . VAL B 1 276 ? 25.856 49.909 76.500 1.00 21.82 324 VAL B C 1
ATOM 4645 O O . VAL B 1 276 ? 24.746 49.395 76.316 1.00 23.76 324 VAL B O 1
ATOM 4649 N N . LYS B 1 277 ? 26.901 49.198 76.913 1.00 24.80 325 LYS B N 1
ATOM 4650 C CA . LYS B 1 277 ? 26.752 47.769 77.166 1.00 20.51 325 LYS B CA 1
ATOM 4651 C C . LYS B 1 277 ? 25.818 47.518 78.332 1.00 22.26 325 LYS B C 1
ATOM 4652 O O . LYS B 1 277 ? 25.062 46.535 78.342 1.00 19.48 325 LYS B O 1
ATOM 4658 N N . ALA B 1 278 ? 25.885 48.366 79.371 1.00 21.42 326 ALA B N 1
ATOM 4659 C CA . ALA B 1 278 ? 24.995 48.160 80.503 1.00 19.13 326 ALA B CA 1
ATOM 4660 C C . ALA B 1 278 ? 23.523 48.285 80.095 1.00 21.61 326 ALA B C 1
ATOM 4661 O O . ALA B 1 278 ? 22.683 47.451 80.463 1.00 19.81 326 ALA B O 1
ATOM 4663 N N . TYR B 1 279 ? 23.191 49.355 79.363 1.00 22.45 327 TYR B N 1
ATOM 4664 C CA . TYR B 1 279 ? 21.816 49.548 78.915 1.00 18.83 327 TYR B CA 1
ATOM 4665 C C . TYR B 1 279 ? 21.371 48.377 78.044 1.00 20.48 327 TYR B C 1
ATOM 4666 O O . TYR B 1 279 ? 20.218 47.942 78.133 1.00 21.63 327 TYR B O 1
ATOM 4675 N N . ALA B 1 280 ? 22.289 47.876 77.199 1.00 19.63 328 ALA B N 1
ATOM 4676 C CA . ALA B 1 280 ? 21.966 46.762 76.293 1.00 21.89 328 ALA B CA 1
ATOM 4677 C C . ALA B 1 280 ? 21.670 45.492 77.074 1.00 21.50 328 ALA B C 1
ATOM 4678 O O . ALA B 1 280 ? 20.682 44.812 76.798 1.00 21.52 328 ALA B O 1
ATOM 4680 N N . TRP B 1 281 ? 22.476 45.198 78.120 1.00 19.79 329 TRP B N 1
ATOM 4681 C CA . TRP B 1 281 ? 22.140 44.048 78.954 1.00 21.48 329 TRP B CA 1
ATOM 4682 C C . TRP B 1 281 ? 20.840 44.233 79.700 1.00 19.56 329 TRP B C 1
ATOM 4683 O O . TRP B 1 281 ? 20.097 43.269 79.874 1.00 20.71 329 TRP B O 1
ATOM 4694 N N . PHE B 1 282 ? 20.571 45.429 80.282 1.00 18.70 330 PHE B N 1
ATOM 4695 C CA . PHE B 1 282 ? 19.296 45.604 80.960 1.00 19.56 330 PHE B CA 1
ATOM 4696 C C . PHE B 1 282 ? 18.140 45.412 79.986 1.00 20.57 330 PHE B C 1
ATOM 4697 O O . PHE B 1 282 ? 17.063 44.937 80.372 1.00 20.99 330 PHE B O 1
ATOM 4705 N N . THR B 1 283 ? 18.325 45.884 78.759 1.00 19.62 331 THR B N 1
ATOM 4706 C CA . THR B 1 283 ? 17.268 45.762 77.743 1.00 21.55 331 THR B CA 1
ATOM 4707 C C . THR B 1 283 ? 17.007 44.290 77.433 1.00 21.24 331 THR B C 1
ATOM 4708 O O . THR B 1 283 ? 15.856 43.841 77.444 1.00 24.45 331 THR B O 1
ATOM 4712 N N . ALA B 1 284 ? 18.063 43.513 77.268 1.00 21.72 332 ALA B N 1
ATOM 4713 C CA . ALA B 1 284 ? 17.856 42.080 77.058 1.00 24.35 332 ALA B CA 1
ATOM 4714 C C . ALA B 1 284 ? 17.163 41.463 78.258 1.00 25.94 332 ALA B C 1
ATOM 4715 O O . ALA B 1 284 ? 16.222 40.662 78.120 1.00 21.14 332 ALA B O 1
ATOM 4717 N N . ALA B 1 285 ? 17.590 41.847 79.483 1.00 23.71 333 ALA B N 1
ATOM 4718 C CA . ALA B 1 285 ? 17.009 41.228 80.655 1.00 20.40 333 ALA B CA 1
ATOM 4719 C C . ALA B 1 285 ? 15.532 41.532 80.724 1.00 25.82 333 ALA B C 1
ATOM 4720 O O . ALA B 1 285 ? 14.725 40.665 81.074 1.00 25.19 333 ALA B O 1
ATOM 4722 N N . LYS B 1 286 ? 15.164 42.779 80.406 1.00 22.55 334 LYS B N 1
ATOM 4723 C CA . LYS B 1 286 ? 13.762 43.169 80.396 1.00 25.64 334 LYS B CA 1
ATOM 4724 C C . LYS B 1 286 ? 13.008 42.365 79.343 1.00 22.53 334 LYS B C 1
ATOM 4725 O O . LYS B 1 286 ? 11.928 41.829 79.626 1.00 28.86 334 LYS B O 1
ATOM 4731 N N . ASN B 1 287 ? 13.614 42.225 78.160 1.00 26.57 335 ASN B N 1
ATOM 4732 C CA . ASN B 1 287 ? 12.977 41.513 77.047 1.00 26.36 335 ASN B CA 1
ATOM 4733 C C . ASN B 1 287 ? 12.862 40.027 77.353 1.00 36.82 335 ASN B C 1
ATOM 4734 O O . ASN B 1 287 ? 12.084 39.323 76.691 1.00 35.78 335 ASN B O 1
ATOM 4739 N N . ASN B 1 288 ? 13.608 39.536 78.348 1.00 31.19 336 ASN B N 1
ATOM 4740 C CA . ASN B 1 288 ? 13.532 38.148 78.777 1.00 27.84 336 ASN B CA 1
ATOM 4741 C C . ASN B 1 288 ? 12.781 38.002 80.089 1.00 35.80 336 ASN B C 1
ATOM 4742 O O . ASN B 1 288 ? 12.920 36.981 80.768 1.00 43.57 336 ASN B O 1
ATOM 4747 N N . GLY B 1 289 ? 11.996 39.000 80.473 1.00 31.36 337 GLY B N 1
ATOM 4748 C CA . GLY B 1 289 ? 11.077 38.870 81.569 1.00 30.21 337 GLY B CA 1
ATOM 4749 C C . GLY B 1 289 ? 11.588 39.294 82.921 1.00 36.45 337 GLY B C 1
ATOM 4750 O O . GLY B 1 289 ? 10.902 39.064 83.921 1.00 37.14 337 GLY B O 1
ATOM 4751 N N . PHE B 1 290 ? 12.757 39.912 83.004 1.00 30.63 338 PHE B N 1
ATOM 4752 C CA . PHE B 1 290 ? 13.277 40.324 84.318 1.00 29.98 338 PHE B CA 1
ATOM 4753 C C . PHE B 1 290 ? 12.814 41.759 84.527 1.00 31.96 338 PHE B C 1
ATOM 4754 O O . PHE B 1 290 ? 13.408 42.696 83.987 1.00 32.61 338 PHE B O 1
ATOM 4762 N N . GLU B 1 291 ? 11.759 41.938 85.317 1.00 35.24 339 GLU B N 1
ATOM 4763 C CA . GLU B 1 291 ? 11.009 43.193 85.256 1.00 40.51 339 GLU B CA 1
ATOM 4764 C C . GLU B 1 291 ? 11.820 44.392 85.751 1.00 36.51 339 GLU B C 1
ATOM 4765 O O . GLU B 1 291 ? 11.816 45.452 85.108 1.00 38.99 339 GLU B O 1
ATOM 4771 N N . LYS B 1 292 ? 12.537 44.243 86.866 1.00 37.88 340 LYS B N 1
ATOM 4772 C CA . LYS B 1 292 ? 13.290 45.358 87.416 1.00 33.25 340 LYS B CA 1
ATOM 4773 C C . LYS B 1 292 ? 14.263 45.945 86.411 1.00 29.18 340 LYS B C 1
ATOM 4774 O O . LYS B 1 292 ? 14.602 47.132 86.512 1.00 32.27 340 LYS B O 1
ATOM 4780 N N . ALA B 1 293 ? 14.682 45.170 85.400 1.00 27.46 341 ALA B N 1
ATOM 4781 C CA . ALA B 1 293 ? 15.665 45.666 84.463 1.00 24.77 341 ALA B CA 1
ATOM 4782 C C . ALA B 1 293 ? 15.138 46.868 83.690 1.00 22.66 341 ALA B C 1
ATOM 4783 O O . ALA B 1 293 ? 15.918 47.689 83.193 1.00 26.41 341 ALA B O 1
ATOM 4785 N N . ALA B 1 294 ? 13.820 46.957 83.523 1.00 28.08 342 ALA B N 1
ATOM 4786 C CA . ALA B 1 294 ? 13.295 48.085 82.757 1.00 34.89 342 ALA B CA 1
ATOM 4787 C C . ALA B 1 294 ? 13.636 49.398 83.466 1.00 33.15 342 ALA B C 1
ATOM 4788 O O . ALA B 1 294 ? 14.151 50.345 82.842 1.00 33.94 342 ALA B O 1
ATOM 4790 N N . SER B 1 295 ? 13.452 49.412 84.785 1.00 29.67 343 SER B N 1
ATOM 4791 C CA . SER B 1 295 ? 13.768 50.623 85.536 1.00 31.41 343 SER B CA 1
ATOM 4792 C C . SER B 1 295 ? 15.277 50.841 85.591 1.00 28.58 343 SER B C 1
ATOM 4793 O O . SER B 1 295 ? 15.735 51.981 85.428 1.00 30.72 343 SER B O 1
ATOM 4796 N N . ASN B 1 296 ? 16.076 49.747 85.646 1.00 27.33 344 ASN B N 1
ATOM 4797 C CA . ASN B 1 296 ? 17.529 49.923 85.575 1.00 26.33 344 ASN B CA 1
ATOM 4798 C C . ASN B 1 296 ? 17.922 50.577 84.262 1.00 29.08 344 ASN B C 1
ATOM 4799 O O . ASN B 1 296 ? 18.832 51.417 84.217 1.00 26.42 344 ASN B O 1
ATOM 4804 N N . ALA B 1 297 ? 17.253 50.193 83.157 1.00 26.81 345 ALA B N 1
ATOM 4805 C CA . ALA B 1 297 ? 17.589 50.803 81.883 1.00 25.99 345 ALA B CA 1
ATOM 4806 C C . ALA B 1 297 ? 17.107 52.253 81.852 1.00 26.09 345 ALA B C 1
ATOM 4807 O O . ALA B 1 297 ? 17.859 53.152 81.474 1.00 29.86 345 ALA B O 1
ATOM 4809 N N . SER B 1 298 ? 15.897 52.487 82.344 1.00 31.94 346 SER B N 1
ATOM 4810 C CA . SER B 1 298 ? 15.343 53.841 82.351 1.00 37.02 346 SER B CA 1
ATOM 4811 C C . SER B 1 298 ? 16.219 54.794 83.145 1.00 38.50 346 SER B C 1
ATOM 4812 O O . SER B 1 298 ? 16.569 55.885 82.668 1.00 40.67 346 SER B O 1
ATOM 4815 N N . ASP B 1 299 ? 16.615 54.378 84.346 1.00 32.19 347 ASP B N 1
ATOM 4816 C CA . ASP B 1 299 ? 17.469 55.221 85.187 1.00 35.03 347 ASP B CA 1
ATOM 4817 C C . ASP B 1 299 ? 18.758 55.556 84.479 1.00 31.89 347 ASP B C 1
ATOM 4818 O O . ASP B 1 299 ? 19.334 56.638 84.655 1.00 32.56 347 ASP B O 1
ATOM 4823 N N . LEU B 1 300 ? 19.268 54.624 83.695 1.00 33.37 348 LEU B N 1
ATOM 4824 C CA . LEU B 1 300 ? 20.534 54.872 83.046 1.00 30.55 348 LEU B CA 1
ATOM 4825 C C . LEU B 1 300 ? 20.374 55.864 81.894 1.00 32.80 348 LEU B C 1
ATOM 4826 O O . LEU B 1 300 ? 21.297 56.628 81.589 1.00 37.17 348 LEU B O 1
ATOM 4831 N N . GLU B 1 301 ? 19.189 55.898 81.271 1.00 42.62 349 GLU B N 1
ATOM 4832 C CA . GLU B 1 301 ? 18.977 56.766 80.115 1.00 47.27 349 GLU B CA 1
ATOM 4833 C C . GLU B 1 301 ? 19.362 58.187 80.424 1.00 44.01 349 GLU B C 1
ATOM 4834 O O . GLU B 1 301 ? 20.020 58.865 79.622 1.00 43.13 349 GLU B O 1
ATOM 4840 N N . LYS B 1 302 ? 18.925 58.660 81.594 1.00 45.51 350 LYS B N 1
ATOM 4841 C CA . LYS B 1 302 ? 19.036 60.055 81.953 1.00 51.66 350 LYS B CA 1
ATOM 4842 C C . LYS B 1 302 ? 20.479 60.522 81.991 1.00 53.57 350 LYS B C 1
ATOM 4843 O O . LYS B 1 302 ? 20.714 61.724 82.135 1.00 54.97 350 LYS B O 1
ATOM 4846 N N . SER B 1 303 ? 21.449 59.618 81.833 1.00 50.67 351 SER B N 1
ATOM 4847 C CA . SER B 1 303 ? 22.858 59.986 81.887 1.00 44.10 351 SER B CA 1
ATOM 4848 C C . SER B 1 303 ? 23.625 59.591 80.633 1.00 54.24 351 SER B C 1
ATOM 4849 O O . SER B 1 303 ? 24.856 59.495 80.668 1.00 53.24 351 SER B O 1
ATOM 4852 N N . MET B 1 304 ? 22.931 59.345 79.521 1.00 50.81 352 MET B N 1
ATOM 4853 C CA . MET B 1 304 ? 23.564 58.971 78.265 1.00 43.49 352 MET B CA 1
ATOM 4854 C C . MET B 1 304 ? 23.209 60.001 77.200 1.00 40.30 352 MET B C 1
ATOM 4855 O O . MET B 1 304 ? 22.086 60.504 77.179 1.00 41.51 352 MET B O 1
ATOM 4860 N N . ASN B 1 305 ? 24.149 60.318 76.317 1.00 42.50 353 ASN B N 1
ATOM 4861 C CA . ASN B 1 305 ? 23.849 61.260 75.238 1.00 49.86 353 ASN B CA 1
ATOM 4862 C C . ASN B 1 305 ? 23.051 60.554 74.147 1.00 54.21 353 ASN B C 1
ATOM 4863 O O . ASN B 1 305 ? 22.935 59.325 74.145 1.00 47.16 353 ASN B O 1
ATOM 4868 N N . PRO B 1 306 ? 22.489 61.307 73.191 1.00 55.61 354 PRO B N 1
ATOM 4869 C CA . PRO B 1 306 ? 21.554 60.679 72.233 1.00 47.41 354 PRO B CA 1
ATOM 4870 C C . PRO B 1 306 ? 22.198 59.629 71.339 1.00 43.71 354 PRO B C 1
ATOM 4871 O O . PRO B 1 306 ? 21.560 58.610 71.025 1.00 45.43 354 PRO B O 1
ATOM 4875 N N . GLU B 1 307 ? 23.446 59.849 70.914 1.00 38.54 355 GLU B N 1
ATOM 4876 C CA . GLU B 1 307 ? 24.106 58.885 70.038 1.00 47.29 355 GLU B CA 1
ATOM 4877 C C . GLU B 1 307 ? 24.406 57.583 70.774 1.00 43.04 355 GLU B C 1
ATOM 4878 O O . GLU B 1 307 ? 24.208 56.490 70.229 1.00 38.55 355 GLU B O 1
ATOM 4884 N N . ASP B 1 308 ? 24.923 57.691 72.000 1.00 46.06 356 ASP B N 1
ATOM 4885 C CA . ASP B 1 308 ? 25.199 56.510 72.808 1.00 39.95 356 ASP B CA 1
ATOM 4886 C C . ASP B 1 308 ? 23.919 55.749 73.106 1.00 35.64 356 ASP B C 1
ATOM 4887 O O . ASP B 1 308 ? 23.898 54.514 73.062 1.00 33.10 356 ASP B O 1
ATOM 4892 N N . LEU B 1 309 ? 22.844 56.466 73.420 1.00 30.09 357 LEU B N 1
ATOM 4893 C CA . LEU B 1 309 ? 21.578 55.796 73.671 1.00 32.88 357 LEU B CA 1
ATOM 4894 C C . LEU B 1 309 ? 21.089 55.055 72.430 1.00 34.92 357 LEU B C 1
ATOM 4895 O O . LEU B 1 309 ? 20.530 53.953 72.542 1.00 31.94 357 LEU B O 1
ATOM 4900 N N . SER B 1 310 ? 21.252 55.656 71.240 1.00 32.61 358 SER B N 1
ATOM 4901 C CA . SER B 1 310 ? 20.859 54.943 70.018 1.00 32.90 358 SER B CA 1
ATOM 4902 C C . SER B 1 310 ? 21.685 53.673 69.821 1.00 28.29 358 SER B C 1
ATOM 4903 O O . SER B 1 310 ? 21.133 52.603 69.498 1.00 32.02 358 SER B O 1
ATOM 4906 N N . LYS B 1 311 ? 23.010 53.771 70.027 1.00 30.37 359 LYS B N 1
ATOM 4907 C CA . LYS B 1 311 ? 23.870 52.594 69.929 1.00 29.54 359 LYS B CA 1
ATOM 4908 C C . LYS B 1 311 ? 23.414 51.537 70.914 1.00 33.24 359 LYS B C 1
ATOM 4909 O O . LYS B 1 311 ? 23.383 50.343 70.586 1.00 24.49 359 LYS B O 1
ATOM 4915 N N . ALA B 1 312 ? 23.046 51.973 72.131 1.00 29.70 360 ALA B N 1
ATOM 4916 C CA . ALA B 1 312 ? 22.678 51.055 73.195 1.00 28.08 360 ALA B CA 1
ATOM 4917 C C . ALA B 1 312 ? 21.378 50.349 72.871 1.00 31.71 360 ALA B C 1
ATOM 4918 O O . ALA B 1 312 ? 21.236 49.159 73.163 1.00 25.40 360 ALA B O 1
ATOM 4920 N N . ARG B 1 313 ? 20.439 51.044 72.209 1.00 27.79 361 ARG B N 1
ATOM 4921 C CA . ARG B 1 313 ? 19.178 50.390 71.848 1.00 31.85 361 ARG B CA 1
ATOM 4922 C C . ARG B 1 313 ? 19.391 49.345 70.740 1.00 28.02 361 ARG B C 1
ATOM 4923 O O . ARG B 1 313 ? 18.779 48.256 70.774 1.00 31.59 361 ARG B O 1
ATOM 4931 N N . ILE B 1 314 ? 20.264 49.653 69.768 1.00 27.90 362 ILE B N 1
ATOM 4932 C CA . ILE B 1 314 ? 20.626 48.637 68.764 1.00 31.68 362 ILE B CA 1
ATOM 4933 C C . ILE B 1 314 ? 21.280 47.432 69.446 1.00 30.80 362 ILE B C 1
ATOM 4934 O O . ILE B 1 314 ? 20.930 46.264 69.186 1.00 27.32 362 ILE B O 1
ATOM 4939 N N . LEU B 1 315 ? 22.252 47.703 70.327 1.00 31.25 363 LEU B N 1
ATOM 4940 C CA . LEU B 1 315 ? 22.950 46.608 71.003 1.00 30.75 363 LEU B CA 1
ATOM 4941 C C . LEU B 1 315 ? 21.992 45.793 71.853 1.00 24.19 363 LEU B C 1
ATOM 4942 O O . LEU B 1 315 ? 22.146 44.567 71.968 1.00 26.29 363 LEU B O 1
ATOM 4947 N N . GLY B 1 316 ? 21.004 46.457 72.469 1.00 24.87 364 GLY B N 1
ATOM 4948 C CA . GLY B 1 316 ? 20.067 45.767 73.343 1.00 26.02 364 GLY B CA 1
ATOM 4949 C C . GLY B 1 316 ? 19.211 44.810 72.552 1.00 28.69 364 GLY B C 1
ATOM 4950 O O . GLY B 1 316 ? 18.932 43.691 72.995 1.00 24.17 364 GLY B O 1
ATOM 4951 N N . GLN B 1 317 ? 18.850 45.211 71.328 1.00 24.76 365 GLN B N 1
ATOM 4952 C CA . GLN B 1 317 ? 18.143 44.260 70.467 1.00 21.64 365 GLN B CA 1
ATOM 4953 C C . GLN B 1 317 ? 19.035 43.092 70.047 1.00 20.69 365 GLN B C 1
ATOM 4954 O O . GLN B 1 317 ? 18.559 41.958 69.938 1.00 27.66 365 GLN B O 1
ATOM 4960 N N . GLN B 1 318 ? 20.314 43.358 69.756 1.00 22.88 366 GLN B N 1
ATOM 4961 C CA . GLN B 1 318 ? 21.234 42.275 69.397 1.00 25.99 366 GLN B CA 1
ATOM 4962 C C . GLN B 1 318 ? 21.373 41.297 70.544 1.00 30.66 366 GLN B C 1
ATOM 4963 O O . GLN B 1 318 ? 21.327 40.079 70.346 1.00 26.40 366 GLN B O 1
ATOM 4969 N N . TYR B 1 319 ? 21.534 41.809 71.769 1.00 26.80 367 TYR B N 1
ATOM 4970 C CA . TYR B 1 319 ? 21.622 40.877 72.883 1.00 23.65 367 TYR B CA 1
ATOM 4971 C C . TYR B 1 319 ? 20.327 40.100 73.071 1.00 25.86 367 TYR B C 1
ATOM 4972 O O . TYR B 1 319 ? 20.348 38.921 73.464 1.00 33.74 367 TYR B O 1
ATOM 4981 N N . THR B 1 320 ? 19.181 40.752 72.907 1.00 23.28 368 THR B N 1
ATOM 4982 C CA . THR B 1 320 ? 17.920 40.038 73.009 1.00 24.95 368 THR B CA 1
ATOM 4983 C C . THR B 1 320 ? 17.857 38.906 71.979 1.00 27.18 368 THR B C 1
ATOM 4984 O O . THR B 1 320 ? 17.497 37.763 72.304 1.00 28.01 368 THR B O 1
ATOM 4988 N N . ASP B 1 321 ? 18.236 39.203 70.750 1.00 25.79 369 ASP B N 1
ATOM 4989 C CA . ASP B 1 321 ? 18.055 38.218 69.672 1.00 32.49 369 ASP B CA 1
ATOM 4990 C C . ASP B 1 321 ? 19.084 37.094 69.713 1.00 35.06 369 ASP B C 1
ATOM 4991 O O . ASP B 1 321 ? 18.771 35.957 69.325 1.00 39.89 369 ASP B O 1
ATOM 4996 N N . ASN B 1 322 ? 20.330 37.401 70.097 1.00 26.85 370 ASN B N 1
ATOM 4997 C CA . ASN B 1 322 ? 21.457 36.505 69.912 1.00 28.13 370 ASN B CA 1
ATOM 4998 C C . ASN B 1 322 ? 21.692 35.546 71.077 1.00 33.75 370 ASN B C 1
ATOM 4999 O O . ASN B 1 322 ? 22.422 34.558 70.906 1.00 34.61 370 ASN B O 1
ATOM 5004 N N . TYR B 1 323 ? 21.112 35.799 72.237 1.00 35.52 371 TYR B N 1
ATOM 5005 C CA . TYR B 1 323 ? 21.451 35.037 73.446 1.00 33.60 371 TYR B CA 1
ATOM 5006 C C . TYR B 1 323 ? 20.183 34.378 73.939 1.00 31.74 371 TYR B C 1
ATOM 5007 O O . TYR B 1 323 ? 19.419 34.966 74.703 1.00 33.51 371 TYR B O 1
ATOM 5016 N N . LYS B 1 324 ? 19.944 33.135 73.529 1.00 36.55 372 LYS B N 1
ATOM 5017 C CA . LYS B 1 324 ? 18.644 32.538 73.807 1.00 40.53 372 LYS B CA 1
ATOM 5018 C C . LYS B 1 324 ? 18.746 31.260 74.628 1.00 42.35 372 LYS B C 1
ATOM 5019 O O . LYS B 1 324 ? 19.741 30.532 74.575 1.00 48.40 372 LYS B O 1
ATOM 5025 N N . ALA B 1 325 ? 17.685 31.003 75.381 1.00 38.77 373 ALA B N 1
ATOM 5026 C CA . ALA B 1 325 ? 17.581 29.837 76.235 1.00 48.59 373 ALA B CA 1
ATOM 5027 C C . ALA B 1 325 ? 17.432 28.520 75.454 1.00 54.38 373 ALA B C 1
ATOM 5028 O O . ALA B 1 325 ? 18.387 28.027 74.855 1.00 56.51 373 ALA B O 1
#

Foldseek 3Di:
DPCVVVDDDPPVDDDDDPVPDDCLVVVLVVLCVVVVVLDLVSLLVNLVSLVVVPDLVSQLSNLVSLVSNVVVLHLSSLQSNLVCLCVVRNHGHDNVSSLVSLVSSVVVPPLVSLQVQLVCLCVVDNHRNDNVSNLVSLVSSVVSQNLVSLQVVLVCLCVVPVHHNDNVSSLVSLVSSLVVLDLVSLQVNLVSLCPCVVPGRDQLSSLVSLVSSVVVQDLVSLQVNLVCLCVVRSHHNDQLSSLVSLVSSLLQLDLVSLQVNLVCLCVVRNHDRDNLSSLLSLLSSVVSPNVVSVVVNVVSVVPDDPVSVVSSVVSSVVSNPRRHD/DPCVVVDDDDPPDDDDDDDPPVVLVVLLVVLVVVVVVPDLVSLLVNLVSLVVVVDLVSQLSNLVSLVSSVVVLHLSSLQSNLVCQCPVGNHRHDNVSSLVSLVSSVVVLDLVSLQVQLVCLCVVRNHRNDNVSSLVSLVSSVVSPDLVSLQVNLVCQCVVPNHHNDNVSSLVSLVSSVVVLPLVSLQVNLVCLQVCVPHRRQQLSSLVSLVSSVVVQDLSSLQVNLVCLCVVGSHHNDLLSSLVSLVSSLLQLNLVSLQVNLVCLCVVRNHPNDNLSSLLSLLLSCVSPPPVSVVVNVVSVVPDDPVSVVSSVVSNVVSNVRRHD

Secondary structure (DSSP, 8-state):
--GGGGS--TTS-S---GGG--SHHHHHHHHHHHHTTT-HHHHHHHHHHHHTT-SHHHHHHHHHHHHHHHHTT-HHHHHHHHHHHHHTSSS---HHHHHHHHHHHHHTT-HHHHHHHHHHHHHTSSS---HHHHHHHHHHHHHTT-HHHHHHHHHHHHHTSSS---HHHHHHHHHHHHTTT-HHHHHHHHHHHHHTTTSS--HHHHHHHHHHHHHTT-HHHHHHHHHHHHHTSSS---HHHHHHHHHHHHTTT-HHHHHHHHHHHHHTSSS---HHHHHHHHHHHHHTT-THHHHHHHHHHTT--HHHHHHHHHHHHHHHHH---/--GGG----TTS-S--S--TTHHHHHHHHHHHHHHHHT-HHHHHHHHHHHHHS-SHHHHHHHHHHHHHHHHTT-HHHHHHHHHHHHHTSSS---HHHHHHHHHHHHHTT-HHHHHHHHHHHHHTSSS---HHHHHHHHHHHHHTT-HHHHHHHHHHHHHTSSS---HHHHHHHHHHHHHTT-HHHHHHHHHHHHHTTTSS--HHHHHHHHHHHHHTT-HHHHHHHHHHHHHTSSS---HHHHHHHHHHHHHTT-HHHHHHHHHHHHHTSSS---HHHHHHHHHHHHHTT-THHHHHHHHHHTTS-HHHHHHHHHHHHHHHHHS--

Radius of gyration: 30.03 Å; Cα contacts (8 Å, |Δi|>4): 1213; chains: 2; bounding box: 50×74×87 Å

Sequence (650 aa):
MHHHHHHSSGVDLGTENLYFQSNAEKTEQLLLASANQGNVDAQVLLAGFYWYLNTPEGYKKAFEWYQKAADQNNADGQYGLGYMYDTGTGVPQNSDTAMVWYKKAAEQGNSNAALAIGYNYDTGTGVKKDKTQALNWYAKAADLGNASAQYNLGLMYEQGDGVPKDYQKAAEYFEKAANQGHAKSQLELGYLYDSGKLGKSSDLQQKAAFWYQKSADLGNANAQFNLADMMYFYGDGVGKSLEQSVYWMQKAAEQGYGKAQNQLGIYYRDGIGVAADPVKAYAWFTAAKNNGFEKAASNASDLEKSMNPEDLSKARILGQQYTDNYKAMHHHHHHSSGVDLGTENLYFQSNAEKTEQLLLASANQGNVDAQVLLAGFYWYLNTPEGYKKAFEWYQKAADQNNADGQYGLGYMYDTGTGVPQNSDTAMVWYKKAAEQGNSNAALAIGYNYDTGTGVKKDKTQALNWYAKAADLGNASAQYNLGLMYEQGDGVPKDYQKAAEYFEKAANQGHAKSQLELGYLYDSGKLGKSDLQKAAFWYQKSADLGNANAQFNLADMYFYGDGVGKSLEQSVYWMQKAAEQGYGKAQNQLGIYYRDGIGVAADPVKAYAWFTAAKNNGFEKAASNASDLEKSMNPEDLSKARILGQQYTDNYKA

InterPro domains:
  IPR006597 Sel1-like repeat [PF08238] (52-87)
  IPR006597 Sel1-like repeat [PF08238] (89-122)
  IPR006597 Sel1-like repeat [PF08238] (123-158)
  IPR006597 Sel1-like repeat [PF08238] (160-194)
  IPR006597 Sel1-like repeat [PF08238] (195-230)
  IPR006597 Sel1-like repeat [PF08238] (231-266)
  IPR006597 Sel1-like repeat [PF08238] (267-302)
  IPR006597 Sel1-like repeat [PF08238] (304-337)
  IPR006597 Sel1-like repeat [SM00671] (52-87)
  IPR006597 Sel1-like repeat [SM00671] (88-122)
  IPR006597 Sel1-like repeat [SM00671] (123-158)
  IPR006597 Sel1-like repeat [SM00671] (159-194)
  IPR006597 Sel1-like repeat [SM00671] (195-230)
  IPR006597 Sel1-like repeat [SM00671] (231-266)
  IPR006597 Sel1-like repeat [SM00671] (267-302)
  IPR006597 Sel1-like repeat [SM00671] (303-338)
  IPR011990 Tetratricopeptide-like helical domain superfamily [G3DSA:1.25.40.10] (18-216)
  IPR011990 Tetratricopeptide-like helical domain superfamily [G3DSA:1.25.40.10] (217-375)
  IPR052945 Mitotic Progression Regulator [PTHR43628] (107-233)

Organism: Legionella pneumophila subsp. pneumophila (strain Philadelphia 1 / ATCC 33152 / DSM 7513) (NCBI:txid272624)

Solvent-accessible surface area: 28374 Å² total; per-residue (Å²): 198,45,49,107,100,0,89,21,38,58,92,24,63,24,56,4,44,31,88,113,43,68,95,49,111,69,33,45,94,13,13,50,48,28,2,106,145,36,71,38,50,9,6,16,28,0,0,15,43,6,47,124,84,111,50,100,122,3,45,121,96,0,35,80,11,30,49,84,0,5,101,89,98,32,19,30,0,3,36,7,0,0,53,0,39,25,68,33,28,15,22,105,96,65,27,105,43,0,19,84,44,2,92,98,0,0,110,84,36,22,24,23,0,0,0,7,0,0,55,7,35,4,52,30,63,38,27,161,133,56,52,85,56,0,24,81,48,0,33,80,0,7,120,88,34,4,0,0,0,7,0,0,1,0,6,5,35,27,98,26,45,52,21,115,105,49,50,98,80,0,7,87,38,0,59,104,0,3,109,77,30,18,22,37,0,7,1,12,0,0,19,0,38,8,20,20,94,52,68,176,52,53,60,137,82,0,2,96,15,0,48,89,0,2,95,101,33,16,22,7,0,9,4,0,1,0,8,0,28,57,102,30,18,25,39,62,130,26,50,120,76,0,16,110,22,0,48,84,0,0,66,53,18,41,8,39,0,0,10,48,0,0,44,5,20,87,80,32,33,22,37,89,65,45,64,22,79,0,12,0,2,0,16,0,0,97,67,53,60,60,111,78,0,39,59,24,7,60,94,17,60,143,95,21,76,112,102,52,24,46,94,0,99,46,37,0,23,56,18,16,24,72,46,129,126,196,46,38,110,97,0,96,20,47,80,90,8,92,31,55,30,59,52,36,112,122,46,56,54,103,67,38,34,88,17,12,52,63,45,0,98,72,31,65,31,36,4,1,14,25,0,0,24,40,2,110,76,76,121,57,119,80,2,37,50,76,0,37,94,12,23,54,93,0,5,102,91,101,26,21,22,0,4,36,7,0,0,75,0,37,33,62,29,26,40,27,113,98,57,17,102,41,0,13,80,50,1,72,94,0,0,134,84,35,24,23,29,0,0,0,5,0,0,52,8,32,8,52,25,74,47,40,89,133,51,54,87,60,0,26,83,52,0,22,84,0,4,114,80,35,11,22,7,0,8,0,0,0,0,7,7,22,21,100,27,42,52,35,106,126,56,55,103,76,0,7,80,22,0,70,98,0,2,113,96,42,27,22,23,0,1,0,5,0,0,34,0,38,0,34,29,78,42,54,95,48,44,58,109,86,0,4,100,22,0,50,82,0,3,100,97,36,11,10,2,0,9,9,2,0,0,11,0,33,58,97,29,24,36,37,60,137,30,61,133,64,0,21,105,24,0,36,78,0,0,65,60,13,33,11,43,0,0,10,47,1,0,42,6,36,90,80,30,33,35,35,87,68,42,58,24,79,0,14,0,11,0,24,0,0,100,67,48,66,60,155,135,0,36,52,14,7,58,101,15,56,117,91,26,81,111,110,46,28,67,115,0,76,49,38,0,20,56,25,15,23,85,54,114,130

Nearest PDB structures (foldseek):
  6deh-assembly2_B  TM=1.003E+00  e=3.859E-41  Legionella pneumophila subsp. pneumophila str. Philadelphia 1
  4bwr-assembly1_A  TM=8.417E-01  e=4.300E-18  Escherichia coli CFT073
  6ok3-assembly1_B  TM=7.267E-01  e=5.373E-16  Oxalobacter formigenes OXCC13
  6onw-assembly1_A  TM=8.123E-01  e=3.579E-12  Oxalobacter formigenes OXCC13
  7ula-assembly1_B  TM=5.977E-01  e=5.820E-08  Pseudomonas putida